Protein AF-A0A812UGQ2-F1 (afdb_monomer)

Radius of gyration: 29.91 Å; Cα contacts (8 Å, |Δi|>4): 337; chains: 1; bounding box: 79×55×70 Å

Foldseek 3Di:
DCVQPPPQVPFDQPDWDWACDPPPDIDIDTHTDPPDDPPDDALAQPADFALPQDFDLCVLPVVCVVVLVVCLVVLVLQVNCCVLVNSLSVRGHDPDDDDPPPPPPDLADPLLVLLVVLLVLLVVLLVCVVVVHPPSVVSVVVSLVSQVVSCVVPVVCVCLNVDDRVRNSVVSVVSSVVRSVVSVVVVVVVVVVVCVVDVVNVVVVVVVVVVDDDDDPVCPVPDPDPVVVVVVVCVVVVVVVCPDDDDPPPCLLVVLVVVPFDADAFDDQAFALVLQQVVLVVQQPPDDDVSNCGSSSSNSDDSVSSRSVSSSVVSLLVPRDDNSSCPNDDSRVVSCLVVQVVRDDPPDAPPHPPHDVVVVVVVVVVVVVVCVVPDDDDDDDDDDPPCVVPDDLVSVLVNCVSSNNDVSVSSVSVD

Structure (mmCIF, N/CA/C/O backbone):
data_AF-A0A812UGQ2-F1
#
_entry.id   AF-A0A812UGQ2-F1
#
loop_
_atom_site.group_PDB
_atom_site.id
_atom_site.type_symbol
_atom_site.label_atom_id
_atom_site.label_alt_id
_atom_site.label_comp_id
_atom_site.label_asym_id
_atom_site.label_entity_id
_atom_site.label_seq_id
_atom_site.pdbx_PDB_ins_code
_atom_site.Cartn_x
_atom_site.Cartn_y
_atom_site.Cartn_z
_atom_site.occupancy
_atom_site.B_iso_or_equiv
_atom_site.auth_seq_id
_atom_site.auth_comp_id
_atom_site.auth_asym_id
_atom_site.auth_atom_id
_atom_site.pdbx_PDB_model_num
ATOM 1 N N . THR A 1 1 ? 9.913 2.705 7.577 1.00 34.16 1 THR A N 1
ATOM 2 C CA . THR A 1 1 ? 9.342 2.368 6.240 1.00 34.16 1 THR A CA 1
ATOM 3 C C . THR A 1 1 ? 9.847 1.039 5.680 1.00 34.16 1 THR A C 1
ATOM 5 O O . THR A 1 1 ? 9.785 0.829 4.475 1.00 34.16 1 THR A O 1
ATOM 8 N N . ILE A 1 2 ? 10.296 0.119 6.541 1.00 28.11 2 ILE A N 1
ATOM 9 C CA . ILE A 1 2 ? 10.524 -1.303 6.209 1.00 28.11 2 ILE A CA 1
ATOM 10 C C . ILE A 1 2 ? 9.515 -2.186 6.977 1.00 28.11 2 ILE A C 1
ATOM 12 O O . ILE A 1 2 ? 9.365 -3.369 6.694 1.00 28.11 2 ILE A O 1
ATOM 16 N N . ASP A 1 3 ? 8.725 -1.582 7.870 1.00 30.70 3 ASP A N 1
ATOM 17 C CA . ASP A 1 3 ? 7.839 -2.252 8.831 1.00 30.70 3 ASP A CA 1
ATOM 18 C C . ASP A 1 3 ? 6.633 -2.966 8.197 1.00 30.70 3 ASP A C 1
ATOM 20 O O . ASP A 1 3 ? 5.914 -3.680 8.878 1.00 30.70 3 ASP A O 1
ATOM 24 N N . PHE A 1 4 ? 6.441 -2.838 6.881 1.00 37.22 4 PHE A N 1
ATOM 25 C CA . PHE A 1 4 ? 5.385 -3.527 6.131 1.00 37.22 4 PHE A CA 1
ATOM 26 C C . PHE A 1 4 ? 5.916 -4.590 5.149 1.00 37.22 4 PHE A C 1
ATOM 28 O O . PHE A 1 4 ? 5.132 -5.193 4.425 1.00 37.22 4 PHE A O 1
ATOM 35 N N . GLY A 1 5 ? 7.236 -4.811 5.077 1.00 37.91 5 GLY A N 1
ATOM 36 C CA . GLY A 1 5 ? 7.863 -5.520 3.951 1.00 37.91 5 GLY A CA 1
ATOM 37 C C . GLY A 1 5 ? 8.219 -6.998 4.145 1.00 37.91 5 GLY A C 1
ATOM 38 O O . GLY A 1 5 ? 8.590 -7.636 3.165 1.00 37.91 5 GLY A O 1
ATOM 39 N N . VAL A 1 6 ? 8.145 -7.563 5.356 1.00 38.84 6 VAL A N 1
ATOM 40 C CA . VAL A 1 6 ? 8.648 -8.933 5.627 1.00 38.84 6 VAL A CA 1
ATOM 41 C C . VAL A 1 6 ? 7.563 -9.838 6.213 1.00 38.84 6 VAL A C 1
ATOM 43 O O . VAL A 1 6 ? 7.765 -10.544 7.192 1.00 38.84 6 VAL A O 1
ATOM 46 N N . ALA A 1 7 ? 6.389 -9.818 5.590 1.00 38.59 7 ALA A N 1
ATOM 47 C CA . ALA A 1 7 ? 5.383 -10.866 5.737 1.00 38.59 7 ALA A CA 1
ATOM 48 C C . ALA A 1 7 ? 5.005 -11.386 4.343 1.00 38.59 7 ALA A C 1
ATOM 50 O O . ALA A 1 7 ? 3.855 -11.336 3.926 1.00 38.59 7 ALA A O 1
ATOM 51 N N . SER A 1 8 ? 6.000 -11.821 3.566 1.00 46.22 8 SER A N 1
ATOM 52 C CA . SER A 1 8 ? 5.730 -12.617 2.366 1.00 46.22 8 SER A CA 1
ATOM 53 C C . SER A 1 8 ? 5.612 -14.074 2.795 1.00 46.22 8 SER A C 1
ATOM 55 O O . SER A 1 8 ? 6.553 -14.617 3.377 1.00 46.22 8 SER A O 1
ATOM 57 N N . VAL A 1 9 ? 4.480 -14.717 2.506 1.00 41.59 9 VAL A N 1
ATOM 58 C CA . VAL A 1 9 ? 4.313 -16.161 2.715 1.00 41.59 9 VAL A CA 1
ATOM 59 C C . VAL A 1 9 ? 5.450 -16.896 1.992 1.00 41.59 9 VAL A C 1
ATOM 61 O O . VAL A 1 9 ? 5.614 -16.764 0.782 1.00 41.59 9 VAL A O 1
ATOM 64 N N . GLY A 1 10 ? 6.296 -17.596 2.755 1.00 45.25 10 GLY A N 1
ATOM 65 C CA . GLY A 1 10 ? 7.462 -18.334 2.249 1.00 45.25 10 GLY A CA 1
ATOM 66 C C . GLY A 1 10 ? 8.821 -17.623 2.339 1.00 45.25 10 GLY A C 1
ATOM 67 O O . GLY A 1 10 ? 9.838 -18.267 2.097 1.00 45.25 10 GLY A O 1
ATOM 68 N N . ILE A 1 11 ? 8.882 -16.343 2.727 1.00 52.34 11 ILE A N 1
ATOM 69 C CA . ILE A 1 11 ? 10.145 -15.647 3.030 1.00 52.34 11 ILE A CA 1
ATOM 70 C C . ILE A 1 11 ? 10.233 -15.453 4.544 1.00 52.34 11 ILE A C 1
ATOM 72 O O . ILE A 1 11 ? 9.845 -14.421 5.086 1.00 52.34 11 ILE A O 1
ATOM 76 N N . GLY A 1 12 ? 10.724 -16.481 5.235 1.00 54.09 12 GLY A N 1
ATOM 77 C CA . GLY A 1 12 ? 11.039 -16.386 6.655 1.00 54.09 12 GLY A CA 1
ATOM 78 C C . GLY A 1 12 ? 12.367 -15.663 6.853 1.00 54.09 12 GLY A C 1
ATOM 79 O O . GLY A 1 12 ? 13.373 -16.044 6.254 1.00 54.09 12 GLY A O 1
ATOM 80 N N . ALA A 1 13 ? 12.390 -14.642 7.710 1.00 59.25 13 ALA A N 1
ATOM 81 C CA . ALA A 1 13 ? 13.654 -14.163 8.249 1.00 59.25 13 ALA A CA 1
ATOM 82 C C . ALA A 1 13 ? 14.295 -15.308 9.047 1.00 59.25 13 ALA A C 1
ATOM 84 O O . ALA A 1 13 ? 13.715 -15.798 10.013 1.00 59.25 13 ALA A O 1
ATOM 85 N N . HIS A 1 14 ? 15.473 -15.754 8.622 1.00 70.81 14 HIS A N 1
ATOM 86 C CA . HIS A 1 14 ? 16.249 -16.769 9.325 1.00 70.81 14 HIS A CA 1
ATOM 87 C C . HIS A 1 14 ? 16.784 -16.234 10.646 1.00 70.81 14 HIS A C 1
ATOM 89 O O . HIS A 1 14 ? 16.828 -16.952 11.641 1.00 70.81 14 HIS A O 1
ATOM 95 N N . SER A 1 15 ? 17.143 -14.952 10.674 1.00 70.88 15 SER A N 1
ATOM 96 C CA . SER A 1 15 ? 17.458 -14.272 11.919 1.00 70.88 15 SER A CA 1
ATOM 97 C C . SER A 1 15 ? 16.973 -12.826 11.904 1.00 70.88 15 SER A C 1
ATOM 99 O O . SER A 1 15 ? 16.769 -12.213 10.855 1.00 70.88 15 SER A O 1
ATOM 101 N N . ARG A 1 16 ? 16.753 -12.282 13.100 1.00 82.38 16 ARG A N 1
ATOM 102 C CA . ARG A 1 16 ? 16.398 -10.884 13.336 1.00 82.38 16 ARG A CA 1
ATOM 103 C C . ARG A 1 16 ? 17.390 -10.329 14.341 1.00 82.38 16 ARG A C 1
ATOM 105 O O . ARG A 1 16 ? 17.487 -10.838 15.454 1.00 82.38 16 ARG A O 1
ATOM 112 N N . THR A 1 17 ? 18.090 -9.267 13.975 1.00 82.12 17 THR A N 1
ATOM 113 C CA . THR A 1 17 ? 18.915 -8.499 14.906 1.00 82.12 17 THR A CA 1
ATOM 114 C C . THR A 1 17 ? 18.257 -7.155 15.165 1.00 82.12 17 THR A C 1
ATOM 116 O O . THR A 1 17 ? 17.772 -6.493 14.252 1.00 82.12 17 THR A O 1
ATOM 119 N N . GLN A 1 18 ? 18.190 -6.768 16.434 1.00 79.81 18 GLN A N 1
ATOM 120 C CA . GLN A 1 18 ? 17.616 -5.501 16.863 1.00 79.81 18 GLN A CA 1
ATOM 121 C C . GLN A 1 18 ? 18.656 -4.765 17.705 1.00 79.81 18 GLN A C 1
ATOM 123 O O . GLN A 1 18 ? 19.238 -5.352 18.615 1.00 79.81 18 GLN A O 1
ATOM 128 N N . ARG A 1 19 ? 18.921 -3.502 17.381 1.00 79.75 19 ARG A N 1
ATOM 129 C CA . ARG A 1 19 ? 19.830 -2.618 18.120 1.00 79.75 19 ARG A CA 1
ATOM 130 C C . ARG A 1 19 ? 19.112 -1.311 18.424 1.00 79.75 19 ARG A C 1
ATOM 132 O O . ARG A 1 19 ? 18.219 -0.935 17.668 1.00 79.75 19 ARG A O 1
ATOM 139 N N . LEU A 1 20 ? 19.516 -0.613 19.485 1.00 77.25 20 LEU A N 1
ATOM 140 C CA . LEU A 1 20 ? 19.060 0.761 19.695 1.00 77.25 20 LEU A CA 1
ATOM 141 C C . LEU A 1 20 ? 19.441 1.592 18.465 1.00 77.25 20 LEU A C 1
ATOM 143 O O . LEU A 1 20 ? 20.606 1.614 18.059 1.00 77.25 20 LEU A O 1
ATOM 147 N N . GLY A 1 21 ? 18.443 2.207 17.838 1.00 77.19 21 GLY A N 1
ATOM 148 C CA . GLY A 1 21 ? 18.669 3.186 16.786 1.00 77.19 21 GLY A CA 1
ATOM 149 C C . GLY A 1 21 ? 18.818 4.592 17.371 1.00 77.19 21 GLY A C 1
ATOM 150 O O . GLY A 1 21 ? 18.747 4.776 18.584 1.00 77.19 21 GLY A O 1
ATOM 151 N N . PRO A 1 22 ? 19.046 5.603 16.521 1.00 45.62 22 PRO A N 1
ATOM 152 C CA . PRO A 1 22 ? 19.395 6.955 16.959 1.00 45.62 22 PRO A CA 1
ATOM 153 C C . PRO A 1 22 ? 18.252 7.758 17.626 1.00 45.62 22 PRO A C 1
ATOM 155 O O . PRO A 1 22 ? 18.409 8.962 17.799 1.00 45.62 22 PRO A O 1
ATOM 158 N N . ALA A 1 23 ? 17.114 7.141 17.977 1.00 63.25 23 ALA A N 1
ATOM 159 C CA . ALA A 1 23 ? 15.955 7.793 18.605 1.00 63.25 23 ALA A CA 1
ATOM 160 C C . ALA A 1 23 ? 14.957 6.742 19.162 1.00 63.25 23 ALA A C 1
ATOM 162 O O . ALA A 1 23 ? 15.357 5.675 19.617 1.00 63.25 23 ALA A O 1
ATOM 163 N N . ASP A 1 24 ? 13.648 7.001 19.064 1.00 55.91 24 ASP A N 1
ATOM 164 C CA . ASP A 1 24 ? 12.524 6.113 19.414 1.00 55.91 24 ASP A CA 1
ATOM 165 C C . ASP A 1 24 ? 12.317 4.937 18.436 1.00 55.91 24 ASP A C 1
ATOM 167 O O . ASP A 1 24 ? 11.305 4.228 18.476 1.00 55.91 24 ASP A O 1
ATOM 171 N N . HIS A 1 25 ? 13.266 4.717 17.529 1.00 48.09 25 HIS A N 1
ATOM 172 C CA . HIS A 1 25 ? 13.231 3.645 16.547 1.00 48.09 25 HIS A CA 1
ATOM 173 C C . HIS A 1 25 ? 14.416 2.715 16.766 1.00 48.09 25 HIS A C 1
ATOM 175 O O . HIS A 1 25 ? 15.569 3.117 16.632 1.00 48.09 25 HIS A O 1
ATOM 181 N N . ASP A 1 26 ? 14.131 1.449 17.059 1.00 66.69 26 ASP A N 1
ATOM 182 C CA . ASP A 1 26 ? 15.154 0.412 17.057 1.00 66.69 26 ASP A CA 1
ATOM 183 C C . ASP A 1 26 ? 15.615 0.143 15.616 1.00 66.69 26 ASP A C 1
ATOM 185 O O . ASP A 1 26 ? 14.799 0.006 14.701 1.00 66.69 26 ASP A O 1
ATOM 189 N N . LEU A 1 27 ? 16.922 -0.007 15.410 1.00 63.88 27 LEU A N 1
ATOM 190 C CA . LEU A 1 27 ? 17.457 -0.564 14.175 1.00 63.88 27 LEU A CA 1
ATOM 191 C C . LEU A 1 27 ? 17.129 -2.059 14.146 1.00 63.88 27 LEU A C 1
ATOM 193 O O . LEU A 1 27 ? 17.694 -2.834 14.917 1.00 63.88 27 LEU A O 1
ATOM 197 N N . VAL A 1 28 ? 16.231 -2.470 13.255 1.00 69.75 28 VAL A N 1
ATOM 198 C CA . VAL A 1 28 ? 15.885 -3.880 13.044 1.00 69.75 28 VAL A CA 1
ATOM 199 C C . VAL A 1 28 ? 16.458 -4.339 11.707 1.00 69.75 28 VAL A C 1
ATOM 201 O O . VAL A 1 28 ? 16.139 -3.769 10.666 1.00 69.75 28 VAL A O 1
ATOM 204 N N . ALA A 1 29 ? 17.292 -5.373 11.730 1.00 71.12 29 ALA A N 1
ATOM 205 C CA . ALA A 1 29 ? 17.812 -6.040 10.546 1.00 71.12 29 ALA A CA 1
ATOM 206 C C . ALA A 1 29 ? 17.308 -7.486 10.499 1.00 71.12 29 ALA A C 1
ATOM 208 O O . ALA A 1 29 ? 17.310 -8.192 11.508 1.00 71.12 29 ALA A O 1
ATOM 209 N N . TYR A 1 30 ? 16.877 -7.917 9.318 1.00 75.25 30 TYR A N 1
ATOM 210 C CA . TYR A 1 30 ? 16.429 -9.278 9.048 1.00 75.25 30 TYR A CA 1
ATOM 211 C C . TYR A 1 30 ? 17.438 -9.951 8.124 1.00 75.25 30 TYR A C 1
ATOM 213 O O . TYR A 1 30 ? 17.801 -9.383 7.094 1.00 75.25 30 TYR A O 1
ATOM 221 N N . ASP A 1 31 ? 17.875 -11.148 8.490 1.00 71.88 31 ASP A N 1
ATOM 222 C CA . ASP A 1 31 ? 18.629 -12.031 7.613 1.00 71.88 31 ASP A CA 1
ATOM 223 C C . ASP A 1 31 ? 17.650 -12.972 6.921 1.00 71.88 31 ASP A C 1
ATOM 225 O O . ASP A 1 31 ? 16.846 -13.636 7.577 1.00 71.88 31 ASP A O 1
ATOM 229 N N . ILE A 1 32 ? 17.679 -12.997 5.596 1.00 72.44 32 ILE A N 1
ATOM 230 C CA . ILE A 1 32 ? 16.732 -13.743 4.776 1.00 72.44 32 ILE A CA 1
ATOM 231 C C . ILE A 1 32 ? 17.548 -14.601 3.803 1.00 72.44 32 ILE A C 1
ATOM 233 O O . ILE A 1 32 ? 18.119 -14.059 2.851 1.00 72.44 32 ILE A O 1
ATOM 237 N N . PRO A 1 33 ? 17.604 -15.930 3.995 1.00 61.44 33 PRO A N 1
ATOM 238 C CA . PRO A 1 33 ? 18.354 -16.814 3.125 1.00 61.44 33 PRO A CA 1
ATOM 239 C C . PRO A 1 33 ? 17.631 -16.903 1.785 1.00 61.44 33 PRO A C 1
ATOM 241 O O . PRO A 1 33 ? 16.528 -17.435 1.669 1.00 61.44 33 PRO A O 1
ATOM 244 N N . LEU A 1 34 ? 18.261 -16.369 0.745 1.00 60.59 34 LEU A N 1
ATOM 245 C CA . LEU A 1 34 ? 17.773 -16.468 -0.626 1.00 60.59 34 LEU A CA 1
ATOM 246 C C . LEU A 1 34 ? 18.241 -17.791 -1.252 1.00 60.59 34 LEU A C 1
ATOM 248 O O . LEU A 1 34 ? 18.998 -17.789 -2.219 1.00 60.59 34 LEU A O 1
ATOM 252 N N . THR A 1 35 ? 17.836 -18.933 -0.695 1.00 48.75 35 THR A N 1
ATOM 253 C CA . THR A 1 35 ? 18.139 -20.250 -1.274 1.00 48.75 35 THR A CA 1
ATOM 254 C C . THR A 1 35 ? 16.932 -20.788 -2.042 1.00 48.75 35 THR A C 1
ATOM 256 O O . THR A 1 35 ? 15.886 -21.089 -1.478 1.00 48.75 35 THR A O 1
ATOM 259 N N . GLY A 1 36 ? 17.073 -20.897 -3.366 1.00 52.06 36 GLY A N 1
ATOM 260 C CA . GLY A 1 36 ? 16.065 -21.471 -4.263 1.00 52.06 36 GLY A CA 1
ATOM 261 C C . GLY A 1 36 ? 15.827 -20.628 -5.515 1.00 52.06 36 GLY A C 1
ATOM 262 O O . GLY A 1 36 ? 15.822 -19.397 -5.479 1.00 52.06 36 GLY A O 1
ATOM 263 N N . THR A 1 37 ? 15.617 -21.285 -6.658 1.00 42.84 37 THR A N 1
ATOM 264 C CA . THR A 1 37 ? 15.132 -20.597 -7.858 1.00 42.84 37 THR A CA 1
ATOM 265 C C . THR A 1 37 ? 13.712 -20.104 -7.582 1.00 42.84 37 THR A C 1
ATOM 267 O O . THR A 1 37 ? 12.801 -20.898 -7.369 1.00 42.84 37 THR A O 1
ATOM 270 N N . ARG A 1 38 ? 13.514 -18.778 -7.564 1.00 46.19 38 ARG A N 1
ATOM 271 C CA . ARG A 1 38 ? 12.194 -18.137 -7.448 1.00 46.19 38 ARG A CA 1
ATOM 272 C C . ARG A 1 38 ? 11.319 -18.526 -8.647 1.00 46.19 38 ARG A C 1
ATOM 274 O O . ARG A 1 38 ? 11.264 -17.806 -9.642 1.00 46.19 38 ARG A O 1
ATOM 281 N N . ARG A 1 39 ? 10.646 -19.674 -8.590 1.00 39.59 39 ARG A N 1
ATOM 282 C CA . ARG A 1 39 ? 9.609 -20.051 -9.556 1.00 39.59 39 ARG A CA 1
ATOM 283 C C . ARG A 1 39 ? 8.241 -19.776 -8.938 1.00 39.59 39 ARG A C 1
ATOM 285 O O . ARG A 1 39 ? 7.882 -20.365 -7.930 1.00 39.59 39 ARG A O 1
ATOM 292 N N . GLY A 1 40 ? 7.496 -18.860 -9.553 1.00 46.44 40 GLY A N 1
ATOM 293 C CA . GLY A 1 40 ? 6.046 -18.721 -9.364 1.00 46.44 40 GLY A CA 1
ATOM 294 C C . GLY A 1 40 ? 5.566 -17.473 -8.624 1.00 46.44 40 GLY A C 1
ATOM 295 O O . GLY A 1 40 ? 4.525 -16.945 -8.989 1.00 46.44 40 GLY A O 1
ATOM 296 N N . TRP A 1 41 ? 6.320 -16.945 -7.660 1.00 44.59 41 TRP A N 1
ATOM 297 C CA . TRP A 1 41 ? 5.860 -15.817 -6.840 1.00 44.59 41 TRP A CA 1
ATOM 298 C C . TRP A 1 41 ? 6.263 -14.486 -7.474 1.00 44.59 41 TRP A C 1
ATOM 300 O O . TRP A 1 41 ? 7.448 -14.145 -7.511 1.00 44.59 41 TRP A O 1
ATOM 310 N N . ARG A 1 42 ? 5.293 -13.742 -8.014 1.00 52.28 42 ARG A N 1
ATOM 311 C CA . ARG A 1 42 ? 5.524 -12.429 -8.632 1.00 52.28 42 ARG A CA 1
ATOM 312 C C . ARG A 1 42 ? 4.472 -11.444 -8.145 1.00 52.28 42 ARG A C 1
ATOM 314 O O . ARG A 1 42 ? 3.295 -11.619 -8.422 1.00 52.28 42 ARG A O 1
ATOM 321 N N . TRP A 1 43 ? 4.934 -10.438 -7.411 1.00 54.88 43 TRP A N 1
ATOM 322 C CA . TRP A 1 43 ? 4.097 -9.363 -6.880 1.00 54.88 43 TRP A CA 1
ATOM 323 C C . TRP A 1 43 ? 4.055 -8.156 -7.823 1.00 54.88 43 TRP A C 1
ATOM 325 O O . TRP A 1 43 ? 3.072 -7.438 -7.833 1.00 54.88 43 TRP A O 1
ATOM 335 N N . GLN A 1 44 ? 5.093 -7.955 -8.639 1.00 63.47 44 GLN A N 1
ATOM 336 C CA . GLN A 1 44 ? 5.227 -6.800 -9.530 1.00 63.47 44 GLN A CA 1
ATOM 337 C C . GLN A 1 44 ? 4.635 -7.077 -10.922 1.00 63.47 44 GLN A C 1
ATOM 339 O O . GLN A 1 44 ? 4.739 -8.220 -11.390 1.00 63.47 44 GLN A O 1
ATOM 344 N N . PRO A 1 45 ? 4.111 -6.051 -11.624 1.00 68.62 45 PRO A N 1
ATOM 345 C CA . PRO A 1 45 ? 3.704 -6.162 -13.013 1.00 68.62 45 PRO A CA 1
ATOM 346 C C . PRO A 1 45 ? 4.797 -6.774 -13.887 1.00 68.62 45 PRO A C 1
ATOM 348 O O . PRO A 1 45 ? 5.980 -6.452 -13.744 1.00 68.62 45 PRO A O 1
ATOM 351 N N . ARG A 1 46 ? 4.420 -7.616 -14.858 1.00 72.31 46 ARG A N 1
ATOM 352 C CA . ARG A 1 46 ? 5.389 -8.203 -15.806 1.00 72.31 46 ARG A CA 1
ATOM 353 C C . ARG A 1 46 ? 6.035 -7.171 -16.726 1.00 72.31 46 ARG A C 1
ATOM 355 O O . ARG A 1 46 ? 7.048 -7.467 -17.361 1.00 72.31 46 ARG A O 1
ATOM 362 N N . ARG A 1 47 ? 5.423 -5.995 -16.846 1.00 78.19 47 ARG A N 1
ATOM 363 C CA . ARG A 1 47 ? 5.781 -4.939 -17.791 1.00 78.19 47 ARG A CA 1
ATOM 364 C C . ARG A 1 47 ? 5.732 -3.589 -17.095 1.00 78.19 47 ARG A C 1
ATOM 366 O O . ARG A 1 47 ? 5.033 -3.420 -16.102 1.00 78.19 47 ARG A O 1
ATOM 373 N N . LEU A 1 48 ? 6.451 -2.615 -17.642 1.00 82.19 48 LEU A N 1
ATOM 374 C CA . LEU A 1 48 ? 6.250 -1.230 -17.236 1.00 82.19 48 LEU A CA 1
ATOM 375 C C . LEU A 1 48 ? 4.852 -0.800 -17.686 1.00 82.19 48 LEU A C 1
ATOM 377 O O . LEU A 1 48 ? 4.515 -0.930 -18.864 1.00 82.19 48 LEU A O 1
ATOM 381 N N . LEU A 1 49 ? 4.056 -0.322 -16.736 1.00 87.25 49 LEU A N 1
ATOM 382 C CA . LEU A 1 49 ? 2.666 0.049 -16.960 1.00 87.25 49 LEU A CA 1
ATOM 383 C C . LEU A 1 49 ? 2.510 1.573 -17.015 1.00 87.25 49 LEU A C 1
ATOM 385 O O . LEU A 1 49 ? 3.174 2.299 -16.271 1.00 87.25 49 LEU A O 1
ATOM 389 N N . ASP A 1 50 ? 1.591 2.044 -17.851 1.00 87.44 50 ASP A N 1
ATOM 390 C CA . ASP A 1 50 ? 1.170 3.437 -17.941 1.00 87.44 50 ASP A CA 1
ATOM 391 C C . ASP A 1 50 ? -0.293 3.582 -17.510 1.00 87.44 50 ASP A C 1
ATOM 393 O O . ASP A 1 50 ? -1.218 3.182 -18.211 1.00 87.44 50 ASP A O 1
ATOM 397 N N . GLY A 1 51 ? -0.504 4.197 -16.345 1.00 83.56 51 GLY A N 1
ATOM 398 C CA . GLY A 1 51 ? -1.841 4.437 -15.796 1.00 83.56 51 GLY A CA 1
ATOM 399 C C . GLY A 1 51 ? -2.647 5.515 -16.526 1.00 83.56 51 GLY A C 1
ATOM 400 O O . GLY A 1 51 ? -3.796 5.744 -16.158 1.00 83.56 51 GLY A O 1
ATOM 401 N N . GLU A 1 52 ? -2.060 6.207 -17.507 1.00 86.50 52 GLU A N 1
ATOM 402 C CA . GLU A 1 52 ? -2.757 7.173 -18.367 1.00 86.50 52 GLU A CA 1
ATOM 403 C C . GLU A 1 52 ? -3.046 6.632 -19.768 1.00 86.50 52 GLU A C 1
ATOM 405 O O . GLU A 1 52 ? -3.740 7.298 -20.546 1.00 86.50 52 GLU A O 1
ATOM 410 N N . LYS A 1 53 ? -2.575 5.418 -20.080 1.00 88.25 53 LYS A N 1
ATOM 411 C CA . LYS A 1 53 ? -2.851 4.766 -21.355 1.00 88.25 53 LYS A CA 1
ATOM 412 C C . LYS A 1 53 ? -4.355 4.567 -21.510 1.00 88.25 53 LYS A C 1
ATOM 414 O O . LYS A 1 53 ? -5.021 3.983 -20.659 1.00 88.25 53 LYS A O 1
ATOM 419 N N . LYS A 1 54 ? -4.890 5.052 -22.629 1.00 89.69 54 LYS A N 1
ATOM 420 C CA . LYS A 1 54 ? -6.247 4.720 -23.062 1.00 89.69 54 LYS A CA 1
ATOM 421 C C . LYS A 1 54 ? -6.200 3.395 -23.809 1.00 89.69 54 LYS A C 1
ATOM 423 O O . LYS A 1 54 ? -5.356 3.216 -24.682 1.00 89.69 54 LYS A O 1
ATOM 428 N N . PHE A 1 55 ? -7.115 2.497 -23.483 1.00 91.81 55 PHE A N 1
ATOM 429 C CA . PHE A 1 55 ? -7.242 1.192 -24.117 1.00 91.81 55 PHE A CA 1
ATOM 430 C C . PHE A 1 55 ? -8.716 0.789 -24.175 1.00 91.81 55 PHE A C 1
ATOM 432 O O . PHE A 1 55 ? -9.539 1.313 -23.421 1.00 91.81 55 PHE A O 1
ATOM 439 N N . ASP A 1 56 ? -9.037 -0.144 -25.067 1.00 93.12 56 ASP A N 1
ATOM 440 C CA . ASP A 1 56 ? -10.345 -0.792 -25.114 1.00 93.12 56 ASP A CA 1
ATOM 441 C C . ASP A 1 56 ? -10.285 -2.112 -24.335 1.00 93.12 56 ASP A C 1
ATOM 443 O O . ASP A 1 56 ? -9.686 -3.103 -24.767 1.00 93.12 56 ASP A O 1
ATOM 447 N N . TRP A 1 57 ? -10.888 -2.110 -23.146 1.00 94.25 57 TRP A N 1
ATOM 448 C CA . TRP A 1 57 ? -10.944 -3.297 -22.300 1.00 94.25 57 TRP A CA 1
ATOM 449 C C . TRP A 1 57 ? -11.784 -4.405 -22.910 1.00 94.25 57 TRP A C 1
ATOM 451 O O . TRP A 1 57 ? -11.396 -5.564 -22.810 1.00 94.25 57 TRP A O 1
ATOM 461 N N . ARG A 1 58 ? -12.901 -4.069 -23.568 1.00 93.69 58 ARG A N 1
ATOM 462 C CA . ARG A 1 58 ? -13.812 -5.064 -24.142 1.00 93.69 58 ARG A CA 1
ATOM 463 C C . ARG A 1 58 ? -13.074 -5.867 -25.207 1.00 93.69 58 ARG A C 1
ATOM 465 O O . ARG A 1 58 ? -13.047 -7.088 -25.126 1.00 93.69 58 ARG A O 1
ATOM 472 N N . ALA A 1 59 ? -12.371 -5.179 -26.107 1.00 91.94 59 ALA A N 1
ATOM 473 C CA . ALA A 1 59 ? -11.541 -5.816 -27.128 1.00 91.94 59 ALA A CA 1
ATOM 474 C C . ALA A 1 59 ? -10.456 -6.736 -26.533 1.00 91.94 59 ALA A C 1
ATOM 476 O O . ALA A 1 59 ? -10.173 -7.793 -27.082 1.00 91.94 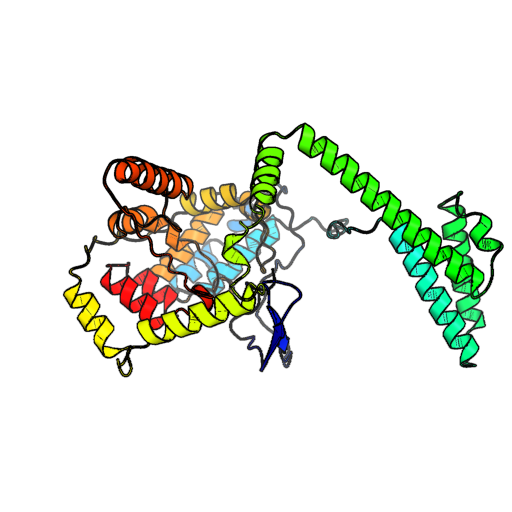59 ALA A O 1
ATOM 477 N N . THR A 1 60 ? -9.873 -6.360 -25.390 1.00 90.38 60 THR A N 1
ATOM 478 C CA . THR A 1 60 ? -8.817 -7.143 -24.720 1.00 90.38 60 THR A CA 1
ATOM 479 C C . THR A 1 60 ? -9.371 -8.344 -23.937 1.00 90.38 60 THR A C 1
ATOM 481 O O . THR A 1 60 ? -8.685 -9.360 -23.781 1.00 90.38 60 THR A O 1
ATOM 484 N N . TRP A 1 61 ? -10.592 -8.210 -23.410 1.00 95.44 61 TRP A N 1
ATOM 485 C CA . TRP A 1 61 ? -11.205 -9.141 -22.465 1.00 95.44 61 TRP A CA 1
ATOM 486 C C . TRP A 1 61 ? -12.055 -10.222 -23.132 1.00 95.44 61 TRP A C 1
ATOM 488 O O . TRP A 1 61 ? -12.019 -11.362 -22.684 1.00 95.44 61 TRP A O 1
ATOM 498 N N . THR A 1 62 ? -12.769 -9.897 -24.216 1.00 93.75 62 THR A N 1
ATOM 499 C CA . THR A 1 62 ? -13.732 -10.811 -24.860 1.00 93.75 62 THR A CA 1
ATOM 500 C C . THR A 1 62 ? -13.126 -12.159 -25.256 1.00 93.75 62 THR A C 1
ATOM 502 O O . THR A 1 62 ? -13.800 -13.174 -25.149 1.00 93.75 62 THR A O 1
ATOM 505 N N . GLU A 1 63 ? -11.850 -12.207 -25.643 1.00 92.50 63 GLU A N 1
ATOM 506 C CA . GLU A 1 63 ? -11.173 -13.459 -26.021 1.00 92.50 63 GLU A CA 1
ATOM 507 C C . GLU A 1 63 ? -10.999 -14.458 -24.869 1.00 92.50 63 GLU A C 1
ATOM 509 O O . GLU A 1 63 ? -10.777 -15.636 -25.120 1.00 92.50 63 GLU A O 1
ATOM 514 N N . VAL A 1 64 ? -11.030 -13.991 -23.619 1.00 95.06 64 VAL A N 1
ATOM 515 C CA . VAL A 1 64 ? -10.732 -14.815 -22.436 1.00 95.06 64 VAL A CA 1
ATOM 516 C C . VAL A 1 64 ? -11.861 -14.806 -21.405 1.00 95.06 64 VAL A C 1
ATOM 518 O O . VAL A 1 64 ? -11.696 -15.317 -20.298 1.00 95.06 64 VAL A O 1
ATOM 521 N N . GLU A 1 65 ? -13.001 -14.203 -21.746 1.00 95.88 65 GLU A N 1
ATOM 522 C CA . GLU A 1 65 ? -14.161 -14.073 -20.859 1.00 95.88 65 GLU A CA 1
ATOM 523 C C . GLU A 1 65 ? -14.741 -15.453 -20.499 1.00 95.88 65 GLU A C 1
ATOM 525 O O . GLU A 1 65 ? -15.046 -15.703 -19.331 1.00 95.88 65 GLU A O 1
ATOM 530 N N . ASP A 1 66 ? -14.785 -16.375 -21.466 1.00 96.81 66 ASP A N 1
ATOM 531 C CA . ASP A 1 66 ? -15.253 -17.751 -21.263 1.00 96.81 66 ASP A CA 1
ATOM 532 C C . ASP A 1 66 ? -14.302 -18.560 -20.364 1.00 96.81 66 ASP A C 1
ATOM 534 O O . ASP A 1 66 ? -14.750 -19.215 -19.420 1.00 96.81 66 ASP A O 1
ATOM 538 N N . ASP A 1 67 ? -12.986 -18.455 -20.587 1.00 97.25 67 ASP A N 1
ATOM 539 C CA . ASP A 1 67 ? -11.970 -19.096 -19.737 1.00 97.25 67 ASP A CA 1
ATOM 540 C C . ASP A 1 67 ? -12.054 -18.581 -18.295 1.00 97.25 67 ASP A C 1
ATOM 542 O O . ASP A 1 67 ? -11.970 -19.341 -17.327 1.00 97.25 67 ASP A O 1
ATOM 546 N N . PHE A 1 68 ? -12.256 -17.271 -18.132 1.00 97.88 68 PHE A N 1
ATOM 547 C CA . PHE A 1 68 ? -12.443 -16.662 -16.824 1.00 97.88 68 PHE A CA 1
ATOM 548 C C . PHE A 1 68 ? -13.697 -17.198 -16.125 1.00 97.88 68 PHE A C 1
ATOM 550 O O . PHE A 1 68 ? -13.628 -17.577 -14.953 1.00 97.88 68 PHE A O 1
ATOM 557 N N . ALA A 1 69 ? -14.826 -17.274 -16.834 1.00 97.50 69 ALA A N 1
ATOM 558 C CA . ALA A 1 69 ? -16.062 -17.836 -16.301 1.00 97.50 69 ALA A CA 1
ATOM 559 C C . ALA A 1 69 ? -15.893 -19.311 -15.897 1.00 97.50 69 ALA A C 1
ATOM 561 O O . ALA A 1 69 ? -16.372 -19.700 -14.829 1.00 97.50 69 ALA A O 1
ATOM 562 N N . ALA A 1 70 ? -15.163 -20.107 -16.685 1.00 97.06 70 ALA A N 1
ATOM 563 C CA . ALA A 1 70 ? -14.833 -21.490 -16.350 1.00 97.06 70 ALA A CA 1
ATOM 564 C C . ALA A 1 70 ? -14.012 -21.581 -15.050 1.00 97.06 70 ALA A C 1
ATOM 566 O O . ALA A 1 70 ? -14.391 -22.312 -14.134 1.00 97.06 70 ALA A O 1
ATOM 567 N N . PHE A 1 71 ? -12.963 -20.761 -14.890 1.00 97.62 71 PHE A N 1
ATOM 568 C CA . PHE A 1 71 ? -12.186 -20.728 -13.643 1.00 97.62 71 PHE A CA 1
ATOM 569 C C . PHE A 1 71 ? -13.023 -20.325 -12.425 1.00 97.62 71 PHE A C 1
ATOM 571 O O . PHE A 1 71 ? -12.809 -20.854 -11.332 1.00 97.62 71 PHE A O 1
ATOM 578 N N . LEU A 1 72 ? -13.988 -19.412 -12.589 1.00 97.00 72 LEU A N 1
ATOM 579 C CA . LEU A 1 72 ? -14.913 -19.057 -11.512 1.00 97.00 72 LEU A CA 1
ATOM 580 C C . LEU A 1 72 ? -15.835 -20.228 -11.138 1.00 97.00 72 LEU A C 1
ATOM 582 O O . LEU A 1 72 ? -16.056 -20.463 -9.950 1.00 97.00 72 LEU A O 1
ATOM 586 N N . GLN A 1 73 ? -16.351 -20.972 -12.120 1.00 96.69 73 GLN A N 1
ATOM 587 C CA . GLN A 1 73 ? -17.203 -22.145 -11.881 1.00 96.69 73 GLN A CA 1
ATOM 588 C C . GLN A 1 73 ? -16.449 -23.276 -11.170 1.00 96.69 73 GLN A C 1
ATOM 590 O O . GLN A 1 73 ? -16.999 -23.915 -10.277 1.00 96.69 73 GLN A O 1
ATOM 595 N N . GLU A 1 74 ? -15.177 -23.480 -11.512 1.00 95.88 74 GLU A N 1
ATOM 596 C CA . GLU A 1 74 ? -14.289 -24.450 -10.858 1.00 95.88 74 GLU A CA 1
ATOM 597 C C . GLU A 1 74 ? -13.826 -24.009 -9.457 1.00 95.88 74 GLU A C 1
ATOM 599 O O . GLU A 1 74 ? -13.196 -24.783 -8.735 1.00 95.88 74 GLU A O 1
ATOM 604 N N . GLY A 1 75 ? -14.090 -22.759 -9.059 1.00 94.12 75 GLY A N 1
ATOM 605 C CA . GLY A 1 75 ? -13.566 -22.180 -7.820 1.00 94.12 75 GLY A CA 1
ATOM 606 C C . GLY A 1 75 ? -12.054 -21.914 -7.853 1.00 94.12 75 GLY A C 1
ATOM 607 O O . GLY A 1 75 ? -11.443 -21.701 -6.804 1.00 94.12 75 GLY A O 1
ATOM 608 N N . ASN A 1 76 ? -11.436 -21.901 -9.040 1.00 94.69 76 ASN A N 1
ATOM 609 C CA . ASN A 1 76 ? -10.005 -21.686 -9.242 1.00 94.69 76 ASN A CA 1
ATOM 610 C C . ASN A 1 76 ? -9.658 -20.186 -9.258 1.00 94.69 76 ASN A C 1
ATOM 612 O O . ASN A 1 76 ? -9.359 -19.575 -10.288 1.00 94.69 76 ASN A O 1
ATOM 616 N N . THR A 1 77 ? -9.695 -19.581 -8.072 1.00 92.75 77 THR A N 1
ATOM 617 C CA . THR A 1 77 ? -9.463 -18.142 -7.864 1.00 92.75 77 THR A CA 1
ATOM 618 C C . THR A 1 77 ? -8.068 -17.677 -8.290 1.00 92.75 77 THR A C 1
ATOM 620 O O . THR A 1 77 ? -7.922 -16.556 -8.775 1.00 92.75 77 THR A O 1
ATOM 623 N N . GLU A 1 78 ? -7.043 -18.523 -8.152 1.00 90.94 78 GLU A N 1
ATOM 624 C CA . GLU A 1 78 ? -5.663 -18.216 -8.549 1.00 90.94 78 GLU A CA 1
ATOM 625 C C . GLU A 1 78 ? -5.533 -18.097 -10.076 1.00 90.94 78 GLU A C 1
ATOM 627 O O . GLU A 1 78 ? -4.928 -17.143 -10.573 1.00 90.94 78 GLU A O 1
ATOM 632 N N . ALA A 1 79 ? -6.128 -19.026 -10.835 1.00 91.12 79 ALA A N 1
ATOM 633 C CA . ALA A 1 79 ? -6.144 -18.955 -12.296 1.00 91.12 79 ALA A CA 1
ATOM 634 C C . ALA A 1 79 ? -6.986 -17.773 -12.795 1.00 91.12 79 ALA A C 1
ATOM 636 O O . ALA A 1 79 ? -6.515 -17.005 -13.639 1.00 91.12 79 ALA A O 1
ATOM 637 N N . ALA A 1 80 ? -8.170 -17.567 -12.206 1.00 95.25 80 ALA A N 1
ATOM 638 C CA . ALA A 1 80 ? -9.038 -16.432 -12.512 1.00 95.25 80 ALA A CA 1
ATOM 639 C C . ALA A 1 80 ? -8.310 -15.089 -12.300 1.00 95.25 80 ALA A C 1
ATOM 641 O O . ALA A 1 80 ? -8.303 -14.228 -13.183 1.00 95.25 80 ALA A O 1
ATOM 642 N N . TRP A 1 81 ? -7.620 -14.925 -11.164 1.00 93.81 81 TRP A N 1
ATOM 643 C CA . TRP A 1 81 ? -6.838 -13.723 -10.871 1.00 93.81 81 TRP A CA 1
ATOM 644 C C . TRP A 1 81 ? -5.661 -13.537 -11.826 1.00 93.81 81 TRP A C 1
ATOM 646 O O . TRP A 1 81 ? -5.439 -12.429 -12.316 1.00 93.81 81 TRP A O 1
ATOM 656 N N . ARG A 1 82 ? -4.898 -14.594 -12.118 1.00 91.12 82 ARG A N 1
ATOM 657 C CA . ARG A 1 82 ? -3.750 -14.523 -13.032 1.00 91.12 82 ARG A CA 1
ATOM 658 C C . ARG A 1 82 ? -4.161 -14.103 -14.444 1.00 91.12 82 ARG A C 1
ATOM 660 O O . ARG A 1 82 ? -3.433 -13.343 -15.083 1.00 91.12 82 ARG A O 1
ATOM 667 N N . LEU A 1 83 ? -5.309 -14.585 -14.917 1.00 94.12 83 LEU A N 1
ATOM 668 C CA . LEU A 1 83 ? -5.863 -14.207 -16.213 1.00 94.12 83 LEU A CA 1
ATOM 669 C C . LEU A 1 83 ? -6.304 -12.737 -16.217 1.00 94.12 83 LEU A C 1
ATOM 671 O O . LEU A 1 83 ? -5.849 -11.962 -17.060 1.00 94.12 83 LEU A O 1
ATOM 675 N N . LEU A 1 84 ? -7.111 -12.341 -15.227 1.00 95.38 84 LEU A N 1
ATOM 676 C CA . LEU A 1 84 ? -7.631 -10.979 -15.086 1.00 95.38 84 LEU A CA 1
ATOM 677 C C . LEU A 1 84 ? -6.511 -9.940 -14.939 1.00 95.38 84 LEU A C 1
ATOM 679 O O . LEU A 1 84 ? -6.445 -8.975 -15.701 1.00 95.38 84 LEU A O 1
ATOM 683 N N . SER A 1 85 ? -5.601 -10.154 -13.986 1.00 91.69 85 SER A N 1
ATOM 684 C CA . SER A 1 85 ? -4.443 -9.277 -13.774 1.00 91.69 85 SER A CA 1
ATOM 685 C C . SER A 1 85 ? -3.527 -9.243 -14.997 1.00 91.69 85 SER A C 1
ATOM 687 O O . SER A 1 85 ? -3.027 -8.181 -15.353 1.00 91.69 8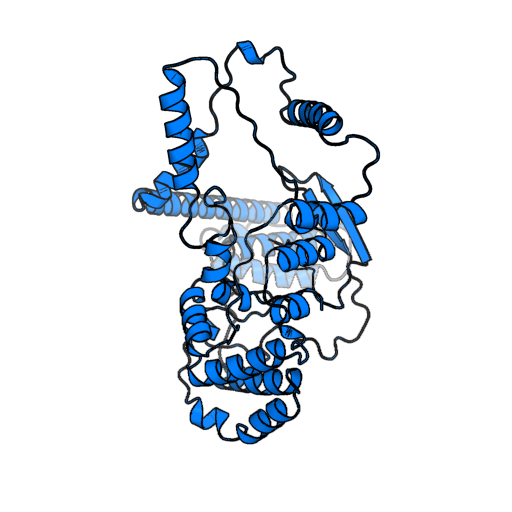5 SER A O 1
ATOM 689 N N . GLY A 1 86 ? -3.355 -10.368 -15.698 1.00 91.38 86 GLY A N 1
ATOM 690 C CA . GLY A 1 86 ? -2.556 -10.426 -16.916 1.00 91.38 86 GLY A CA 1
ATOM 691 C C . GLY A 1 86 ? -3.097 -9.573 -18.051 1.00 91.38 86 GLY A C 1
ATOM 692 O O . GLY A 1 86 ? -2.338 -8.804 -18.633 1.00 91.38 86 GLY A O 1
ATOM 693 N N . LYS A 1 87 ? -4.403 -9.639 -18.313 1.00 94.50 87 LYS A N 1
ATOM 694 C CA . LYS A 1 87 ? -5.037 -8.781 -19.319 1.00 94.50 87 LYS A CA 1
ATOM 695 C C . LYS A 1 87 ? -4.999 -7.306 -18.923 1.00 94.50 87 LYS A C 1
ATOM 697 O O . LYS A 1 87 ? -4.795 -6.457 -19.785 1.00 94.50 87 LYS A O 1
ATOM 702 N N . ALA A 1 88 ? -5.120 -6.992 -17.632 1.00 93.25 88 ALA A N 1
ATOM 703 C CA . ALA A 1 88 ? -4.939 -5.627 -17.138 1.00 93.25 88 ALA A CA 1
ATOM 704 C C . ALA A 1 88 ? -3.503 -5.114 -17.352 1.00 93.25 88 ALA A C 1
ATOM 706 O O . ALA A 1 88 ? -3.316 -3.977 -17.780 1.00 93.25 88 ALA A O 1
ATOM 707 N N . GLU A 1 89 ? -2.487 -5.951 -17.114 1.00 92.38 89 GLU A N 1
ATOM 708 C CA . GLU A 1 89 ? -1.091 -5.622 -17.430 1.00 92.38 89 GLU A CA 1
ATOM 709 C C . GLU A 1 89 ? -0.872 -5.432 -18.932 1.00 92.38 89 GLU A C 1
ATOM 711 O O . GLU A 1 89 ? -0.193 -4.487 -19.322 1.00 92.38 89 GLU A O 1
ATOM 716 N N . ASP A 1 90 ? -1.433 -6.302 -19.775 1.00 90.62 90 ASP A N 1
ATOM 717 C CA . ASP A 1 90 ? -1.324 -6.192 -21.233 1.00 90.62 90 ASP A CA 1
ATOM 718 C C . ASP A 1 90 ? -1.944 -4.883 -21.741 1.00 90.62 90 ASP A C 1
ATOM 720 O O . ASP A 1 90 ? -1.326 -4.173 -22.536 1.00 90.62 90 ASP A O 1
ATOM 724 N N . ALA A 1 91 ? -3.122 -4.531 -21.225 1.00 92.12 91 ALA A N 1
ATOM 725 C CA . ALA A 1 91 ? -3.834 -3.309 -21.570 1.00 92.12 91 ALA A CA 1
ATOM 726 C C . ALA A 1 91 ? -3.080 -2.035 -21.151 1.00 92.12 91 ALA A C 1
ATOM 728 O O . ALA A 1 91 ? -3.044 -1.059 -21.901 1.00 92.12 91 ALA A O 1
ATOM 729 N N . LEU A 1 92 ? -2.453 -2.055 -19.971 1.00 91.75 92 LEU A N 1
ATOM 730 C CA . LEU A 1 92 ? -1.704 -0.925 -19.413 1.00 91.75 92 LEU A CA 1
ATOM 731 C C . LEU A 1 92 ? -0.226 -0.901 -19.827 1.00 91.75 92 LEU A C 1
ATOM 733 O O . LEU A 1 92 ? 0.476 0.051 -19.491 1.00 91.75 92 LEU A O 1
ATOM 737 N N . ALA A 1 93 ? 0.281 -1.925 -20.515 1.00 90.38 93 ALA A N 1
ATOM 738 C CA . ALA A 1 93 ? 1.692 -2.011 -20.871 1.00 90.38 93 ALA A CA 1
ATOM 739 C C . ALA A 1 93 ? 2.119 -0.820 -21.739 1.00 90.38 93 ALA A C 1
ATOM 741 O O . ALA A 1 93 ? 1.435 -0.461 -22.700 1.00 90.38 93 ALA A O 1
ATOM 742 N N . LEU A 1 94 ? 3.274 -0.232 -21.431 1.00 84.38 94 LEU A N 1
ATOM 743 C CA . LEU A 1 94 ? 3.897 0.763 -22.299 1.00 84.38 94 LEU A CA 1
ATOM 744 C C . LEU A 1 94 ? 4.222 0.142 -23.660 1.00 84.38 94 LEU A C 1
ATOM 746 O O . LEU A 1 94 ? 4.848 -0.919 -23.726 1.00 84.38 94 LEU A O 1
ATOM 750 N N . ASP A 1 95 ? 3.848 0.838 -24.733 1.00 79.25 95 ASP A N 1
ATOM 751 C CA . ASP A 1 95 ? 4.256 0.474 -26.085 1.00 79.25 95 ASP A CA 1
ATOM 752 C C . ASP A 1 95 ? 5.782 0.620 -26.142 1.00 79.25 95 ASP A C 1
ATOM 754 O O . ASP A 1 95 ? 6.354 1.694 -25.941 1.00 79.25 95 ASP A O 1
ATOM 758 N N . SER A 1 96 ? 6.470 -0.508 -26.265 1.00 58.12 96 SER A N 1
ATOM 759 C CA . SER A 1 96 ? 7.904 -0.604 -26.033 1.00 58.12 96 SER A CA 1
ATOM 760 C C . SER A 1 96 ? 8.698 0.293 -26.986 1.00 58.12 96 SER A C 1
ATOM 762 O O . SER A 1 96 ? 8.876 -0.063 -28.147 1.00 58.12 96 SER A O 1
ATOM 764 N N . SER A 1 97 ? 9.234 1.417 -26.491 1.00 45.59 97 SER A N 1
ATOM 765 C CA . SER A 1 97 ? 10.523 1.955 -26.970 1.00 45.59 97 SER A CA 1
ATOM 766 C C . SER A 1 97 ? 11.212 3.009 -26.085 1.00 45.59 97 SER A C 1
ATOM 768 O O . SER A 1 97 ? 12.414 3.189 -26.252 1.00 45.59 97 SER A O 1
ATOM 770 N N . THR A 1 98 ? 10.564 3.691 -25.129 1.00 44.19 98 THR A N 1
ATOM 771 C CA . THR A 1 98 ? 11.220 4.868 -24.487 1.00 44.19 98 THR A CA 1
ATOM 772 C C . THR A 1 98 ? 10.950 5.086 -22.992 1.00 44.19 98 THR A C 1
ATOM 774 O O . THR A 1 98 ? 11.190 6.168 -22.457 1.00 44.19 98 THR A O 1
ATOM 777 N N . GLY A 1 99 ? 10.523 4.059 -22.257 1.00 40.81 99 GLY A N 1
ATOM 778 C CA . GLY A 1 99 ? 10.279 4.175 -20.817 1.00 40.81 99 GLY A CA 1
ATOM 779 C C . GLY A 1 99 ? 11.553 4.123 -19.969 1.00 40.81 99 GLY A C 1
ATOM 780 O O . GLY A 1 99 ? 11.826 3.108 -19.332 1.00 40.81 99 GLY A O 1
ATOM 781 N N . HIS A 1 100 ? 12.344 5.198 -19.909 1.00 41.69 100 HIS A N 1
ATOM 782 C CA . HIS A 1 100 ? 13.320 5.335 -18.825 1.00 41.69 100 HIS A CA 1
ATOM 783 C C . HIS A 1 100 ? 12.561 5.457 -17.501 1.00 41.69 100 HIS A C 1
ATOM 785 O O . HIS A 1 100 ? 11.918 6.474 -17.248 1.00 41.69 100 HIS A O 1
ATOM 791 N N . ALA A 1 101 ? 12.644 4.424 -16.657 1.00 43.06 101 ALA A N 1
ATOM 792 C CA . ALA A 1 101 ? 12.107 4.453 -15.302 1.00 43.06 101 ALA A CA 1
ATOM 793 C C . ALA A 1 101 ? 12.516 5.764 -14.615 1.00 43.06 101 ALA A C 1
ATOM 795 O O . ALA A 1 101 ? 13.712 6.066 -14.496 1.00 43.06 101 ALA A O 1
ATOM 796 N N . ALA A 1 102 ? 11.523 6.556 -14.201 1.00 41.09 102 ALA A N 1
ATOM 797 C CA . ALA A 1 102 ? 11.751 7.775 -13.445 1.00 41.09 102 ALA A CA 1
ATOM 798 C C . ALA A 1 102 ? 12.471 7.382 -12.155 1.00 41.09 102 ALA A C 1
ATOM 800 O O . ALA A 1 102 ? 11.886 6.805 -11.240 1.00 41.09 102 ALA A O 1
ATOM 801 N N . LYS A 1 103 ? 13.784 7.627 -12.117 1.00 42.16 103 LYS A N 1
ATOM 802 C CA . LYS A 1 103 ? 14.589 7.344 -10.932 1.00 42.16 103 LYS A CA 1
ATOM 803 C C . LYS A 1 103 ? 13.984 8.127 -9.768 1.00 42.16 103 LYS A C 1
ATOM 805 O O . LYS A 1 103 ? 13.622 9.290 -9.972 1.00 42.16 103 LYS A O 1
ATOM 810 N N . PRO A 1 104 ? 13.889 7.525 -8.571 1.00 35.81 104 PRO A N 1
ATOM 811 C CA . PRO A 1 104 ? 13.396 8.233 -7.401 1.00 35.81 104 PRO A CA 1
ATOM 812 C C . PRO A 1 104 ? 14.152 9.560 -7.260 1.00 35.81 104 PRO A C 1
ATOM 814 O O . PRO A 1 104 ? 15.358 9.597 -7.545 1.00 35.81 104 PRO A O 1
ATOM 817 N N . PRO A 1 105 ? 13.462 10.653 -6.884 1.00 48.91 105 PRO A N 1
ATOM 818 C CA . PRO A 1 105 ? 14.080 11.965 -6.785 1.00 48.91 105 PRO A CA 1
ATOM 819 C C . PRO A 1 105 ? 15.282 11.869 -5.850 1.00 48.91 105 PRO A C 1
ATOM 821 O O . PRO A 1 105 ? 15.154 11.591 -4.659 1.00 48.91 105 PRO A O 1
ATOM 824 N N . THR A 1 106 ? 16.476 12.036 -6.414 1.00 58.91 106 THR A N 1
ATOM 825 C CA . THR A 1 106 ? 17.705 11.950 -5.636 1.00 58.91 106 THR A CA 1
ATOM 826 C C . THR A 1 106 ? 17.898 13.269 -4.913 1.00 58.91 106 THR A C 1
ATOM 828 O O . THR A 1 106 ? 17.877 14.326 -5.540 1.00 58.91 106 THR A O 1
ATOM 831 N N . VAL A 1 107 ? 18.143 13.211 -3.605 1.00 72.94 107 VAL A N 1
ATOM 832 C CA . VAL A 1 107 ? 18.508 14.393 -2.806 1.00 72.94 107 VAL A CA 1
ATOM 833 C C . VAL A 1 107 ? 19.815 15.015 -3.324 1.00 72.94 107 VAL A C 1
ATOM 835 O O . VAL A 1 107 ? 20.049 16.204 -3.169 1.00 72.94 107 VAL A O 1
ATOM 838 N N . GLN A 1 108 ? 20.648 14.256 -4.027 1.00 78.81 108 GLN A N 1
ATOM 839 C CA . GLN A 1 108 ? 21.866 14.787 -4.633 1.00 78.81 108 GLN A CA 1
ATOM 840 C C . GLN A 1 108 ? 21.605 15.389 -6.012 1.00 78.81 108 GLN A C 1
ATOM 842 O O . GLN A 1 108 ? 20.915 14.783 -6.844 1.00 78.81 108 GLN A O 1
ATOM 847 N N . THR A 1 109 ? 22.210 16.544 -6.295 1.00 87.50 109 THR A N 1
ATOM 848 C CA . THR A 1 109 ? 22.155 17.124 -7.644 1.00 87.50 109 THR A CA 1
ATOM 849 C C . THR A 1 109 ? 22.926 16.242 -8.633 1.00 87.50 109 THR A C 1
ATOM 851 O O . THR A 1 109 ? 23.711 15.359 -8.269 1.00 87.50 109 THR A O 1
ATOM 854 N N . LEU A 1 110 ? 22.689 16.412 -9.938 1.00 87.06 110 LEU A N 1
ATOM 855 C CA . LEU A 1 110 ? 23.499 15.713 -10.944 1.00 87.06 110 LEU A CA 1
ATOM 856 C C . LEU A 1 110 ? 24.978 16.126 -10.853 1.00 87.06 110 LEU A C 1
ATOM 858 O O . LEU A 1 110 ? 25.857 15.278 -11.010 1.00 87.06 110 LEU A O 1
ATOM 862 N N . ARG A 1 111 ? 25.226 17.407 -10.558 1.00 90.69 111 ARG A N 1
ATOM 863 C CA . ARG A 1 111 ? 26.556 17.987 -10.377 1.00 90.69 111 ARG A CA 1
ATOM 864 C C . ARG A 1 111 ? 27.288 17.354 -9.197 1.00 90.69 111 ARG A C 1
ATOM 866 O O . ARG A 1 111 ? 28.357 16.784 -9.401 1.00 90.69 111 ARG A O 1
ATOM 873 N N . GLU A 1 112 ? 26.658 17.317 -8.024 1.00 87.12 112 GLU A N 1
ATOM 874 C CA . GLU A 1 112 ? 27.199 16.664 -6.825 1.00 87.12 112 GLU A CA 1
ATOM 875 C C . GLU A 1 112 ? 27.552 15.192 -7.096 1.00 87.12 112 GLU A C 1
ATOM 877 O O . GLU A 1 112 ? 28.650 14.725 -6.790 1.00 87.12 112 GLU A O 1
ATOM 882 N N . ARG A 1 113 ? 26.650 14.447 -7.752 1.00 82.88 113 ARG A N 1
ATOM 883 C CA . ARG A 1 113 ? 26.882 13.030 -8.078 1.00 82.88 113 ARG A CA 1
ATOM 884 C C . ARG A 1 113 ? 28.086 12.821 -8.992 1.00 82.88 113 ARG A C 1
ATOM 886 O O . ARG A 1 113 ? 28.820 11.849 -8.793 1.00 82.88 113 ARG A O 1
ATOM 893 N N . LYS A 1 114 ? 28.278 13.685 -9.996 1.00 88.50 114 LYS A N 1
ATOM 894 C CA . LYS A 1 114 ? 29.442 13.628 -10.895 1.00 88.50 114 LYS A CA 1
ATOM 895 C C . LYS A 1 114 ? 30.736 13.932 -10.129 1.00 88.50 114 LYS A C 1
ATOM 897 O O . LYS A 1 114 ? 31.680 13.155 -10.248 1.00 88.50 114 LYS A O 1
ATOM 902 N N . LEU A 1 115 ? 30.740 14.964 -9.281 1.00 87.44 115 LEU A N 1
ATOM 903 C CA . LEU A 1 115 ? 31.889 15.348 -8.450 1.00 87.44 115 LEU A CA 1
ATOM 904 C C . LEU A 1 115 ? 32.299 14.244 -7.470 1.00 87.44 115 LEU A C 1
ATOM 906 O O . LEU A 1 115 ? 33.437 13.782 -7.497 1.00 87.44 115 LEU A O 1
ATOM 910 N N . ARG A 1 116 ? 31.355 13.707 -6.686 1.00 86.38 116 ARG A N 1
ATOM 911 C CA . ARG A 1 116 ? 31.648 12.602 -5.754 1.00 86.38 116 ARG A CA 1
ATOM 912 C C . ARG A 1 116 ? 32.100 11.333 -6.474 1.00 86.38 116 ARG A C 1
ATOM 914 O O . ARG A 1 116 ? 32.896 10.564 -5.940 1.00 86.38 116 ARG A O 1
ATOM 921 N N . ARG A 1 117 ? 31.587 11.072 -7.683 1.00 85.88 117 ARG A N 1
ATOM 922 C CA . ARG A 1 117 ? 32.046 9.944 -8.508 1.00 85.88 117 ARG A CA 1
ATOM 923 C C . ARG A 1 117 ? 33.483 10.152 -8.983 1.00 85.88 117 ARG A C 1
ATOM 925 O O . ARG A 1 117 ? 34.243 9.190 -8.951 1.00 85.88 117 ARG A O 1
ATOM 932 N N . ALA A 1 118 ? 33.838 11.363 -9.408 1.00 86.31 118 ALA A N 1
ATOM 933 C CA . ALA A 1 118 ? 35.201 11.711 -9.789 1.00 86.31 118 ALA A CA 1
ATOM 934 C C . ALA A 1 118 ? 36.165 11.573 -8.603 1.00 86.31 118 ALA A C 1
ATOM 936 O O . ALA A 1 118 ? 37.154 10.857 -8.729 1.00 86.31 118 ALA A O 1
ATOM 937 N N . ALA A 1 119 ? 35.812 12.122 -7.434 1.00 85.38 119 ALA A N 1
ATOM 938 C CA . ALA A 1 119 ? 36.595 11.992 -6.204 1.00 85.38 119 ALA A CA 1
ATOM 939 C C . ALA A 1 119 ? 36.845 10.521 -5.827 1.00 85.38 119 ALA A C 1
ATOM 941 O O . ALA A 1 119 ? 37.982 10.122 -5.605 1.00 85.38 119 ALA A O 1
ATOM 942 N N . ARG A 1 120 ? 35.806 9.669 -5.838 1.00 87.19 120 ARG A N 1
ATOM 943 C CA . ARG A 1 120 ? 35.970 8.230 -5.548 1.00 87.19 120 ARG A CA 1
ATOM 944 C C . ARG A 1 120 ? 36.890 7.519 -6.540 1.00 87.19 120 ARG A C 1
ATOM 946 O O . ARG A 1 120 ? 37.664 6.660 -6.134 1.00 87.19 120 ARG A O 1
ATOM 953 N N . ARG A 1 121 ? 36.786 7.842 -7.833 1.00 87.12 121 ARG A N 1
ATOM 954 C CA . ARG A 1 121 ? 37.644 7.245 -8.869 1.00 87.12 121 ARG A CA 1
ATOM 955 C C . ARG A 1 121 ? 39.098 7.677 -8.704 1.00 87.12 121 ARG A C 1
ATOM 957 O O . ARG A 1 121 ? 39.973 6.826 -8.785 1.00 87.12 121 ARG A O 1
ATOM 964 N N . LEU A 1 122 ? 39.339 8.955 -8.418 1.00 88.44 122 LEU A N 1
ATOM 965 C CA . LEU A 1 122 ? 40.680 9.475 -8.159 1.00 88.44 122 LEU A CA 1
ATOM 966 C C . LEU A 1 122 ? 41.292 8.866 -6.892 1.00 88.44 122 LEU A C 1
ATOM 968 O O . LEU A 1 122 ? 42.407 8.363 -6.951 1.00 88.44 122 LEU A O 1
ATOM 972 N N . ALA A 1 123 ? 40.540 8.796 -5.791 1.00 86.81 123 ALA A N 1
ATOM 973 C CA . ALA A 1 123 ? 40.991 8.141 -4.563 1.00 86.81 123 ALA A CA 1
ATOM 974 C C . ALA A 1 123 ? 41.370 6.666 -4.793 1.00 86.81 123 ALA A C 1
ATOM 976 O O . ALA A 1 123 ? 42.391 6.203 -4.290 1.00 86.81 123 ALA A O 1
ATOM 977 N N . ALA A 1 124 ? 40.588 5.936 -5.598 1.00 85.06 124 ALA A N 1
ATOM 978 C CA . ALA A 1 124 ? 40.896 4.552 -5.950 1.00 85.06 124 ALA A CA 1
ATOM 979 C C . ALA A 1 124 ? 42.183 4.426 -6.788 1.00 85.06 124 ALA A C 1
ATOM 981 O O . ALA A 1 124 ? 42.961 3.500 -6.568 1.00 85.06 124 ALA A O 1
ATOM 982 N N . VAL A 1 125 ? 42.429 5.349 -7.725 1.00 89.06 125 VAL A N 1
ATOM 983 C CA . VAL A 1 125 ? 43.677 5.393 -8.511 1.00 89.06 125 VAL A CA 1
ATOM 984 C C . VAL A 1 125 ? 44.879 5.687 -7.609 1.00 89.06 125 VAL A C 1
ATOM 986 O O . VAL A 1 125 ? 45.861 4.952 -7.666 1.00 89.06 125 VAL A O 1
ATOM 989 N N . LEU A 1 126 ? 44.776 6.679 -6.720 1.00 88.88 126 LEU A N 1
ATOM 990 C CA . LEU A 1 126 ? 45.840 7.034 -5.772 1.00 88.88 126 LEU A CA 1
ATOM 991 C C . LEU A 1 126 ? 46.154 5.893 -4.801 1.00 88.88 126 LEU A C 1
ATOM 993 O O . LEU A 1 126 ? 47.315 5.622 -4.503 1.00 88.88 126 LEU A O 1
ATOM 997 N N . GLN A 1 127 ? 45.131 5.170 -4.343 1.00 87.44 127 GLN A N 1
ATOM 998 C CA . GLN A 1 127 ? 45.318 3.992 -3.500 1.00 87.44 127 GLN A CA 1
ATOM 999 C C . GLN A 1 127 ? 46.057 2.867 -4.239 1.00 87.44 127 GLN A C 1
ATOM 1001 O O . GLN A 1 127 ? 46.955 2.255 -3.663 1.00 87.44 127 GLN A O 1
ATOM 1006 N N . LYS A 1 128 ? 45.707 2.600 -5.505 1.00 86.88 128 LYS A N 1
ATOM 1007 C CA . LYS A 1 128 ? 46.395 1.595 -6.333 1.00 86.88 128 LYS A CA 1
ATOM 1008 C C . LYS A 1 128 ? 47.851 1.972 -6.610 1.00 86.88 128 LYS A C 1
ATOM 1010 O O . LYS A 1 128 ? 48.713 1.101 -6.563 1.00 86.88 128 LYS A O 1
ATOM 1015 N N . GLU A 1 129 ? 48.113 3.254 -6.852 1.00 89.75 129 GLU A N 1
ATOM 1016 C CA . GLU A 1 129 ? 49.457 3.798 -7.060 1.00 89.75 129 GLU A CA 1
ATOM 1017 C C . GLU A 1 129 ? 50.332 3.629 -5.813 1.00 89.75 129 GLU A C 1
ATOM 1019 O O . GLU A 1 129 ? 51.430 3.085 -5.904 1.00 89.75 129 GLU A O 1
ATOM 1024 N N . ARG A 1 130 ? 49.809 3.969 -4.626 1.00 91.56 130 ARG A N 1
ATOM 1025 C CA . ARG A 1 130 ? 50.491 3.715 -3.341 1.00 91.56 130 ARG A CA 1
ATOM 1026 C C . ARG A 1 130 ? 50.761 2.229 -3.094 1.00 91.56 130 ARG A C 1
ATOM 1028 O O . ARG A 1 130 ? 51.750 1.887 -2.458 1.00 91.56 130 ARG A O 1
ATOM 1035 N N . ALA A 1 131 ? 49.875 1.357 -3.571 1.00 89.94 131 ALA A N 1
ATOM 1036 C CA . ALA A 1 131 ? 50.000 -0.091 -3.440 1.00 89.94 131 ALA A CA 1
ATOM 1037 C C . ALA A 1 131 ? 50.905 -0.736 -4.510 1.00 89.94 131 ALA A C 1
ATOM 1039 O O . ALA A 1 131 ? 51.072 -1.954 -4.489 1.00 89.94 131 ALA A O 1
ATOM 1040 N N . GLY A 1 132 ? 51.465 0.040 -5.449 1.00 90.69 132 GLY A N 1
ATOM 1041 C CA . GLY A 1 132 ? 52.332 -0.475 -6.513 1.00 90.69 132 GLY A CA 1
ATOM 1042 C C . GLY A 1 132 ? 51.637 -1.462 -7.459 1.00 90.69 132 GLY A C 1
ATOM 1043 O O . GLY A 1 132 ? 52.284 -2.355 -8.003 1.00 90.69 132 GLY A O 1
ATOM 1044 N N . LEU A 1 133 ? 50.315 -1.355 -7.622 1.00 87.06 133 LEU A N 1
ATOM 1045 C CA . LEU A 1 133 ? 49.544 -2.274 -8.460 1.00 87.06 133 LEU A CA 1
ATOM 1046 C C . LEU A 1 133 ? 49.746 -1.971 -9.954 1.00 87.06 133 LEU A C 1
ATOM 1048 O O . LEU A 1 133 ? 49.844 -0.816 -10.362 1.00 87.06 133 LEU A O 1
ATOM 1052 N N . MET A 1 134 ? 49.761 -3.019 -10.782 1.00 66.00 134 MET A N 1
ATOM 1053 C CA . MET A 1 134 ? 49.779 -2.903 -12.247 1.00 66.00 134 MET A CA 1
ATOM 1054 C C . MET A 1 134 ? 48.475 -2.244 -12.761 1.00 66.00 134 MET A C 1
ATOM 1056 O O . MET A 1 134 ? 47.431 -2.361 -12.117 1.00 66.00 134 MET A O 1
ATOM 1060 N N . ASP A 1 135 ? 48.527 -1.598 -13.936 1.00 78.19 135 ASP A N 1
ATOM 1061 C CA . ASP A 1 135 ? 47.389 -0.975 -14.664 1.00 78.19 135 ASP A CA 1
ATOM 1062 C C . ASP A 1 135 ? 46.929 0.431 -14.191 1.00 78.19 135 ASP A C 1
ATOM 1064 O O . ASP A 1 135 ? 45.851 0.920 -14.542 1.00 78.19 135 ASP A O 1
ATOM 1068 N N . VAL A 1 136 ? 47.756 1.133 -13.407 1.00 83.62 136 VAL A N 1
ATOM 1069 C CA . VAL A 1 136 ? 47.461 2.501 -12.925 1.00 83.62 136 VAL A CA 1
ATOM 1070 C C . VAL A 1 136 ? 47.402 3.525 -14.068 1.00 83.62 136 VAL A C 1
ATOM 1072 O O . VAL A 1 136 ? 46.527 4.394 -14.062 1.00 83.62 136 VAL A O 1
ATOM 1075 N N . ASP A 1 137 ? 48.272 3.413 -15.073 1.00 85.19 137 ASP A N 1
ATOM 1076 C CA . ASP A 1 137 ? 48.370 4.395 -16.164 1.00 85.19 137 ASP A CA 1
ATOM 1077 C C . ASP A 1 137 ? 47.140 4.399 -17.082 1.00 85.19 137 ASP A C 1
ATOM 1079 O O . ASP A 1 137 ? 46.670 5.456 -17.515 1.00 85.19 137 ASP A O 1
ATOM 1083 N N . TYR A 1 138 ? 46.551 3.226 -17.323 1.00 83.38 138 TYR A N 1
ATOM 1084 C CA . TYR A 1 138 ? 45.324 3.096 -18.106 1.00 83.38 138 TYR A CA 1
ATOM 1085 C C . TYR A 1 138 ? 44.121 3.745 -17.401 1.00 83.38 138 TYR A C 1
ATOM 1087 O O . TYR A 1 138 ? 43.356 4.503 -18.011 1.00 83.38 138 TYR A O 1
ATOM 1095 N N . GLU A 1 139 ? 43.970 3.507 -16.094 1.00 78.38 139 GLU A N 1
ATOM 1096 C CA . GLU A 1 139 ? 42.919 4.127 -15.277 1.00 78.38 139 GLU A CA 1
ATOM 1097 C C . GLU A 1 139 ? 43.121 5.645 -15.137 1.00 78.38 139 GLU A C 1
ATOM 1099 O O . GLU A 1 139 ? 42.145 6.400 -15.207 1.00 78.38 139 GLU A O 1
ATOM 1104 N N . LYS A 1 140 ? 44.376 6.117 -15.036 1.00 87.50 140 LYS A N 1
ATOM 1105 C CA . LYS A 1 140 ? 44.718 7.551 -15.079 1.00 87.50 140 LYS A CA 1
ATOM 1106 C C . LYS A 1 140 ? 44.251 8.199 -16.385 1.00 87.50 140 LYS A C 1
ATOM 1108 O O . LYS A 1 140 ? 43.628 9.260 -16.341 1.00 87.50 140 LYS A O 1
ATOM 1113 N N . GLY A 1 141 ? 44.456 7.546 -17.531 1.00 85.69 141 GLY A N 1
ATOM 1114 C CA . GLY A 1 141 ? 43.986 8.036 -18.832 1.00 85.69 141 GLY A CA 1
ATOM 1115 C C . GLY A 1 141 ? 42.460 8.180 -18.914 1.00 85.69 141 GLY A C 1
ATOM 1116 O O . GLY A 1 141 ? 41.944 9.226 -19.320 1.00 85.69 141 GLY A O 1
ATOM 1117 N N . LYS A 1 142 ? 41.710 7.165 -18.459 1.00 83.44 142 LYS A N 1
ATOM 1118 C CA . LYS A 1 142 ? 40.235 7.227 -18.394 1.00 83.44 142 LYS A CA 1
ATOM 1119 C C . LYS A 1 142 ? 39.737 8.311 -17.444 1.00 83.44 142 LYS A C 1
ATOM 1121 O O . LYS A 1 142 ? 38.758 9.000 -17.744 1.00 83.44 142 LYS A O 1
ATOM 1126 N N . LEU A 1 143 ? 40.384 8.445 -16.289 1.00 88.50 143 LEU A N 1
ATOM 1127 C CA . LEU A 1 143 ? 40.040 9.453 -15.299 1.00 88.50 143 LEU A CA 1
ATOM 1128 C C . LEU A 1 143 ? 40.298 10.864 -15.833 1.00 88.50 143 LEU A C 1
ATOM 1130 O O . LEU A 1 143 ? 39.414 11.707 -15.708 1.00 88.50 143 LEU A O 1
ATOM 1134 N N . ALA A 1 144 ? 41.429 11.104 -16.498 1.00 90.19 144 ALA A N 1
ATOM 1135 C CA . ALA A 1 144 ? 41.757 12.398 -17.095 1.00 90.19 144 ALA A CA 1
ATOM 1136 C C . ALA A 1 144 ? 40.693 12.858 -18.108 1.00 90.19 144 ALA A C 1
ATOM 1138 O O . ALA A 1 144 ? 40.241 14.003 -18.055 1.00 90.19 144 ALA A O 1
ATOM 1139 N N . GLY A 1 145 ? 40.217 11.954 -18.975 1.00 87.56 145 GLY A N 1
ATOM 1140 C CA . GLY A 1 145 ? 39.110 12.249 -19.892 1.00 87.56 145 GLY A CA 1
ATOM 1141 C C . GLY A 1 145 ? 37.800 12.579 -19.164 1.00 87.56 145 GLY A C 1
ATOM 1142 O O . GLY A 1 145 ? 37.082 13.503 -19.547 1.00 87.56 145 GLY A O 1
ATOM 1143 N N . TYR A 1 146 ? 37.501 11.868 -18.072 1.00 89.00 146 TYR A N 1
ATOM 1144 C CA . TYR A 1 146 ? 36.311 12.127 -17.259 1.00 89.00 146 TYR A CA 1
ATOM 1145 C C . TYR A 1 146 ? 36.378 13.463 -16.502 1.00 89.00 146 TYR A C 1
ATOM 1147 O O . TYR A 1 146 ? 35.369 14.161 -16.417 1.00 89.00 146 TYR A O 1
ATOM 1155 N N . LEU A 1 147 ? 37.549 13.831 -15.975 1.00 90.31 147 LEU A N 1
ATOM 1156 C CA . LEU A 1 147 ? 37.773 15.104 -15.285 1.00 90.31 147 LEU A CA 1
ATOM 1157 C C . LEU A 1 147 ? 37.691 16.288 -16.249 1.00 90.31 147 LEU A C 1
ATOM 1159 O O . LEU A 1 147 ? 37.034 17.273 -15.926 1.00 90.31 147 LEU A O 1
ATOM 1163 N N . ARG A 1 148 ? 38.250 16.156 -17.459 1.00 91.50 148 ARG A N 1
ATOM 1164 C CA . ARG A 1 148 ? 38.102 17.163 -18.519 1.00 91.50 148 ARG A CA 1
ATOM 1165 C C . ARG A 1 148 ? 36.636 17.391 -18.873 1.00 91.50 148 ARG A C 1
ATOM 1167 O O . ARG A 1 148 ? 36.179 18.521 -18.849 1.00 91.50 148 ARG A O 1
ATOM 1174 N N . HIS A 1 149 ? 35.864 16.318 -19.045 1.00 90.50 149 HIS A N 1
ATOM 1175 C CA . HIS A 1 149 ? 34.422 16.439 -19.268 1.00 90.50 149 HIS A CA 1
ATOM 1176 C C . HIS A 1 149 ? 33.688 17.167 -18.125 1.00 90.50 149 HIS A C 1
ATOM 1178 O O . HIS A 1 149 ? 32.709 17.867 -18.373 1.00 90.50 149 HIS A O 1
ATOM 1184 N N . ILE A 1 150 ? 34.111 16.992 -16.868 1.00 89.69 150 ILE A N 1
ATOM 1185 C CA . ILE A 1 150 ? 33.530 17.724 -15.733 1.00 89.69 150 ILE A CA 1
ATOM 1186 C C . ILE A 1 150 ? 33.907 19.208 -15.792 1.00 89.69 150 ILE A C 1
ATOM 1188 O O . ILE A 1 150 ? 33.015 20.031 -15.607 1.00 89.69 150 ILE A O 1
ATOM 1192 N N . ALA A 1 151 ? 35.171 19.536 -16.068 1.00 92.00 151 ALA A N 1
ATOM 1193 C CA . ALA A 1 151 ? 35.635 20.918 -16.209 1.00 92.00 151 ALA A CA 1
ATOM 1194 C C . ALA A 1 151 ? 34.932 21.642 -17.374 1.00 92.00 151 ALA A C 1
ATOM 1196 O O . ALA A 1 151 ? 34.466 22.764 -17.210 1.00 92.00 151 ALA A O 1
ATOM 1197 N N . ASP A 1 152 ? 34.746 20.966 -18.512 1.00 89.31 152 ASP A N 1
ATOM 1198 C CA . ASP A 1 152 ? 34.039 21.521 -19.674 1.00 89.31 152 ASP A CA 1
ATOM 1199 C C . ASP A 1 152 ? 32.540 21.725 -19.393 1.00 89.31 152 ASP A C 1
ATOM 1201 O O . ASP A 1 152 ? 31.931 22.696 -19.841 1.00 89.31 152 ASP A O 1
ATOM 1205 N N . ALA A 1 153 ? 31.916 20.802 -18.650 1.00 88.94 153 ALA A N 1
ATOM 1206 C CA . ALA A 1 153 ? 30.490 20.866 -18.331 1.00 88.94 153 ALA A CA 1
ATOM 1207 C C . ALA A 1 153 ? 30.149 21.899 -17.241 1.00 88.94 153 ALA A C 1
ATOM 1209 O O . ALA A 1 153 ? 28.991 22.311 -17.141 1.00 88.94 153 ALA A O 1
ATOM 1210 N N . TYR A 1 154 ? 31.119 22.283 -16.409 1.00 92.75 154 TYR A N 1
ATOM 1211 C CA . TYR A 1 154 ? 30.947 23.220 -15.301 1.00 92.75 154 TYR A CA 1
ATOM 1212 C C . TYR A 1 154 ? 32.122 24.203 -15.288 1.00 92.75 154 TYR A C 1
ATOM 1214 O O . TYR A 1 154 ? 33.157 23.927 -14.689 1.00 92.75 154 TYR A O 1
ATOM 1222 N N . LEU A 1 155 ? 31.947 25.346 -15.959 1.00 89.12 155 LEU A N 1
ATOM 1223 C CA . LEU A 1 155 ? 33.003 26.339 -16.213 1.00 89.12 155 LEU A CA 1
ATOM 1224 C C . LEU A 1 155 ? 33.720 26.830 -14.945 1.00 89.12 155 LEU A C 1
ATOM 1226 O O . LEU A 1 155 ? 34.913 27.113 -14.978 1.00 89.12 155 LEU A O 1
ATOM 1230 N N . ASP A 1 156 ? 33.011 26.896 -13.819 1.00 90.06 156 ASP A N 1
ATOM 1231 C CA . ASP A 1 156 ? 33.550 27.273 -12.508 1.00 90.06 156 ASP A CA 1
ATOM 1232 C C . ASP A 1 156 ? 34.474 26.206 -11.889 1.00 90.06 156 ASP A C 1
ATOM 1234 O O . ASP A 1 156 ? 35.063 26.435 -10.839 1.00 90.06 156 ASP A O 1
ATOM 1238 N N . LEU A 1 157 ? 34.621 25.050 -12.541 1.00 91.75 15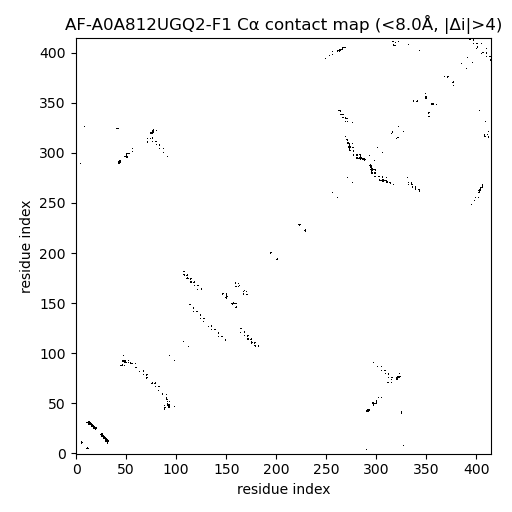7 LEU A N 1
ATOM 1239 C CA . LEU A 1 157 ? 35.582 24.000 -12.205 1.00 91.75 157 LEU A CA 1
ATOM 1240 C C . LEU A 1 157 ? 36.761 23.949 -13.186 1.00 91.75 157 LEU A C 1
ATOM 1242 O O . LEU A 1 157 ? 37.446 22.930 -13.247 1.00 91.75 157 LEU A O 1
ATOM 1246 N N . GLY A 1 158 ? 37.009 25.006 -13.967 1.00 86.81 158 GLY A N 1
ATOM 1247 C CA . GLY A 1 158 ? 38.132 25.059 -14.912 1.00 86.81 158 GLY A CA 1
ATOM 1248 C C . GLY A 1 158 ? 39.497 24.808 -14.256 1.00 86.81 158 GLY A C 1
ATOM 1249 O O . GLY A 1 158 ? 40.351 24.135 -14.836 1.00 86.81 158 GLY A O 1
ATOM 1250 N N . ASP A 1 159 ? 39.666 25.244 -13.004 1.00 91.38 159 ASP A N 1
ATOM 1251 C CA . ASP A 1 159 ? 40.897 25.048 -12.228 1.00 91.38 159 ASP A CA 1
ATOM 1252 C C . ASP A 1 159 ? 41.130 23.586 -11.816 1.00 91.38 159 ASP A C 1
ATOM 1254 O O . ASP A 1 159 ? 42.248 23.214 -11.471 1.00 91.38 159 ASP A O 1
ATOM 1258 N N . LEU A 1 160 ? 40.120 22.710 -11.923 1.00 92.44 160 LEU A N 1
ATOM 1259 C CA . LEU A 1 160 ? 40.231 21.279 -11.607 1.00 92.44 160 LEU A CA 1
ATOM 1260 C C . LEU A 1 160 ? 41.419 20.604 -12.310 1.00 92.44 160 LEU A C 1
ATOM 1262 O O . LEU A 1 160 ? 42.013 19.670 -11.767 1.00 92.44 160 LEU A O 1
ATOM 1266 N N . LEU A 1 161 ? 41.740 21.043 -13.531 1.00 93.00 161 LEU A N 1
ATOM 1267 C CA . LEU A 1 161 ? 42.812 20.469 -14.347 1.00 93.00 161 LEU A CA 1
ATOM 1268 C C . LEU A 1 161 ? 44.212 20.985 -13.975 1.00 93.00 161 LEU A C 1
ATOM 1270 O O . LEU A 1 161 ? 45.193 20.424 -14.456 1.00 93.00 161 LEU A O 1
ATOM 1274 N N . GLN A 1 162 ? 44.309 22.024 -13.139 1.00 93.81 162 GLN A N 1
ATOM 1275 C CA . GLN A 1 162 ? 45.582 22.572 -12.656 1.00 93.81 162 GLN A CA 1
ATOM 1276 C C . GLN A 1 162 ? 46.140 21.764 -11.476 1.00 93.81 162 GLN A C 1
ATOM 1278 O O . GLN A 1 162 ? 47.352 21.714 -11.284 1.00 93.81 162 GLN A O 1
ATOM 1283 N N . TYR A 1 163 ? 45.268 21.097 -10.718 1.00 93.62 163 TYR A N 1
ATOM 1284 C CA . TYR A 1 163 ? 45.650 20.248 -9.593 1.00 93.62 163 TYR A CA 1
ATOM 1285 C C . TYR A 1 163 ? 45.969 18.819 -10.041 1.00 93.62 163 TYR A C 1
ATOM 1287 O O . TYR A 1 163 ? 45.389 18.306 -11.002 1.00 93.62 163 TYR A O 1
ATOM 1295 N N . GLN A 1 164 ? 46.827 18.130 -9.286 1.00 93.19 164 GLN A N 1
ATOM 1296 C CA . GLN A 1 164 ? 47.103 16.704 -9.470 1.00 93.19 164 GLN A CA 1
ATOM 1297 C C . GLN A 1 164 ? 47.095 15.950 -8.139 1.00 93.19 164 GLN A C 1
ATOM 1299 O O . GLN A 1 164 ? 47.213 16.532 -7.063 1.00 93.19 164 GLN A O 1
ATOM 1304 N N . GLY A 1 165 ? 46.937 14.629 -8.219 1.00 92.44 165 GLY A N 1
ATOM 1305 C CA . GLY A 1 165 ? 47.056 13.747 -7.064 1.00 92.44 165 GLY A CA 1
ATOM 1306 C C . GLY A 1 165 ? 46.078 14.076 -5.932 1.00 92.44 165 GLY A C 1
ATOM 1307 O O . GLY A 1 165 ? 44.874 14.221 -6.154 1.00 92.44 165 GLY A O 1
ATOM 1308 N N . GLU A 1 166 ? 46.603 14.183 -4.712 1.00 93.38 166 GLU A N 1
ATOM 1309 C CA . GLU A 1 166 ? 45.824 14.482 -3.502 1.00 93.38 166 GLU A CA 1
ATOM 1310 C C . GLU A 1 166 ? 45.173 15.871 -3.535 1.00 93.38 166 GLU A C 1
ATOM 1312 O O . GLU A 1 166 ? 44.051 16.032 -3.060 1.00 93.38 166 GLU A O 1
ATOM 1317 N N . GLU A 1 167 ? 45.823 16.867 -4.141 1.00 94.88 167 GLU A N 1
ATOM 1318 C CA . GLU A 1 167 ? 45.268 18.223 -4.241 1.00 94.88 167 GLU A CA 1
ATOM 1319 C C . GLU A 1 167 ? 44.032 18.247 -5.144 1.00 94.88 167 GLU A C 1
ATOM 1321 O O . GLU A 1 167 ? 43.019 18.869 -4.825 1.00 94.88 167 GLU A O 1
ATOM 1326 N N . GLN A 1 168 ? 44.072 17.488 -6.242 1.00 95.06 168 GLN A N 1
ATOM 1327 C CA . GLN A 1 168 ? 42.928 17.338 -7.139 1.00 95.06 168 GLN A CA 1
ATOM 1328 C C . GLN A 1 168 ? 41.774 16.578 -6.469 1.00 95.06 168 GLN A C 1
ATOM 1330 O O . GLN A 1 168 ? 40.602 16.883 -6.707 1.00 95.06 168 GLN A O 1
ATOM 1335 N N . LEU A 1 169 ? 42.089 15.608 -5.603 1.00 93.25 169 LEU A N 1
ATOM 1336 C CA . LEU A 1 169 ? 41.095 14.901 -4.799 1.00 93.25 169 LEU A CA 1
ATOM 1337 C C . LEU A 1 169 ? 40.425 15.839 -3.788 1.00 93.25 169 LEU A C 1
ATOM 1339 O O . LEU A 1 169 ? 39.192 15.874 -3.733 1.00 93.25 169 LEU A O 1
ATOM 1343 N N . ALA A 1 170 ? 41.215 16.619 -3.049 1.00 92.50 170 ALA A N 1
ATOM 1344 C CA . ALA A 1 170 ? 40.720 17.598 -2.086 1.00 92.50 170 ALA A CA 1
ATOM 1345 C C . ALA A 1 170 ? 39.832 18.654 -2.764 1.00 92.50 170 ALA A C 1
ATOM 1347 O O . ALA A 1 170 ? 38.735 18.942 -2.284 1.00 92.50 170 ALA A O 1
ATOM 1348 N N . TYR A 1 171 ? 40.242 19.155 -3.934 1.00 95.69 171 TYR A N 1
ATOM 1349 C CA . TYR A 1 171 ? 39.444 20.092 -4.726 1.00 95.69 171 TYR A CA 1
ATOM 1350 C C . TYR A 1 171 ? 38.076 19.503 -5.114 1.00 95.69 171 TYR A C 1
ATOM 1352 O O . TYR A 1 171 ? 37.041 20.144 -4.930 1.00 95.69 171 TYR A O 1
ATOM 1360 N N . LEU A 1 172 ? 38.035 18.256 -5.607 1.00 91.69 172 LEU A N 1
ATOM 1361 C CA . LEU A 1 172 ? 36.781 17.582 -5.977 1.00 91.69 172 LEU A CA 1
ATOM 1362 C C . LEU A 1 172 ? 35.853 17.337 -4.780 1.00 91.69 172 LEU A C 1
ATOM 1364 O O . LEU A 1 172 ? 34.631 17.409 -4.936 1.00 91.69 172 LEU A O 1
ATOM 1368 N N . GLN A 1 173 ? 36.414 17.014 -3.612 1.00 90.38 173 GLN A N 1
ATOM 1369 C CA . GLN A 1 173 ? 35.655 16.828 -2.373 1.00 90.38 173 GLN A CA 1
ATOM 1370 C C . GLN A 1 173 ? 35.045 18.150 -1.907 1.00 90.38 173 GLN A C 1
ATOM 1372 O O . GLN A 1 173 ? 33.827 18.223 -1.743 1.00 90.38 173 GLN A O 1
ATOM 1377 N N . HIS A 1 174 ? 35.853 19.207 -1.830 1.00 93.69 174 HIS A N 1
ATOM 1378 C CA . HIS A 1 174 ? 35.394 20.544 -1.467 1.00 93.69 174 HIS A CA 1
ATOM 1379 C C . HIS A 1 174 ? 34.317 21.062 -2.435 1.00 93.69 174 HIS A C 1
ATOM 1381 O O . HIS A 1 174 ? 33.269 21.545 -2.012 1.00 93.69 174 HIS A O 1
ATOM 1387 N N . ALA A 1 175 ? 34.509 20.891 -3.748 1.00 92.62 175 ALA A N 1
ATOM 1388 C CA . ALA A 1 175 ? 33.507 21.266 -4.745 1.00 92.62 175 ALA A CA 1
ATOM 1389 C C . ALA A 1 175 ? 32.191 20.477 -4.588 1.00 92.62 175 ALA A C 1
ATOM 1391 O O . ALA A 1 175 ? 31.108 21.021 -4.813 1.00 92.62 175 ALA A O 1
ATOM 1392 N N . ALA A 1 176 ? 32.256 19.195 -4.206 1.00 90.62 176 ALA A N 1
ATOM 1393 C CA . ALA A 1 176 ? 31.065 18.385 -3.950 1.00 90.62 176 ALA A CA 1
ATOM 1394 C C . ALA A 1 176 ? 30.307 18.845 -2.694 1.00 90.62 176 ALA A C 1
ATOM 1396 O O . ALA A 1 176 ? 29.078 18.890 -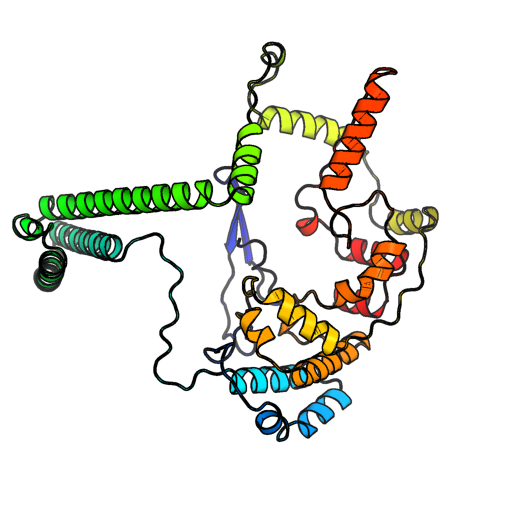2.716 1.00 90.62 176 ALA A O 1
ATOM 1397 N N . GLU A 1 177 ? 31.025 19.194 -1.627 1.00 89.06 177 GLU A N 1
ATOM 1398 C CA . GLU A 1 177 ? 30.464 19.706 -0.369 1.00 89.06 177 GLU A CA 1
ATOM 1399 C C . GLU A 1 177 ? 29.853 21.102 -0.540 1.00 89.06 177 GLU A C 1
ATOM 1401 O O . GLU A 1 177 ? 28.752 21.372 -0.053 1.00 89.06 177 GLU A O 1
ATOM 1406 N N . ALA A 1 178 ? 30.515 21.973 -1.304 1.00 91.12 178 ALA A N 1
ATOM 1407 C CA . ALA A 1 178 ? 29.980 23.280 -1.667 1.00 91.12 178 ALA A CA 1
ATOM 1408 C C . ALA A 1 178 ? 28.672 23.146 -2.467 1.00 91.12 178 ALA A C 1
ATOM 1410 O O . ALA A 1 178 ? 27.692 23.839 -2.188 1.00 91.12 178 ALA A O 1
ATOM 1411 N N . GLU A 1 179 ? 28.614 22.211 -3.423 1.00 91.69 179 GLU A N 1
ATOM 1412 C CA . GLU A 1 179 ? 27.401 21.936 -4.198 1.00 91.69 179 GLU A CA 1
ATOM 1413 C C . GLU A 1 179 ? 26.273 21.343 -3.341 1.00 91.69 179 GLU A C 1
ATOM 1415 O O . GLU A 1 179 ? 25.115 21.730 -3.506 1.00 91.69 179 GLU A O 1
ATOM 1420 N N . GLU A 1 180 ? 26.593 20.438 -2.413 1.00 89.38 180 GLU A N 1
ATOM 1421 C CA . GLU A 1 180 ? 25.633 19.909 -1.440 1.00 89.38 180 GLU A CA 1
ATOM 1422 C C . GLU A 1 180 ? 25.050 21.033 -0.578 1.00 89.38 180 GLU A C 1
ATOM 1424 O O . GLU A 1 180 ? 23.829 21.140 -0.441 1.00 89.38 180 GLU A O 1
ATOM 1429 N N . THR A 1 181 ? 25.911 21.899 -0.042 1.00 88.81 181 THR A N 1
ATOM 1430 C CA . THR A 1 181 ? 25.518 23.038 0.797 1.00 88.81 181 THR A CA 1
ATOM 1431 C C . THR A 1 181 ? 24.603 23.981 0.025 1.00 88.81 181 THR A C 1
ATOM 1433 O O . THR A 1 181 ? 23.502 24.295 0.481 1.00 88.81 181 THR A O 1
ATOM 1436 N N . ARG A 1 182 ? 24.999 24.350 -1.199 1.00 90.94 182 ARG A N 1
ATOM 1437 C CA . ARG A 1 182 ? 24.212 25.197 -2.102 1.00 90.94 182 ARG A CA 1
ATOM 1438 C C . ARG A 1 182 ? 22.846 24.585 -2.418 1.00 90.94 182 ARG A C 1
ATOM 1440 O O . ARG A 1 182 ? 21.825 25.265 -2.333 1.00 90.94 182 ARG A O 1
ATOM 1447 N N . ALA A 1 183 ? 22.803 23.295 -2.755 1.00 86.56 183 ALA A N 1
ATOM 1448 C CA . ALA A 1 183 ? 21.561 22.594 -3.072 1.00 86.56 183 ALA A CA 1
ATOM 1449 C C . ALA A 1 183 ? 20.643 22.443 -1.848 1.00 86.56 183 ALA A C 1
ATOM 1451 O O . ALA A 1 183 ? 19.423 22.572 -1.971 1.00 86.56 183 ALA A O 1
ATOM 1452 N N . ASN A 1 184 ? 21.214 22.192 -0.668 1.00 80.62 184 ASN A N 1
ATOM 1453 C CA . ASN A 1 184 ? 20.487 22.151 0.598 1.00 80.62 184 ASN A CA 1
ATOM 1454 C C . ASN A 1 184 ? 19.884 23.512 0.944 1.00 80.62 184 ASN A C 1
ATOM 1456 O O . ASN A 1 184 ? 18.704 23.579 1.286 1.00 80.62 184 ASN A O 1
ATOM 1460 N N . GLN A 1 185 ? 20.652 24.590 0.799 1.00 88.62 185 GLN A N 1
ATOM 1461 C CA . GLN A 1 185 ? 20.169 25.940 1.053 1.00 88.62 185 GLN A CA 1
ATOM 1462 C C . GLN A 1 185 ? 19.047 26.328 0.084 1.00 88.62 185 GLN A C 1
ATOM 1464 O O . GLN A 1 185 ? 17.980 26.740 0.533 1.00 88.62 185 GLN A O 1
ATOM 1469 N N . ALA A 1 186 ? 19.214 26.076 -1.217 1.00 86.94 186 ALA A N 1
ATOM 1470 C CA . ALA A 1 186 ? 18.169 26.323 -2.212 1.00 86.94 186 ALA A CA 1
ATOM 1471 C C . ALA A 1 186 ? 16.892 25.506 -1.933 1.00 86.94 186 ALA A C 1
ATOM 1473 O O . ALA A 1 186 ? 15.774 26.003 -2.083 1.00 86.94 186 ALA A O 1
ATOM 1474 N N . ARG A 1 187 ? 17.030 24.251 -1.477 1.00 85.12 187 ARG A N 1
ATOM 1475 C CA . ARG A 1 187 ? 15.889 23.444 -1.017 1.00 85.12 187 ARG A CA 1
ATOM 1476 C C . ARG A 1 187 ? 15.208 24.054 0.198 1.00 85.12 187 ARG A C 1
ATOM 1478 O O . ARG A 1 187 ? 13.981 24.077 0.235 1.00 85.12 187 ARG A O 1
ATOM 1485 N N . LEU A 1 188 ? 15.981 24.503 1.184 1.00 80.81 188 LEU A N 1
ATOM 1486 C CA . LEU A 1 188 ? 15.466 25.104 2.409 1.00 80.81 188 LEU A CA 1
ATOM 1487 C C . LEU A 1 188 ? 14.737 26.416 2.112 1.00 80.81 188 LEU A C 1
ATOM 1489 O O . LEU A 1 188 ? 13.653 26.635 2.638 1.00 80.81 188 LEU A O 1
ATOM 1493 N N . GLU A 1 189 ? 15.291 27.264 1.253 1.00 86.69 189 GLU A N 1
ATOM 1494 C CA . GLU A 1 189 ? 14.670 28.511 0.800 1.00 86.69 189 GLU A CA 1
ATOM 1495 C C . GLU A 1 189 ? 13.396 28.235 -0.000 1.00 86.69 189 GLU A C 1
ATOM 1497 O O . GLU A 1 189 ? 12.333 28.755 0.332 1.00 86.69 189 GLU A O 1
ATOM 1502 N N . GLY A 1 190 ? 13.449 27.321 -0.973 1.00 84.69 190 GLY A N 1
ATOM 1503 C CA . GLY A 1 190 ? 12.265 26.898 -1.719 1.00 84.69 190 GLY A CA 1
ATOM 1504 C C . GLY A 1 190 ? 11.199 26.255 -0.826 1.00 84.69 190 GLY A C 1
ATOM 1505 O O . GLY A 1 190 ? 10.003 26.402 -1.074 1.00 84.69 190 GLY A O 1
ATOM 1506 N N . TRP A 1 191 ? 11.605 25.556 0.234 1.00 82.00 191 TRP A N 1
ATOM 1507 C CA . TRP A 1 191 ? 10.693 25.054 1.256 1.00 82.00 191 TRP A CA 1
ATOM 1508 C C . TRP A 1 191 ? 10.101 26.193 2.093 1.00 82.00 191 TRP A C 1
ATOM 1510 O O . TRP A 1 191 ? 8.885 26.218 2.262 1.00 82.00 191 TRP A O 1
ATOM 1520 N N . LYS A 1 192 ? 10.911 27.158 2.552 1.00 81.75 192 LYS A N 1
ATOM 1521 C CA . LYS A 1 192 ? 10.458 28.344 3.302 1.00 81.75 192 LYS A CA 1
ATOM 1522 C C . LYS A 1 192 ? 9.413 29.130 2.510 1.00 81.75 192 LYS A C 1
ATOM 1524 O O . LYS A 1 192 ? 8.364 29.446 3.060 1.00 81.75 192 LYS A O 1
ATOM 1529 N N . GLU A 1 193 ? 9.641 29.371 1.221 1.00 84.56 193 GLU A N 1
ATOM 1530 C CA . GLU A 1 193 ? 8.680 30.065 0.349 1.00 84.56 193 GLU A CA 1
ATOM 1531 C C . GLU A 1 193 ? 7.376 29.273 0.154 1.00 84.56 193 GLU A C 1
ATOM 1533 O O . GLU A 1 193 ? 6.276 29.826 0.239 1.00 84.56 193 GLU A O 1
ATOM 1538 N N . LYS A 1 194 ? 7.468 27.947 -0.007 1.00 77.56 194 LYS A N 1
ATOM 1539 C CA . LYS A 1 194 ? 6.282 27.073 -0.073 1.00 77.56 194 LYS A CA 1
ATOM 1540 C C . LYS A 1 194 ? 5.504 27.024 1.240 1.00 77.56 194 LYS A C 1
ATOM 1542 O O . LYS A 1 194 ? 4.295 26.850 1.221 1.00 77.56 194 LYS A O 1
ATOM 1547 N N . VAL A 1 195 ? 6.183 27.133 2.378 1.00 76.06 195 VAL A N 1
ATOM 1548 C CA . VAL A 1 195 ? 5.550 27.113 3.703 1.00 76.06 195 VAL A CA 1
ATOM 1549 C C . VAL A 1 195 ? 4.915 28.462 4.043 1.00 76.06 195 VAL A C 1
ATOM 1551 O O . VAL A 1 195 ? 3.838 28.476 4.630 1.00 76.06 195 VAL A O 1
ATOM 1554 N N . LYS A 1 196 ? 5.511 29.588 3.623 1.00 76.38 196 LYS A N 1
ATOM 1555 C CA . LYS A 1 196 ? 4.908 30.928 3.764 1.00 76.38 196 LYS A CA 1
ATOM 1556 C C . LYS A 1 196 ? 3.562 31.050 3.046 1.00 76.38 196 LYS A C 1
ATOM 1558 O O . LYS A 1 196 ? 2.680 31.757 3.518 1.00 76.38 196 LYS A O 1
ATOM 1563 N N . THR A 1 197 ? 3.414 30.371 1.912 1.00 78.88 197 THR A N 1
ATOM 1564 C CA . THR A 1 197 ? 2.218 30.435 1.058 1.00 78.88 197 THR A CA 1
ATOM 1565 C C . THR A 1 197 ? 1.158 29.377 1.398 1.00 78.88 197 THR A C 1
ATOM 1567 O O . THR A 1 197 ? 0.039 29.456 0.900 1.00 78.88 197 THR A O 1
ATOM 1570 N N . ASP A 1 198 ? 1.467 28.416 2.278 1.00 77.62 198 ASP A N 1
ATOM 1571 C CA . ASP A 1 198 ? 0.611 27.274 2.636 1.00 77.62 198 ASP A CA 1
ATOM 1572 C C . ASP A 1 198 ? 0.324 27.265 4.153 1.00 77.62 198 ASP A C 1
ATOM 1574 O O . ASP A 1 198 ? 0.991 26.589 4.944 1.00 77.62 198 ASP A O 1
ATOM 1578 N N . LEU A 1 199 ? -0.690 28.042 4.564 1.00 69.62 199 LEU A N 1
ATOM 1579 C CA . LEU A 1 199 ? -1.124 28.201 5.963 1.00 69.62 199 LEU A CA 1
ATOM 1580 C C . LEU A 1 199 ? -1.357 26.850 6.687 1.00 69.62 199 LEU A C 1
ATOM 1582 O O . LEU A 1 199 ? -0.850 26.674 7.798 1.00 69.62 199 LEU A O 1
ATOM 1586 N N . PRO A 1 200 ? -2.046 25.853 6.085 1.00 74.62 200 PRO A N 1
ATOM 1587 C CA . PRO A 1 200 ? -2.210 24.524 6.687 1.00 74.62 200 PRO A CA 1
ATOM 1588 C C . PRO A 1 200 ? -0.897 23.769 6.943 1.00 74.62 200 PRO A C 1
ATOM 1590 O O . PRO A 1 200 ? -0.803 22.943 7.860 1.00 74.62 200 PRO A O 1
ATOM 1593 N N . ARG A 1 201 ? 0.129 23.995 6.121 1.00 65.75 201 ARG A N 1
ATOM 1594 C CA . ARG A 1 201 ? 1.457 23.393 6.292 1.00 65.75 201 ARG A CA 1
ATOM 1595 C C . ARG A 1 201 ? 2.263 24.101 7.380 1.00 65.75 201 ARG A C 1
ATOM 1597 O O . ARG A 1 201 ? 2.907 23.417 8.174 1.00 65.75 201 ARG A O 1
ATOM 1604 N N . LEU A 1 202 ? 2.145 25.426 7.477 1.00 66.06 202 LEU A N 1
ATOM 1605 C CA . LEU A 1 202 ? 2.711 26.229 8.565 1.00 66.06 202 LEU A CA 1
ATOM 1606 C C . LEU A 1 202 ? 2.117 25.828 9.927 1.00 66.06 202 LEU A C 1
ATOM 1608 O O . LEU A 1 202 ? 2.861 25.557 10.867 1.00 66.06 202 LEU A O 1
ATOM 1612 N N . SER A 1 203 ? 0.788 25.697 10.028 1.00 62.56 203 SER A N 1
ATOM 1613 C CA . SER A 1 203 ? 0.121 25.300 11.277 1.00 62.56 203 SER A CA 1
ATOM 1614 C C . SER A 1 203 ? 0.546 23.916 11.773 1.00 62.56 203 SER A C 1
ATOM 1616 O O . SER A 1 203 ? 0.648 23.712 12.980 1.00 62.56 203 SER A O 1
ATOM 1618 N N . ARG A 1 204 ? 0.819 22.960 10.874 1.00 68.56 204 ARG A N 1
ATOM 1619 C CA . ARG A 1 204 ? 1.342 21.635 11.257 1.00 68.56 204 ARG A CA 1
ATOM 1620 C C . ARG A 1 204 ? 2.769 21.702 11.794 1.00 68.56 204 ARG A C 1
ATOM 1622 O O . ARG A 1 204 ? 3.080 20.996 12.745 1.00 68.56 204 ARG A O 1
ATOM 1629 N N . TRP A 1 205 ? 3.609 22.555 11.213 1.00 65.19 205 TRP A N 1
ATOM 1630 C CA . TRP A 1 205 ? 4.986 22.744 11.666 1.00 65.19 205 TRP A CA 1
ATOM 1631 C C . TRP A 1 205 ? 5.049 23.437 13.036 1.00 65.19 205 TRP A C 1
ATOM 1633 O O . TRP A 1 205 ? 5.685 22.921 13.948 1.00 65.19 205 TRP A O 1
ATOM 1643 N N . VAL A 1 206 ? 4.295 24.525 13.237 1.00 60.59 206 VAL A N 1
ATOM 1644 C CA . VAL A 1 206 ? 4.231 25.239 14.530 1.00 60.59 206 VAL A CA 1
ATOM 1645 C C . VAL A 1 206 ? 3.707 24.338 15.656 1.00 60.59 206 VAL A C 1
ATOM 1647 O O . VAL A 1 206 ? 4.228 24.368 16.770 1.00 60.59 206 VAL A O 1
ATOM 1650 N N . LYS A 1 207 ? 2.706 23.492 15.371 1.00 53.38 207 LYS A N 1
ATOM 1651 C CA . LYS A 1 207 ? 2.183 22.515 16.341 1.00 53.38 207 LYS A CA 1
ATOM 1652 C C . LYS A 1 207 ? 3.225 21.468 16.759 1.00 53.38 207 LYS A C 1
ATOM 1654 O O . LYS A 1 207 ? 3.141 20.985 17.881 1.00 53.38 207 LYS A O 1
ATOM 1659 N N . ALA A 1 208 ? 4.191 21.141 15.898 1.00 50.78 208 ALA A N 1
ATOM 1660 C CA . ALA A 1 208 ? 5.279 20.224 16.236 1.00 50.78 208 ALA A CA 1
ATOM 1661 C C . ALA A 1 208 ? 6.330 20.881 17.152 1.00 50.78 208 ALA A C 1
ATOM 1663 O O . ALA A 1 208 ? 6.833 20.228 18.058 1.00 50.78 208 ALA A O 1
ATOM 1664 N N . SER A 1 209 ? 6.617 22.174 16.972 1.00 49.38 209 SER A N 1
ATOM 1665 C CA . SER A 1 209 ? 7.629 22.898 17.760 1.00 49.38 209 SER A CA 1
ATOM 1666 C C . SER A 1 209 ? 7.155 23.334 19.154 1.00 49.38 209 SER A C 1
ATOM 1668 O O . SER A 1 209 ? 7.965 23.488 20.058 1.00 49.38 209 SER A O 1
ATOM 1670 N N . LEU A 1 210 ? 5.846 23.511 19.369 1.00 45.59 210 LEU A N 1
ATOM 1671 C CA . LEU A 1 210 ? 5.283 23.900 20.676 1.00 45.59 210 LEU A CA 1
ATOM 1672 C C . LEU A 1 210 ? 5.243 22.763 21.718 1.00 45.59 210 LEU A C 1
ATOM 1674 O O . LEU A 1 210 ? 4.856 23.007 22.863 1.00 45.59 210 LEU A O 1
ATOM 1678 N N . ALA A 1 211 ? 5.620 21.538 21.340 1.00 49.88 211 ALA A N 1
ATOM 1679 C CA . ALA A 1 211 ? 5.725 20.399 22.253 1.00 49.88 211 ALA A CA 1
ATOM 1680 C C . ALA A 1 211 ? 6.934 20.497 23.209 1.00 49.88 211 ALA A C 1
ATOM 1682 O O . ALA A 1 211 ? 6.975 19.790 24.212 1.00 49.88 211 ALA A O 1
ATOM 1683 N N . GLU A 1 212 ? 7.876 21.407 22.952 1.00 48.00 212 GLU A N 1
ATOM 1684 C CA . GLU A 1 212 ? 9.027 21.681 23.814 1.00 48.00 212 GLU A CA 1
ATOM 1685 C C . GLU A 1 212 ? 8.734 22.897 24.706 1.00 48.00 212 GLU A C 1
ATOM 1687 O O . GLU A 1 212 ? 9.045 24.040 24.372 1.00 48.00 212 GLU A O 1
ATOM 1692 N N . ARG A 1 213 ? 8.087 22.675 25.855 1.00 44.72 213 ARG A N 1
ATOM 1693 C CA . ARG A 1 213 ? 8.041 23.686 26.924 1.00 44.72 213 ARG A CA 1
ATOM 1694 C C . ARG A 1 213 ? 9.198 23.461 27.905 1.00 44.72 213 ARG A C 1
ATOM 1696 O O . ARG A 1 213 ? 9.455 22.307 28.241 1.00 44.72 213 ARG A O 1
ATOM 1703 N N . PRO A 1 214 ? 9.845 24.523 28.421 1.00 46.66 214 PRO A N 1
ATOM 1704 C CA . PRO A 1 214 ? 10.831 24.389 29.485 1.00 46.66 214 PRO A CA 1
ATOM 1705 C C . PRO A 1 214 ? 10.177 23.865 30.768 1.00 46.66 214 PRO A C 1
ATOM 1707 O O . PRO A 1 214 ? 9.132 24.361 31.199 1.00 46.66 214 PRO A O 1
ATOM 1710 N N . THR A 1 215 ? 10.813 22.864 31.365 1.00 44.06 215 THR A N 1
ATOM 1711 C CA . THR A 1 215 ? 10.382 22.186 32.587 1.00 44.06 215 THR A CA 1
ATOM 1712 C C . THR A 1 215 ? 10.480 23.119 33.810 1.00 44.06 215 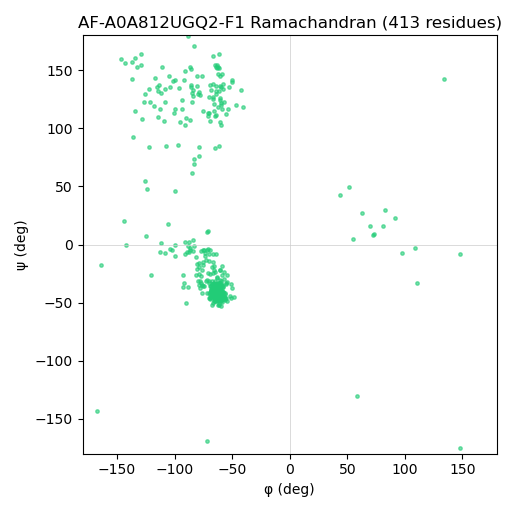THR A C 1
ATOM 1714 O O . THR A 1 215 ? 11.506 23.785 33.976 1.00 44.06 215 THR A O 1
ATOM 1717 N N . PRO A 1 216 ? 9.455 23.204 34.682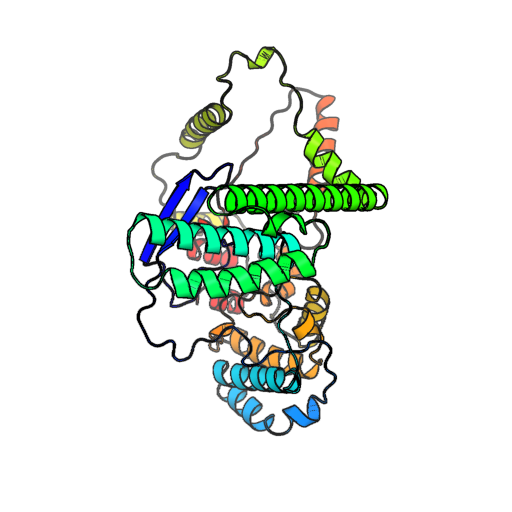 1.00 48.31 216 PRO A N 1
ATOM 1718 C CA . PRO A 1 216 ? 9.508 24.002 35.907 1.00 48.31 216 PRO A CA 1
ATOM 1719 C C . PRO A 1 216 ? 10.580 23.515 36.888 1.00 48.31 216 PRO A C 1
ATOM 1721 O O . PRO A 1 216 ? 10.903 22.332 36.960 1.00 48.31 216 PRO A O 1
ATOM 1724 N N . MET A 1 217 ? 11.058 24.425 37.737 1.00 44.34 217 MET A N 1
ATOM 1725 C CA . MET A 1 217 ? 12.168 24.190 38.671 1.00 44.34 217 MET A CA 1
ATOM 1726 C C . MET A 1 217 ? 11.903 23.124 39.759 1.00 44.34 217 MET A C 1
ATOM 1728 O O . MET A 1 217 ? 12.817 22.725 40.473 1.00 44.34 217 MET A O 1
ATOM 1732 N N . ALA A 1 218 ? 10.667 22.637 39.881 1.00 49.44 218 ALA A N 1
ATOM 1733 C CA . ALA A 1 218 ? 10.302 21.558 40.797 1.00 49.44 218 ALA A CA 1
ATOM 1734 C C . ALA A 1 218 ? 10.684 20.153 40.279 1.00 49.44 218 ALA A C 1
ATOM 1736 O O . ALA A 1 218 ? 10.749 19.217 41.071 1.00 49.44 218 ALA A O 1
ATOM 1737 N N . ASP A 1 219 ? 10.982 20.001 38.982 1.00 45.41 219 ASP A N 1
ATOM 1738 C CA . ASP A 1 219 ? 11.293 18.705 38.354 1.00 45.41 219 ASP A CA 1
ATOM 1739 C C . ASP A 1 219 ? 12.785 18.318 38.403 1.00 45.41 219 ASP A C 1
ATOM 1741 O O . ASP A 1 219 ? 13.151 17.230 37.957 1.00 45.41 219 ASP A O 1
ATOM 1745 N N . PHE A 1 220 ? 13.653 19.166 38.973 1.00 45.56 220 PHE A N 1
ATOM 1746 C CA . PHE A 1 220 ? 15.099 18.905 39.099 1.00 45.56 220 PHE A CA 1
ATOM 1747 C C . PHE A 1 220 ? 15.463 17.855 40.167 1.00 45.56 220 PHE A C 1
ATOM 1749 O O . PHE A 1 220 ? 16.621 17.458 40.254 1.00 45.56 220 PHE A O 1
ATOM 1756 N N . ALA A 1 221 ? 14.501 17.395 40.974 1.00 47.53 221 ALA A N 1
ATOM 1757 C CA . ALA A 1 221 ? 14.704 16.311 41.944 1.00 47.53 221 ALA A CA 1
ATOM 1758 C C . ALA A 1 221 ? 14.473 14.905 41.352 1.00 47.53 221 ALA A C 1
ATOM 1760 O O . ALA A 1 221 ? 14.704 13.904 42.029 1.00 47.53 221 ALA A O 1
ATOM 1761 N N . VAL A 1 222 ? 14.005 14.817 40.105 1.00 50.81 222 VAL A N 1
ATOM 1762 C CA . VAL A 1 222 ? 13.792 13.556 39.386 1.00 50.81 222 VAL A CA 1
ATOM 1763 C C . VAL A 1 222 ? 14.923 13.400 38.378 1.00 50.81 222 VAL A C 1
ATOM 1765 O O . VAL A 1 222 ? 15.229 14.370 37.686 1.00 50.81 222 VAL A O 1
ATOM 1768 N N . ASP A 1 223 ? 15.510 12.199 38.289 1.00 51.38 223 ASP A N 1
ATOM 1769 C CA . ASP A 1 223 ? 16.559 11.858 37.316 1.00 51.38 223 ASP A CA 1
ATOM 1770 C C . ASP A 1 223 ? 16.229 12.489 35.948 1.00 51.38 223 ASP A C 1
ATOM 1772 O O . ASP A 1 223 ? 15.135 12.242 35.422 1.00 51.38 223 ASP A O 1
ATOM 1776 N N . PRO A 1 224 ? 17.078 13.394 35.425 1.00 46.94 224 PRO A N 1
ATOM 1777 C CA . PRO A 1 224 ? 16.754 14.183 34.245 1.00 46.94 224 PRO A CA 1
ATOM 1778 C C . PRO A 1 224 ? 16.630 13.330 32.984 1.00 46.94 224 PRO A C 1
ATOM 1780 O O . PRO A 1 224 ? 16.072 13.825 32.006 1.00 46.94 224 PRO A O 1
ATOM 1783 N N . ASP A 1 225 ? 17.105 12.080 33.001 1.00 61.88 225 ASP A N 1
ATOM 1784 C CA . ASP A 1 225 ? 16.998 11.174 31.868 1.00 61.88 225 ASP A CA 1
ATOM 1785 C C . ASP A 1 225 ? 15.533 10.732 31.637 1.00 61.88 225 ASP A C 1
ATOM 1787 O O . ASP A 1 225 ? 14.945 10.010 32.455 1.00 61.88 225 ASP A O 1
ATOM 1791 N N . PRO A 1 226 ? 14.902 11.131 30.511 1.00 51.75 226 PRO A N 1
ATOM 1792 C CA . PRO A 1 226 ? 13.548 10.705 30.166 1.00 51.75 226 PRO A CA 1
ATOM 1793 C C . PRO A 1 226 ? 13.401 9.181 30.100 1.00 51.75 226 PRO A C 1
ATOM 1795 O O . PRO A 1 226 ? 12.321 8.657 30.390 1.00 51.75 226 PRO A O 1
ATOM 1798 N N . GLN A 1 227 ? 14.478 8.472 29.751 1.00 56.47 227 GLN A N 1
ATOM 1799 C CA . GLN A 1 227 ? 14.500 7.017 29.679 1.00 56.47 227 GLN A CA 1
ATOM 1800 C C . GLN A 1 227 ? 14.432 6.395 31.083 1.00 56.47 227 GLN A C 1
ATOM 1802 O O . GLN A 1 227 ? 13.576 5.541 31.320 1.00 56.47 227 GLN A O 1
ATOM 1807 N N . ALA A 1 228 ? 15.213 6.891 32.047 1.00 62.81 228 ALA A N 1
ATOM 1808 C CA . ALA A 1 228 ? 15.137 6.466 33.448 1.00 62.81 228 ALA A CA 1
ATOM 1809 C C . ALA A 1 228 ? 13.736 6.684 34.059 1.00 62.81 228 ALA A C 1
ATOM 1811 O O . ALA A 1 228 ? 13.197 5.802 34.737 1.00 62.81 228 ALA A O 1
ATOM 1812 N N . LYS A 1 229 ? 13.080 7.818 33.754 1.00 53.44 229 LYS A N 1
ATOM 1813 C CA . LYS A 1 229 ? 11.685 8.076 34.175 1.00 53.44 229 LYS A CA 1
ATOM 1814 C C . LYS A 1 229 ? 10.707 7.064 33.573 1.00 53.44 229 LYS A C 1
ATOM 1816 O O . LYS A 1 229 ? 9.819 6.568 34.273 1.00 53.44 229 LYS A O 1
ATOM 1821 N N . ALA A 1 230 ? 10.862 6.751 32.287 1.00 56.84 230 ALA A N 1
ATOM 1822 C CA . ALA A 1 230 ? 10.028 5.772 31.599 1.00 56.84 230 ALA A CA 1
ATOM 1823 C C . ALA A 1 230 ? 10.225 4.356 32.162 1.00 56.84 230 ALA A C 1
ATOM 1825 O O . ALA A 1 230 ? 9.249 3.637 32.368 1.00 56.84 230 ALA A O 1
ATOM 1826 N N . GLU A 1 231 ? 11.461 3.969 32.476 1.00 68.75 231 GLU A N 1
ATOM 1827 C CA . GLU A 1 231 ? 11.799 2.670 33.066 1.00 68.75 231 GLU A CA 1
ATOM 1828 C C . GLU A 1 231 ? 11.254 2.513 34.488 1.00 68.75 231 GLU A C 1
ATOM 1830 O O . GLU A 1 231 ? 10.708 1.462 34.841 1.00 68.75 231 GLU A O 1
ATOM 1835 N N . GLN A 1 232 ? 11.330 3.570 35.299 1.00 65.88 232 GLN A N 1
ATOM 1836 C CA . GLN A 1 232 ? 10.759 3.577 36.642 1.00 65.88 232 GLN A CA 1
ATOM 1837 C C . GLN A 1 232 ? 9.233 3.461 36.603 1.00 65.88 232 GLN A C 1
ATOM 1839 O O . GLN A 1 232 ? 8.655 2.640 37.321 1.00 65.88 232 GLN A O 1
ATOM 1844 N N . ALA A 1 233 ? 8.576 4.221 35.722 1.00 61.69 233 ALA A N 1
ATOM 1845 C CA . ALA A 1 233 ? 7.143 4.088 35.499 1.00 61.69 233 ALA A CA 1
ATOM 1846 C C . ALA A 1 233 ? 6.796 2.670 35.014 1.00 61.69 233 ALA A C 1
ATOM 1848 O O . ALA A 1 233 ? 5.891 2.044 35.562 1.00 61.69 233 ALA A O 1
ATOM 1849 N N . ALA A 1 234 ? 7.543 2.120 34.052 1.00 61.56 234 ALA A N 1
ATOM 1850 C CA . ALA A 1 234 ? 7.328 0.771 33.536 1.00 61.56 234 ALA A CA 1
ATOM 1851 C C . ALA A 1 234 ? 7.444 -0.307 34.626 1.00 61.56 234 ALA A C 1
ATOM 1853 O O . ALA A 1 234 ? 6.648 -1.243 34.624 1.00 61.56 234 ALA A O 1
ATOM 1854 N N . LYS A 1 235 ? 8.363 -0.169 35.595 1.00 69.12 235 LYS A N 1
ATOM 1855 C CA . LYS A 1 235 ? 8.444 -1.069 36.762 1.00 69.12 235 LYS A CA 1
ATOM 1856 C C . LYS A 1 235 ? 7.193 -1.004 37.636 1.00 69.12 235 LYS A C 1
ATOM 1858 O O . LYS A 1 235 ? 6.636 -2.046 37.974 1.00 69.12 235 LYS A O 1
ATOM 1863 N N . VAL A 1 236 ? 6.746 0.203 37.985 1.00 67.62 236 VAL A N 1
ATOM 1864 C CA . VAL A 1 236 ? 5.557 0.409 38.831 1.00 67.62 236 VAL A CA 1
ATOM 1865 C C . VAL A 1 236 ? 4.301 -0.130 38.141 1.00 67.62 236 VAL A C 1
ATOM 1867 O O . VAL A 1 236 ? 3.534 -0.888 38.735 1.00 67.62 236 VAL A O 1
ATOM 1870 N N . TRP A 1 237 ? 4.113 0.197 36.862 1.00 54.50 237 TRP A N 1
ATOM 1871 C CA . TRP A 1 237 ? 2.977 -0.284 36.074 1.00 54.50 237 TRP A CA 1
ATOM 1872 C C . TRP A 1 237 ? 3.058 -1.782 35.789 1.00 54.50 237 TRP A C 1
ATOM 1874 O O . TRP A 1 237 ? 2.038 -2.465 35.835 1.00 54.50 237 TRP A O 1
ATOM 1884 N N . GLY A 1 238 ? 4.263 -2.312 35.575 1.00 57.47 238 GLY A N 1
ATOM 1885 C CA . GLY A 1 238 ? 4.512 -3.740 35.426 1.00 57.47 238 GLY A CA 1
ATOM 1886 C C . GLY A 1 238 ? 4.029 -4.527 36.641 1.00 57.47 238 GLY A C 1
ATOM 1887 O O . GLY A 1 238 ? 3.320 -5.508 36.474 1.00 57.47 238 GLY A O 1
ATOM 1888 N N . GLN A 1 239 ? 4.307 -4.064 37.860 1.00 63.41 239 GLN A N 1
ATOM 1889 C CA . GLN A 1 239 ? 3.823 -4.715 39.086 1.00 63.41 239 GLN A CA 1
ATOM 1890 C C . GLN A 1 239 ? 2.295 -4.632 39.252 1.00 63.41 239 GLN A C 1
ATOM 1892 O O . GLN A 1 239 ? 1.670 -5.559 39.765 1.00 63.41 239 GLN A O 1
ATOM 1897 N N . LEU A 1 240 ? 1.673 -3.539 38.803 1.00 54.38 240 LEU A N 1
ATOM 1898 C CA . LEU A 1 240 ? 0.218 -3.361 38.858 1.00 54.38 240 LEU A CA 1
ATOM 1899 C C . LEU A 1 240 ? -0.527 -4.199 37.806 1.00 54.38 240 LEU A C 1
ATOM 1901 O O . LEU A 1 240 ? -1.631 -4.683 38.073 1.00 54.38 240 LEU A O 1
ATOM 1905 N N . TRP A 1 241 ? 0.056 -4.370 36.616 1.00 52.19 241 TRP A N 1
ATOM 1906 C CA . TRP A 1 241 ? -0.560 -5.089 35.497 1.00 52.19 241 TRP A CA 1
ATOM 1907 C C . TRP A 1 241 ? -0.203 -6.576 35.447 1.00 52.19 241 TRP A C 1
ATOM 1909 O O . TRP A 1 241 ? -1.065 -7.390 35.109 1.00 52.19 241 TRP A O 1
ATOM 1919 N N . HIS A 1 242 ? 1.002 -6.963 35.864 1.00 47.88 242 HIS A N 1
ATOM 1920 C CA . HIS A 1 242 ? 1.375 -8.357 36.090 1.00 47.88 242 HIS A CA 1
ATOM 1921 C C . HIS A 1 242 ? 0.912 -8.803 37.480 1.00 47.88 242 HIS A C 1
ATOM 1923 O O . HIS A 1 242 ? 1.704 -9.057 38.379 1.00 47.88 242 HIS A O 1
ATOM 1929 N N . ARG A 1 243 ? -0.407 -8.930 37.669 1.00 49.28 243 ARG A N 1
ATOM 1930 C CA . ARG A 1 243 ? -0.917 -9.790 38.744 1.00 49.28 243 ARG A CA 1
ATOM 1931 C C . ARG A 1 243 ? -0.618 -11.237 38.359 1.00 49.28 243 ARG A C 1
ATOM 1933 O O . ARG A 1 243 ? -1.263 -11.769 37.453 1.00 49.28 243 ARG A O 1
ATOM 1940 N N . ASP A 1 244 ? 0.360 -11.828 39.037 1.00 49.34 244 ASP A N 1
ATOM 1941 C CA . ASP A 1 244 ? 0.854 -13.188 38.824 1.00 49.34 244 ASP A CA 1
ATOM 1942 C C . ASP A 1 244 ? -0.270 -14.219 38.599 1.00 49.34 244 ASP A C 1
ATOM 1944 O O . ASP A 1 244 ? -1.260 -14.285 39.334 1.00 49.34 244 ASP A O 1
ATOM 1948 N N . GLY A 1 245 ? -0.097 -15.057 37.570 1.00 51.28 245 GLY A N 1
ATOM 1949 C CA . GLY A 1 245 ? -0.750 -16.368 37.494 1.00 51.28 245 GLY A CA 1
ATOM 1950 C C . GLY A 1 245 ? -2.113 -16.474 36.801 1.00 51.28 245 GLY A C 1
ATOM 1951 O O . GLY A 1 245 ? -2.841 -17.428 37.076 1.00 51.28 245 GLY A O 1
ATOM 1952 N N . ARG A 1 246 ? -2.514 -15.571 35.893 1.00 49.72 246 ARG A N 1
ATOM 1953 C CA . ARG A 1 246 ? -3.749 -15.789 35.102 1.00 49.72 246 ARG A CA 1
ATOM 1954 C C . ARG A 1 246 ? -3.457 -16.467 33.752 1.00 49.72 246 ARG A C 1
ATOM 1956 O O . ARG A 1 246 ? -2.833 -15.840 32.905 1.00 49.72 246 ARG A O 1
ATOM 1963 N N . PRO A 1 247 ? -3.962 -17.691 33.493 1.00 50.25 247 PRO A N 1
ATOM 1964 C CA . PRO A 1 247 ? -3.860 -18.318 32.177 1.00 50.25 247 PRO A CA 1
ATOM 1965 C C . PRO A 1 247 ? -4.687 -17.521 31.156 1.00 50.25 247 PRO A C 1
ATOM 1967 O O . PRO A 1 247 ? -5.897 -17.352 31.333 1.00 50.25 247 PRO A O 1
ATOM 1970 N N . HIS A 1 248 ? -4.039 -17.024 30.100 1.00 55.06 248 HIS A N 1
ATOM 1971 C CA . HIS A 1 248 ? -4.620 -16.065 29.150 1.00 55.06 248 HIS A CA 1
ATOM 1972 C C . HIS A 1 248 ? -5.640 -16.656 28.153 1.00 55.06 248 HIS A C 1
ATOM 1974 O O . HIS A 1 248 ? -6.443 -15.906 27.608 1.00 55.06 248 HIS A O 1
ATOM 1980 N N . GLY A 1 249 ? -5.682 -17.979 27.945 1.00 52.00 249 GLY A N 1
ATOM 1981 C CA . GLY A 1 249 ? -6.522 -18.594 26.899 1.00 52.00 249 GLY A CA 1
ATOM 1982 C C . GLY A 1 249 ? -7.942 -18.994 27.326 1.00 52.00 249 GLY A C 1
ATOM 1983 O O . GLY A 1 249 ? -8.916 -18.631 26.672 1.00 52.00 249 GLY A O 1
ATOM 1984 N N . LEU A 1 250 ? -8.086 -19.730 28.436 1.00 51.38 250 LEU A N 1
ATOM 1985 C CA . LEU A 1 250 ? -9.381 -20.299 28.856 1.00 51.38 250 LEU A CA 1
ATOM 1986 C C . LEU A 1 250 ? -10.353 -19.237 29.399 1.00 51.38 250 LEU A C 1
ATOM 1988 O O . LEU A 1 250 ? -11.554 -19.329 29.176 1.00 51.38 250 LEU A O 1
ATOM 1992 N N . ARG A 1 251 ? -9.838 -18.169 30.025 1.00 66.94 251 ARG A N 1
ATOM 1993 C CA . ARG A 1 251 ? -10.672 -17.113 30.622 1.00 66.94 251 ARG A CA 1
ATOM 1994 C C . ARG A 1 251 ? -11.198 -16.088 29.627 1.00 66.94 251 ARG A C 1
ATOM 1996 O O . ARG A 1 251 ? -12.110 -15.354 29.987 1.00 66.94 251 ARG A O 1
ATOM 2003 N N . LEU A 1 252 ? -10.641 -15.989 28.416 1.00 70.00 252 LEU A N 1
ATOM 2004 C CA . LEU A 1 252 ? -11.131 -15.009 27.445 1.00 70.00 252 LEU A CA 1
ATOM 2005 C C . LEU A 1 252 ? -12.513 -15.408 26.928 1.00 70.00 252 LEU A C 1
ATOM 2007 O O . LEU A 1 252 ? -13.387 -14.557 26.864 1.00 70.00 252 LEU A O 1
ATOM 2011 N N . ARG A 1 253 ? -12.751 -16.694 26.633 1.00 67.62 253 ARG A N 1
ATOM 2012 C CA . ARG A 1 253 ? -14.093 -17.170 26.256 1.00 67.62 253 ARG A CA 1
ATOM 2013 C C . ARG A 1 253 ? -15.107 -16.922 27.373 1.00 67.62 253 ARG A C 1
ATOM 2015 O O . ARG A 1 253 ? -16.176 -16.387 27.099 1.00 67.62 253 ARG A O 1
ATOM 2022 N N . ASP A 1 254 ? -14.735 -17.211 28.619 1.00 72.12 254 ASP A N 1
ATOM 2023 C CA . ASP A 1 254 ? -15.582 -16.940 29.788 1.00 72.12 254 ASP A CA 1
ATOM 2024 C C . ASP A 1 254 ? -15.829 -15.440 29.990 1.00 72.12 254 ASP A C 1
ATOM 2026 O O . ASP A 1 254 ? -16.935 -15.022 30.327 1.00 72.12 254 ASP A O 1
ATOM 2030 N N . LEU A 1 255 ? -14.806 -14.608 29.782 1.00 73.81 255 LEU A N 1
ATOM 2031 C CA . LEU A 1 255 ? -14.909 -13.156 29.867 1.00 73.81 255 LEU A CA 1
ATOM 2032 C C . LEU A 1 255 ? -15.821 -12.610 28.766 1.00 73.81 255 LEU A C 1
ATOM 2034 O O . LEU A 1 255 ? -16.729 -11.846 29.063 1.00 73.81 255 LEU A O 1
ATOM 2038 N N . LEU A 1 256 ? -15.624 -13.035 27.517 1.00 75.19 256 LEU A N 1
ATOM 2039 C CA . LEU A 1 256 ? -16.456 -12.647 26.379 1.00 75.19 256 LEU A CA 1
ATOM 2040 C C . LEU A 1 256 ? -17.914 -13.077 26.590 1.00 75.19 256 LEU A C 1
ATOM 2042 O O . LEU A 1 256 ? -18.818 -12.297 26.303 1.00 75.19 256 LEU A O 1
ATOM 2046 N N . ALA A 1 257 ? -18.150 -14.262 27.164 1.00 73.31 257 ALA A N 1
ATOM 2047 C CA . ALA A 1 257 ? -19.487 -14.712 27.548 1.00 73.31 257 ALA A CA 1
ATOM 2048 C C . ALA A 1 257 ? -20.114 -13.829 28.644 1.00 73.31 257 ALA A C 1
ATOM 2050 O O . ALA A 1 257 ? -21.310 -13.555 28.605 1.00 73.31 257 ALA A O 1
ATOM 2051 N N . ARG A 1 258 ? -19.317 -13.338 29.603 1.00 73.69 258 ARG A N 1
ATOM 2052 C CA . ARG A 1 258 ? -19.781 -12.446 30.684 1.00 73.69 258 ARG A CA 1
ATOM 2053 C C . ARG A 1 258 ? -19.999 -11.003 30.247 1.00 73.69 258 ARG A C 1
ATOM 2055 O O . ARG A 1 258 ? -20.796 -10.312 30.872 1.00 73.69 258 ARG A O 1
ATOM 2062 N N . LEU A 1 259 ? -19.300 -10.527 29.219 1.00 71.19 259 LEU A N 1
ATOM 2063 C CA . LEU A 1 259 ? -19.343 -9.122 28.803 1.00 71.19 259 LEU A CA 1
ATOM 2064 C C . LEU A 1 259 ? -20.637 -8.725 28.072 1.00 71.19 259 LEU A C 1
ATOM 2066 O O . LEU A 1 259 ? -20.794 -7.544 27.788 1.00 71.19 259 LEU A O 1
ATOM 2070 N N . HIS A 1 260 ? -21.555 -9.669 27.796 1.00 69.06 260 HIS A N 1
ATOM 2071 C CA . HIS A 1 260 ? -22.850 -9.419 27.131 1.00 69.06 260 HIS A CA 1
ATOM 2072 C C . HIS A 1 260 ? -22.713 -8.463 25.936 1.00 69.06 260 HIS A C 1
ATOM 2074 O O . HIS A 1 260 ? -23.490 -7.521 25.778 1.00 69.06 260 HIS A O 1
ATOM 2080 N N . LEU A 1 261 ? -21.667 -8.669 25.128 1.00 72.00 261 LEU A N 1
ATOM 2081 C CA . LEU A 1 261 ? -21.324 -7.744 24.057 1.00 72.00 261 LEU A CA 1
ATOM 2082 C C . LEU A 1 261 ? -22.496 -7.648 23.070 1.00 72.00 261 LEU A C 1
ATOM 2084 O O . LEU A 1 261 ? -23.073 -8.687 22.726 1.00 72.00 261 LEU A O 1
ATOM 2088 N N . PRO A 1 262 ? -22.852 -6.434 22.608 1.00 68.00 262 PRO A N 1
ATOM 2089 C CA . PRO A 1 262 ? -23.907 -6.277 21.627 1.00 68.00 262 PRO A CA 1
ATOM 2090 C C . PRO A 1 262 ? -23.542 -7.074 20.377 1.00 68.00 262 PRO A C 1
ATOM 2092 O O . PRO A 1 262 ? -22.540 -6.800 19.717 1.00 68.00 262 PRO A O 1
ATOM 2095 N N . ARG A 1 263 ? -24.358 -8.079 20.059 1.00 69.94 263 ARG A N 1
ATOM 2096 C CA . ARG A 1 263 ? -24.261 -8.813 18.800 1.00 69.94 263 ARG A CA 1
ATOM 2097 C C . ARG A 1 263 ? -25.165 -8.126 17.795 1.00 69.94 263 ARG A C 1
ATOM 2099 O O . ARG A 1 263 ? -26.381 -8.283 17.845 1.00 69.94 263 ARG A O 1
ATOM 2106 N N . ALA A 1 264 ? -24.572 -7.354 16.896 1.00 69.75 264 ALA A N 1
ATOM 2107 C CA . ALA A 1 264 ? -25.263 -6.961 15.679 1.00 69.75 264 ALA A CA 1
ATOM 2108 C C . ALA A 1 264 ? -25.181 -8.123 14.684 1.00 69.75 264 ALA A C 1
ATOM 2110 O O . ALA A 1 264 ? -24.117 -8.726 14.529 1.00 69.75 264 ALA A O 1
ATOM 2111 N N . ALA A 1 265 ? -26.288 -8.434 14.008 1.00 71.88 265 ALA A N 1
ATOM 2112 C CA . ALA A 1 265 ? -26.242 -9.337 12.867 1.00 71.88 265 ALA A CA 1
ATOM 2113 C C . ALA A 1 265 ? -25.304 -8.728 11.817 1.00 71.88 265 ALA A C 1
ATOM 2115 O O . ALA A 1 265 ? -25.517 -7.598 11.370 1.00 71.88 265 ALA A O 1
ATOM 2116 N N . ALA A 1 266 ? -24.237 -9.447 11.469 1.00 70.06 266 ALA A N 1
ATOM 2117 C CA . ALA A 1 266 ? -23.366 -9.018 10.391 1.00 70.06 266 ALA A CA 1
ATOM 2118 C C . ALA A 1 266 ? -24.156 -9.018 9.075 1.00 70.06 266 ALA A C 1
ATOM 2120 O O . ALA A 1 266 ? -24.901 -9.969 8.818 1.00 70.06 266 ALA A O 1
ATOM 2121 N N . PRO A 1 267 ? -24.012 -7.977 8.239 1.00 74.94 267 PRO A N 1
ATOM 2122 C CA . PRO A 1 267 ? -24.584 -8.009 6.905 1.00 74.94 267 PRO A CA 1
ATOM 2123 C C . PRO A 1 267 ? -23.927 -9.129 6.094 1.00 74.94 267 PRO A C 1
ATOM 2125 O O . PRO A 1 267 ? -22.755 -9.459 6.304 1.00 74.94 267 PRO A O 1
ATOM 2128 N N . GLU A 1 268 ? -24.667 -9.680 5.134 1.00 79.50 268 GLU A N 1
ATOM 2129 C CA . GLU A 1 268 ? -24.053 -10.504 4.100 1.00 79.50 268 GLU A CA 1
ATOM 2130 C C . GLU A 1 268 ? -23.030 -9.645 3.346 1.00 79.50 268 GLU A C 1
ATOM 2132 O O . GLU A 1 268 ? -23.346 -8.569 2.833 1.00 79.50 268 GLU A O 1
ATOM 2137 N N . VAL A 1 269 ? -21.774 -10.088 3.343 1.00 80.62 269 VAL A N 1
ATOM 2138 C CA . VAL A 1 269 ? -20.675 -9.353 2.717 1.00 80.62 269 VAL A CA 1
ATOM 2139 C C . VAL A 1 269 ? -20.634 -9.745 1.246 1.00 80.62 269 VAL A C 1
ATOM 2141 O O . VAL A 1 269 ? -20.223 -10.854 0.912 1.00 80.62 269 VAL A O 1
ATOM 2144 N N . GLN A 1 270 ? -21.055 -8.833 0.372 1.00 86.25 270 GLN A N 1
ATOM 2145 C CA . GLN A 1 270 ? -20.925 -8.979 -1.075 1.00 86.25 270 GLN A CA 1
ATOM 2146 C C . GLN A 1 270 ? -20.116 -7.822 -1.650 1.00 86.25 270 GLN A C 1
ATOM 2148 O O . GLN A 1 270 ? -20.448 -6.642 -1.513 1.00 86.25 270 GLN A O 1
ATOM 2153 N N . VAL A 1 271 ? -19.032 -8.174 -2.329 1.00 88.06 271 VAL A N 1
ATOM 2154 C CA . VAL A 1 271 ? -18.143 -7.230 -2.991 1.00 88.06 271 VAL A CA 1
ATOM 2155 C C . VAL A 1 271 ? -18.721 -6.914 -4.363 1.00 88.06 271 VAL A C 1
ATOM 2157 O O . VAL A 1 271 ? -19.013 -7.825 -5.131 1.00 88.06 271 VAL A O 1
ATOM 2160 N N . SER A 1 272 ? -18.879 -5.629 -4.680 1.00 93.06 272 SER A N 1
ATOM 2161 C CA . SER A 1 272 ? -19.274 -5.164 -6.013 1.00 93.06 272 SER A CA 1
ATOM 2162 C C . SER A 1 272 ? -18.127 -4.434 -6.708 1.00 93.06 272 SER A C 1
ATOM 2164 O O . SER A 1 272 ? -17.269 -3.827 -6.049 1.00 93.06 272 SER A O 1
ATOM 2166 N N . GLY A 1 273 ? -18.125 -4.451 -8.045 1.00 92.06 273 GLY A N 1
ATOM 2167 C CA . GLY A 1 273 ? -17.123 -3.735 -8.828 1.00 92.06 273 GLY A CA 1
ATOM 2168 C C . GLY A 1 273 ? -17.165 -2.231 -8.582 1.00 92.06 273 GLY A C 1
ATOM 2169 O O . GLY A 1 273 ? -16.119 -1.600 -8.458 1.00 92.06 273 GLY A O 1
ATOM 2170 N N . GLU A 1 274 ? -18.346 -1.647 -8.363 1.00 93.38 274 GLU A N 1
ATOM 2171 C CA . GLU A 1 274 ? -18.489 -0.224 -8.034 1.00 93.38 274 GLU A CA 1
ATOM 2172 C C . GLU A 1 274 ? -17.745 0.182 -6.756 1.00 93.38 274 GLU A C 1
ATOM 2174 O O . GLU A 1 274 ? -17.095 1.234 -6.714 1.00 93.38 274 GLU A O 1
ATOM 2179 N N . VAL A 1 275 ? -17.831 -0.641 -5.704 1.00 88.94 275 VAL A N 1
ATOM 2180 C CA . VAL A 1 275 ? -17.146 -0.387 -4.429 1.00 88.94 275 VAL A CA 1
ATOM 2181 C C . VAL A 1 275 ? -15.632 -0.436 -4.634 1.00 88.94 275 VAL A C 1
ATOM 2183 O O . VAL A 1 275 ? -14.918 0.467 -4.183 1.00 88.94 275 VAL A O 1
ATOM 2186 N N . LEU A 1 276 ? -15.141 -1.444 -5.362 1.00 90.44 276 LEU A N 1
ATOM 2187 C CA . LEU A 1 276 ? -13.716 -1.590 -5.670 1.00 90.44 276 LEU A CA 1
ATOM 2188 C C . LEU A 1 276 ? -13.203 -0.447 -6.559 1.00 90.44 276 LEU A C 1
ATOM 2190 O O . LEU A 1 276 ? -12.178 0.165 -6.252 1.00 90.44 276 LEU A O 1
ATOM 2194 N N . HIS A 1 277 ? -13.954 -0.082 -7.596 1.00 92.00 277 HIS A N 1
ATOM 2195 C CA . HIS A 1 277 ? -13.621 0.995 -8.524 1.00 92.00 277 HIS A CA 1
ATOM 2196 C C . HIS A 1 277 ? -13.581 2.362 -7.825 1.00 92.00 277 HIS A C 1
ATOM 2198 O O . HIS A 1 277 ? -12.646 3.150 -8.005 1.00 92.00 277 HIS A O 1
ATOM 2204 N N . ARG A 1 278 ? -14.559 2.653 -6.957 1.00 90.19 278 ARG A N 1
ATOM 2205 C CA . ARG A 1 278 ? -14.562 3.875 -6.137 1.00 90.19 278 ARG A CA 1
ATOM 2206 C C . ARG A 1 278 ? -13.325 3.940 -5.242 1.00 90.19 278 ARG A C 1
ATOM 2208 O O . ARG A 1 278 ? -12.730 5.010 -5.090 1.00 90.19 278 ARG A O 1
ATOM 2215 N N . ARG A 1 279 ? -12.898 2.802 -4.687 1.00 85.56 279 ARG A N 1
ATOM 2216 C CA . ARG A 1 279 ? -11.694 2.719 -3.855 1.00 85.56 279 ARG A CA 1
ATOM 2217 C C . ARG A 1 279 ? -10.414 2.926 -4.657 1.00 85.56 279 ARG A C 1
ATOM 2219 O O . ARG A 1 279 ? -9.555 3.674 -4.196 1.00 85.56 279 ARG A O 1
ATOM 2226 N N . ALA A 1 280 ? -10.314 2.341 -5.847 1.00 88.62 280 ALA A N 1
ATOM 2227 C CA . ALA A 1 280 ? -9.212 2.580 -6.777 1.00 88.62 280 ALA A CA 1
ATOM 2228 C C . ALA A 1 280 ? -9.071 4.074 -7.121 1.00 88.62 280 ALA A C 1
ATOM 2230 O O . ALA A 1 280 ? -7.981 4.642 -7.070 1.00 88.62 280 ALA A O 1
ATOM 2231 N N . LYS A 1 281 ? -10.192 4.766 -7.361 1.00 88.19 281 LYS A N 1
ATOM 2232 C CA . LYS A 1 281 ? -10.190 6.224 -7.565 1.00 88.19 281 LYS A CA 1
ATOM 2233 C C . LYS A 1 281 ? -9.693 6.985 -6.334 1.00 88.19 281 LYS A C 1
ATOM 2235 O O . LYS A 1 281 ? -8.881 7.901 -6.468 1.00 88.19 281 LYS A O 1
ATOM 2240 N N . ALA A 1 282 ? -10.141 6.601 -5.139 1.00 86.19 282 ALA A N 1
ATOM 2241 C CA . ALA A 1 282 ? -9.728 7.235 -3.887 1.00 86.19 282 ALA A CA 1
ATOM 2242 C C . ALA A 1 282 ? -8.256 6.957 -3.516 1.00 86.19 282 ALA A C 1
ATOM 2244 O O . ALA A 1 282 ? -7.634 7.752 -2.807 1.00 86.19 282 ALA A O 1
ATOM 2245 N N . SER A 1 283 ? -7.675 5.848 -3.983 1.00 83.00 283 SER A N 1
ATOM 2246 C CA . SER A 1 283 ? -6.277 5.487 -3.731 1.00 83.00 283 SER A CA 1
ATOM 2247 C C . SER A 1 283 ? -5.293 6.084 -4.739 1.00 83.00 283 SER A C 1
ATOM 2249 O O . SER A 1 283 ? -4.091 5.957 -4.527 1.00 83.00 283 SER A O 1
ATOM 2251 N N . ALA A 1 284 ? -5.752 6.801 -5.771 1.00 85.75 284 ALA A N 1
ATOM 2252 C CA . ALA A 1 284 ? -4.915 7.284 -6.876 1.00 85.75 284 ALA A CA 1
ATOM 2253 C C . ALA A 1 284 ? -3.684 8.116 -6.473 1.00 85.75 284 ALA A C 1
ATOM 2255 O O . ALA A 1 284 ? -2.703 8.163 -7.209 1.00 85.75 284 ALA A O 1
ATOM 2256 N N . ARG A 1 285 ? -3.732 8.782 -5.313 1.00 82.56 285 ARG A N 1
ATOM 2257 C CA . ARG A 1 285 ? -2.637 9.613 -4.779 1.00 82.56 285 ARG A CA 1
ATOM 2258 C C . ARG A 1 285 ? -1.789 8.911 -3.713 1.00 82.56 285 ARG A C 1
ATOM 2260 O O . ARG A 1 285 ? -0.890 9.532 -3.155 1.00 82.56 285 ARG A O 1
ATOM 2267 N N . LYS A 1 286 ? -2.107 7.662 -3.373 1.00 79.06 286 LYS A N 1
ATOM 2268 C CA . LYS A 1 286 ? -1.375 6.880 -2.373 1.00 79.06 286 LYS A CA 1
ATOM 2269 C C . LYS A 1 286 ? -0.178 6.195 -3.032 1.00 79.06 286 LYS A C 1
ATOM 2271 O O . LYS A 1 286 ? -0.207 5.902 -4.226 1.00 79.06 286 LYS A O 1
ATOM 2276 N N . ALA A 1 287 ? 0.871 5.961 -2.245 1.00 71.38 287 ALA A N 1
ATOM 2277 C CA . ALA A 1 287 ? 2.019 5.183 -2.693 1.00 71.38 287 ALA A CA 1
ATOM 2278 C C . ALA A 1 287 ? 1.576 3.770 -3.107 1.00 71.38 287 ALA A C 1
ATOM 2280 O O . ALA A 1 287 ? 0.622 3.232 -2.538 1.00 71.38 287 ALA A O 1
ATOM 2281 N N . ALA A 1 288 ? 2.255 3.202 -4.104 1.00 73.50 288 ALA A N 1
ATOM 2282 C CA . ALA A 1 288 ? 2.084 1.800 -4.465 1.00 73.50 288 ALA A CA 1
ATOM 2283 C C . ALA A 1 288 ? 2.494 0.893 -3.295 1.00 73.50 288 ALA A C 1
ATOM 2285 O O . ALA A 1 288 ? 3.319 1.287 -2.464 1.00 73.50 288 ALA A O 1
ATOM 2286 N N . GLY A 1 289 ? 1.900 -0.300 -3.234 1.00 65.88 289 GLY A N 1
ATOM 2287 C CA . GLY A 1 289 ? 2.350 -1.351 -2.331 1.00 65.88 289 GLY A CA 1
ATOM 2288 C C . GLY A 1 289 ? 3.674 -1.963 -2.794 1.00 65.88 289 GLY A C 1
ATOM 2289 O O . GLY A 1 289 ? 4.329 -1.475 -3.714 1.00 65.88 289 GLY A O 1
ATOM 2290 N N . SER A 1 290 ? 4.059 -3.073 -2.166 1.00 60.22 290 SER A N 1
ATOM 2291 C CA . SER A 1 290 ? 5.192 -3.911 -2.594 1.00 60.22 290 SER A CA 1
ATOM 2292 C C . SER A 1 290 ? 4.965 -4.608 -3.943 1.00 60.22 290 SER A C 1
ATOM 2294 O O . SER A 1 290 ? 5.885 -5.215 -4.487 1.00 60.22 290 SER A O 1
ATOM 2296 N N . ASP A 1 291 ? 3.746 -4.526 -4.469 1.00 65.44 291 ASP A N 1
ATOM 2297 C CA . ASP A 1 291 ? 3.299 -5.087 -5.735 1.00 65.44 291 ASP A CA 1
ATOM 2298 C C . ASP A 1 291 ? 3.454 -4.117 -6.916 1.00 65.44 291 ASP A C 1
ATOM 2300 O O . ASP A 1 291 ? 3.054 -4.455 -8.018 1.00 65.44 291 ASP A O 1
ATOM 2304 N N . ASP A 1 292 ? 3.993 -2.907 -6.718 1.00 72.81 292 ASP A N 1
ATOM 2305 C CA . ASP A 1 292 ? 4.132 -1.846 -7.736 1.00 72.81 292 ASP A CA 1
ATOM 2306 C C . ASP A 1 292 ? 2.825 -1.427 -8.452 1.00 72.81 292 ASP A C 1
ATOM 2308 O O . ASP A 1 292 ? 2.822 -0.530 -9.305 1.00 72.81 292 ASP A O 1
ATOM 2312 N N . TRP A 1 293 ? 1.677 -1.969 -8.039 1.00 81.25 293 TRP A N 1
ATOM 2313 C CA . TRP A 1 293 ? 0.358 -1.558 -8.491 1.00 81.25 293 TRP A CA 1
ATOM 2314 C C . TRP A 1 293 ? -0.067 -0.279 -7.765 1.00 81.25 293 TRP A C 1
ATOM 2316 O O . TRP A 1 293 ? -0.773 -0.273 -6.754 1.00 81.25 293 TRP A O 1
ATOM 2326 N N . SER A 1 294 ? 0.381 0.860 -8.290 1.00 85.12 294 SER A N 1
ATOM 2327 C CA . SER A 1 294 ? -0.006 2.170 -7.762 1.00 85.12 294 SER A CA 1
ATOM 2328 C C . SER A 1 294 ? -1.506 2.439 -7.920 1.00 85.12 294 SER A C 1
ATOM 2330 O O . SER A 1 294 ? -2.142 1.996 -8.876 1.00 85.12 294 SER A O 1
ATOM 2332 N N . GLY A 1 295 ? -2.079 3.269 -7.041 1.00 85.62 295 GLY A N 1
ATOM 2333 C CA . GLY A 1 295 ? -3.472 3.704 -7.189 1.00 85.62 295 GLY A CA 1
ATOM 2334 C C . GLY A 1 295 ? -3.762 4.391 -8.532 1.00 85.62 295 GLY A C 1
ATOM 2335 O O . GLY A 1 295 ? -4.904 4.395 -8.982 1.00 85.62 295 GLY A O 1
ATOM 2336 N N . ARG A 1 296 ? -2.743 4.963 -9.195 1.00 87.88 296 ARG A N 1
ATOM 2337 C CA . ARG A 1 296 ? -2.877 5.536 -10.543 1.00 87.88 296 ARG A CA 1
ATOM 2338 C C . ARG A 1 296 ? -3.174 4.456 -11.584 1.00 87.88 296 ARG A C 1
ATOM 2340 O O . ARG A 1 296 ? -4.027 4.684 -12.430 1.00 87.88 296 ARG A O 1
ATOM 2347 N N . LEU A 1 297 ? -2.514 3.300 -11.485 1.00 90.31 297 LEU A N 1
ATOM 2348 C CA . LEU A 1 297 ? -2.749 2.151 -12.364 1.00 90.31 297 LEU A CA 1
ATOM 2349 C C . LEU A 1 297 ? -4.156 1.594 -12.156 1.00 90.31 297 LEU A C 1
ATOM 2351 O O . LEU A 1 297 ? -4.915 1.480 -13.110 1.00 90.31 297 LEU A O 1
ATOM 2355 N N . TRP A 1 298 ? -4.543 1.368 -10.897 1.00 91.75 298 TRP A N 1
ATOM 2356 C CA . TRP A 1 298 ? -5.896 0.915 -10.562 1.00 91.75 298 TRP A CA 1
ATOM 2357 C C . TRP A 1 298 ? -6.976 1.872 -11.069 1.00 91.75 298 TRP A C 1
ATOM 2359 O O . TRP A 1 298 ? -8.001 1.436 -11.577 1.00 91.75 298 TRP A O 1
ATOM 2369 N N . ARG A 1 299 ? -6.759 3.1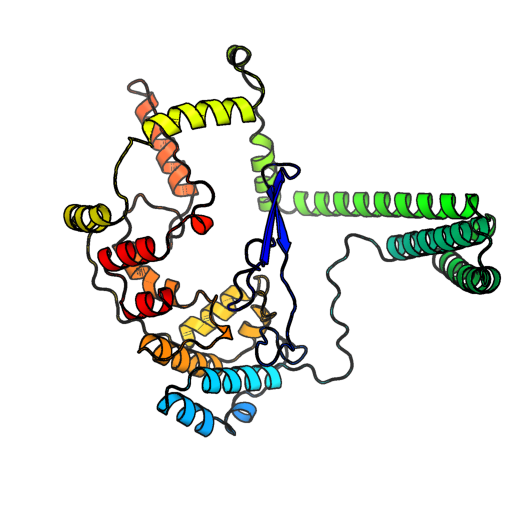86 -10.959 1.00 92.31 299 ARG A N 1
ATOM 2370 C CA . ARG A 1 299 ? -7.704 4.195 -11.454 1.00 92.31 299 ARG A CA 1
ATOM 2371 C C . ARG A 1 299 ? -7.899 4.147 -12.977 1.00 92.31 299 ARG A C 1
ATOM 2373 O O . ARG A 1 299 ? -8.951 4.589 -13.434 1.00 92.31 299 ARG A O 1
ATOM 2380 N N . GLY A 1 300 ? -6.903 3.688 -13.733 1.00 90.62 300 GLY A N 1
ATOM 2381 C CA . GLY A 1 300 ? -6.974 3.586 -15.192 1.00 90.62 300 GLY A CA 1
ATOM 2382 C C . GLY A 1 300 ? -7.826 2.415 -15.690 1.00 90.62 300 GLY A C 1
ATOM 2383 O O . GLY A 1 300 ? -8.200 2.401 -16.858 1.00 90.62 300 GLY A O 1
ATOM 2384 N N . LEU A 1 301 ? -8.154 1.454 -14.821 1.00 94.38 301 LEU A N 1
ATOM 2385 C CA . LEU A 1 301 ? -8.957 0.286 -15.177 1.00 94.38 301 LEU A CA 1
ATOM 2386 C C . LEU A 1 301 ? -10.460 0.621 -15.193 1.00 94.38 301 LEU A C 1
ATOM 2388 O O . LEU A 1 301 ? -10.919 1.434 -14.383 1.00 94.38 301 LEU A O 1
ATOM 2392 N N . PRO A 1 302 ? -11.242 0.011 -16.098 1.00 95.50 302 PRO A N 1
ATOM 2393 C CA . PRO A 1 302 ? -12.668 0.291 -16.230 1.00 95.50 302 PRO A CA 1
ATOM 2394 C C . PRO A 1 302 ? -13.507 -0.505 -15.218 1.00 95.50 302 PRO A C 1
ATOM 2396 O O . PRO A 1 302 ? -12.997 -1.386 -14.526 1.00 95.50 302 PRO A O 1
ATOM 2399 N N . LEU A 1 303 ? -14.805 -0.199 -15.116 1.00 95.94 303 LEU A N 1
ATOM 2400 C CA . LEU A 1 303 ? -15.700 -0.816 -14.126 1.00 95.94 303 LEU A CA 1
ATOM 2401 C C . LEU A 1 303 ? -15.823 -2.336 -14.320 1.00 95.94 303 LEU A C 1
ATOM 2403 O O . LEU A 1 303 ? -15.806 -3.074 -13.343 1.00 95.94 303 LEU A O 1
ATOM 2407 N N . GLU A 1 304 ? -15.832 -2.799 -15.563 1.00 96.69 304 GLU A N 1
ATOM 2408 C CA . GLU A 1 304 ? -15.973 -4.199 -15.963 1.00 96.69 304 GLU A CA 1
ATOM 2409 C C . GLU A 1 304 ? -14.816 -5.072 -15.446 1.00 96.69 304 GLU A C 1
ATOM 2411 O O . GLU A 1 304 ? -15.002 -6.230 -15.060 1.00 96.69 304 GLU A O 1
ATOM 2416 N N . PHE A 1 305 ? -13.607 -4.503 -15.378 1.00 96.50 305 PHE A N 1
ATOM 2417 C CA . PHE A 1 305 ? -12.478 -5.148 -14.709 1.00 96.50 305 PHE A CA 1
ATOM 2418 C C . PHE A 1 305 ? -12.776 -5.336 -13.213 1.00 96.50 305 PHE A C 1
ATOM 2420 O O . PHE A 1 305 ? -12.515 -6.399 -12.648 1.00 96.50 305 PHE A O 1
ATOM 2427 N N . PHE A 1 306 ? -13.343 -4.316 -12.561 1.00 96.00 306 PHE A N 1
ATOM 2428 C CA . PHE A 1 306 ? -13.681 -4.384 -11.141 1.00 96.00 306 PHE A CA 1
ATOM 2429 C C . PHE A 1 306 ? -14.850 -5.325 -10.853 1.00 96.00 306 PHE A C 1
ATOM 2431 O O . PHE A 1 306 ? -14.850 -5.942 -9.791 1.00 96.00 306 PHE A O 1
ATOM 2438 N N . ASP A 1 307 ? -15.804 -5.480 -11.769 1.00 96.62 307 ASP A N 1
ATOM 2439 C CA . ASP A 1 307 ? -16.869 -6.482 -11.650 1.00 96.62 307 ASP A CA 1
ATOM 2440 C C . ASP A 1 307 ? -16.292 -7.902 -11.691 1.00 96.62 307 ASP A C 1
ATOM 2442 O O . ASP A 1 307 ? -16.616 -8.738 -10.844 1.00 96.62 307 ASP A O 1
ATOM 2446 N N . SER A 1 308 ? -15.338 -8.147 -12.593 1.00 97.00 308 SER A N 1
ATOM 2447 C CA . SER A 1 308 ? -14.602 -9.417 -12.657 1.00 97.00 308 SER A CA 1
ATOM 2448 C C . SER A 1 308 ? -13.795 -9.660 -11.375 1.00 97.00 308 SER A C 1
ATOM 2450 O O . SER A 1 308 ? -13.831 -10.743 -10.791 1.00 97.00 308 SER A O 1
ATOM 2452 N N . LEU A 1 309 ? -13.116 -8.629 -10.866 1.00 95.06 309 LEU A N 1
ATOM 2453 C CA . LEU A 1 309 ? -12.378 -8.699 -9.604 1.00 95.06 309 LEU A CA 1
ATOM 2454 C C . LEU A 1 309 ? -13.297 -8.985 -8.405 1.00 95.06 309 LEU A C 1
ATOM 2456 O O . LEU A 1 309 ? -12.942 -9.752 -7.507 1.00 95.06 309 LEU A O 1
ATOM 2460 N N . ALA A 1 310 ? -14.479 -8.373 -8.387 1.00 94.75 310 ALA A N 1
ATOM 2461 C CA . ALA A 1 310 ? -15.495 -8.588 -7.370 1.00 94.75 310 ALA A CA 1
ATOM 2462 C C . ALA A 1 310 ? -16.024 -10.030 -7.390 1.00 94.75 310 ALA A C 1
ATOM 2464 O O . ALA A 1 310 ? -16.203 -10.622 -6.326 1.00 94.75 310 ALA A O 1
ATOM 2465 N N . ALA A 1 311 ? -16.194 -10.629 -8.573 1.00 96.69 311 ALA A N 1
ATOM 2466 C CA . ALA A 1 311 ? -16.590 -12.029 -8.707 1.00 96.69 311 ALA A CA 1
ATOM 2467 C C . ALA A 1 311 ? -15.584 -12.986 -8.041 1.00 96.69 311 ALA A C 1
ATOM 2469 O O . ALA A 1 311 ? -15.993 -13.865 -7.279 1.00 96.69 311 ALA A O 1
ATOM 2470 N N . ILE A 1 312 ? -14.275 -12.766 -8.235 1.00 94.75 312 ILE A N 1
ATOM 2471 C CA . ILE A 1 312 ? -13.224 -13.548 -7.559 1.00 94.75 312 ILE A CA 1
ATOM 2472 C C . ILE A 1 312 ? -13.331 -13.381 -6.036 1.00 94.75 312 ILE A C 1
ATOM 2474 O O . ILE A 1 312 ? -13.339 -14.369 -5.304 1.00 94.75 312 ILE A O 1
ATOM 2478 N N . TRP A 1 313 ? -13.460 -12.145 -5.542 1.00 91.50 313 TRP A N 1
ATOM 2479 C CA . TRP A 1 313 ? -13.607 -11.880 -4.106 1.00 91.50 313 TRP A CA 1
ATOM 2480 C C . TRP A 1 313 ? -14.834 -12.561 -3.496 1.00 91.50 313 TRP A C 1
ATOM 2482 O O . TRP A 1 313 ? -14.750 -13.108 -2.399 1.00 91.50 313 TRP A O 1
ATOM 2492 N N . ASN A 1 314 ? -15.964 -12.564 -4.199 1.00 93.50 314 ASN A N 1
ATOM 2493 C CA . ASN A 1 314 ? -17.178 -13.215 -3.718 1.00 93.50 314 ASN A CA 1
ATOM 2494 C C . ASN A 1 314 ? -17.035 -14.743 -3.659 1.00 93.50 314 ASN A C 1
ATOM 2496 O O . ASN A 1 314 ? -17.618 -15.359 -2.772 1.00 93.50 314 ASN A O 1
ATOM 2500 N N . LEU A 1 315 ? -16.242 -15.368 -4.539 1.00 93.31 315 LEU A N 1
ATOM 2501 C CA . LEU A 1 315 ? -15.898 -16.791 -4.405 1.00 93.31 315 LEU A CA 1
ATOM 2502 C C . LEU A 1 315 ? -15.011 -17.056 -3.189 1.00 93.31 315 LEU A C 1
ATOM 2504 O O . LEU A 1 315 ? -15.253 -18.012 -2.455 1.00 93.31 315 LEU A O 1
ATOM 2508 N N . VAL A 1 316 ? -14.018 -16.195 -2.947 1.00 89.62 316 VAL A N 1
ATOM 2509 C CA . VAL A 1 316 ? -13.160 -16.273 -1.754 1.00 89.62 316 VAL A CA 1
ATOM 2510 C C . VAL A 1 316 ? -14.004 -16.191 -0.480 1.00 89.62 316 VAL A C 1
ATOM 2512 O O . VAL A 1 316 ? -13.864 -17.031 0.404 1.00 89.62 316 VAL A O 1
ATOM 2515 N N . LEU A 1 317 ? -14.943 -15.241 -0.412 1.00 86.69 317 LEU A N 1
ATOM 2516 C CA . LEU A 1 317 ? -15.882 -15.109 0.708 1.00 86.69 317 LEU A CA 1
ATOM 2517 C C . LEU A 1 317 ? -16.839 -16.309 0.832 1.00 86.69 317 LEU A C 1
ATOM 2519 O O . LEU A 1 317 ? -17.324 -16.601 1.917 1.00 86.69 317 LEU A O 1
ATOM 2523 N N . LYS A 1 318 ? -17.091 -17.051 -0.248 1.00 89.25 318 LYS A N 1
ATOM 2524 C CA . LYS A 1 318 ? -17.847 -18.316 -0.208 1.00 89.25 318 LYS A CA 1
ATOM 2525 C C . LYS A 1 318 ? -16.988 -19.530 0.166 1.00 89.25 318 LYS A C 1
ATOM 2527 O O . LYS A 1 318 ? -17.494 -20.648 0.169 1.00 89.25 318 LYS A O 1
ATOM 2532 N N . GLY A 1 319 ? -15.709 -19.328 0.485 1.00 86.12 319 GLY A N 1
ATOM 2533 C CA . GLY A 1 319 ? -14.811 -20.359 1.000 1.00 86.12 319 GLY A CA 1
ATOM 2534 C C . GLY A 1 319 ? -13.731 -20.832 0.026 1.00 86.12 319 GLY A C 1
ATOM 2535 O O . GLY A 1 319 ? -12.881 -21.623 0.445 1.00 86.12 319 GLY A O 1
ATOM 2536 N N . ALA A 1 320 ? -13.698 -20.337 -1.218 1.00 89.00 320 ALA A N 1
ATOM 2537 C CA . ALA A 1 320 ? -12.628 -20.657 -2.170 1.00 89.00 320 ALA A CA 1
ATOM 2538 C C . ALA A 1 320 ? -11.247 -20.186 -1.664 1.00 89.00 320 ALA A C 1
ATOM 2540 O O . ALA A 1 320 ? -11.144 -19.387 -0.728 1.00 89.00 320 ALA A O 1
ATOM 2541 N N . SER A 1 321 ? -10.161 -20.691 -2.257 1.00 86.62 321 SER A N 1
ATOM 2542 C CA . SER A 1 321 ? -8.797 -20.283 -1.887 1.00 86.62 321 SER A CA 1
ATOM 2543 C C . SER A 1 321 ? -8.566 -18.794 -2.148 1.00 86.62 321 SER A C 1
ATOM 2545 O O . SER A 1 321 ? -9.079 -18.247 -3.119 1.00 86.62 321 SER A O 1
ATOM 2547 N N . ILE A 1 322 ? -7.761 -18.125 -1.326 1.00 83.94 322 ILE A N 1
ATOM 2548 C CA . ILE A 1 322 ? -7.327 -16.749 -1.602 1.00 83.94 322 ILE A CA 1
ATOM 2549 C C . ILE A 1 322 ? -6.189 -16.821 -2.634 1.00 83.94 322 ILE A C 1
ATOM 2551 O O . ILE A 1 322 ? -5.261 -17.605 -2.413 1.00 83.94 322 ILE A O 1
ATOM 2555 N N . PRO A 1 323 ? -6.213 -16.040 -3.734 1.00 84.19 323 PRO A N 1
ATOM 2556 C CA . PRO A 1 323 ? -5.063 -15.942 -4.629 1.00 84.19 323 PRO A CA 1
ATOM 2557 C C . PRO A 1 323 ? -3.803 -15.581 -3.841 1.00 84.19 323 PRO A C 1
ATOM 2559 O O . PRO A 1 323 ? -3.833 -14.682 -2.998 1.00 84.19 323 PRO A O 1
ATOM 2562 N N . ALA A 1 324 ? -2.679 -16.241 -4.111 1.00 76.94 324 ALA A N 1
ATOM 2563 C CA . ALA A 1 324 ? -1.476 -16.100 -3.284 1.00 76.94 324 ALA A CA 1
ATOM 2564 C C . ALA A 1 324 ? -0.969 -14.644 -3.231 1.00 76.94 324 ALA A C 1
ATOM 2566 O O . ALA A 1 324 ? -0.461 -14.185 -2.209 1.00 76.94 324 ALA A O 1
ATOM 2567 N N . ALA A 1 325 ? -1.179 -13.897 -4.319 1.00 69.00 325 ALA A N 1
ATOM 2568 C CA . ALA A 1 325 ? -0.839 -12.481 -4.442 1.00 69.00 325 ALA A CA 1
ATOM 2569 C C . ALA A 1 325 ? -1.722 -11.536 -3.597 1.00 69.00 325 ALA A C 1
ATOM 2571 O O . ALA A 1 325 ? -1.462 -10.338 -3.557 1.00 69.00 325 ALA A O 1
ATOM 2572 N N . TRP A 1 326 ? -2.796 -12.021 -2.966 1.00 75.75 326 TRP A N 1
ATOM 2573 C CA . TRP A 1 326 ? -3.727 -11.195 -2.182 1.00 75.75 326 TRP A CA 1
ATOM 2574 C C . TRP A 1 326 ? -3.529 -11.306 -0.673 1.00 75.75 326 TRP A C 1
ATOM 2576 O O . TRP A 1 326 ? -4.182 -10.576 0.078 1.00 75.75 326 TRP A O 1
ATOM 2586 N N . LEU A 1 327 ? -2.628 -12.184 -0.228 1.00 64.81 327 LEU A N 1
ATOM 2587 C CA . LEU A 1 327 ? -2.238 -12.342 1.171 1.00 64.81 327 LEU A CA 1
ATOM 2588 C C . LEU A 1 327 ? -1.534 -11.047 1.633 1.00 64.81 327 LEU A C 1
ATOM 2590 O O . LEU A 1 327 ? -0.318 -10.912 1.541 1.00 64.81 327 LEU A O 1
ATOM 2594 N N . GLY A 1 328 ? -2.337 -10.047 2.022 1.00 56.16 328 GLY A N 1
ATOM 2595 C CA . GLY A 1 328 ? -1.913 -8.680 2.354 1.00 56.16 328 GLY A CA 1
ATOM 2596 C C . GLY A 1 328 ? -2.921 -7.554 2.035 1.00 56.16 328 GLY A C 1
ATOM 2597 O O . GLY A 1 328 ? -2.693 -6.411 2.435 1.00 56.16 328 GLY A O 1
ATOM 2598 N N . ALA A 1 329 ? -4.038 -7.816 1.339 1.00 52.44 329 ALA A N 1
ATOM 2599 C CA . ALA A 1 329 ? -4.952 -6.763 0.863 1.00 52.44 329 ALA A CA 1
ATOM 2600 C C . ALA A 1 329 ? -6.176 -6.489 1.780 1.00 52.44 329 ALA A C 1
ATOM 2602 O O . ALA A 1 329 ? -6.894 -7.391 2.197 1.00 52.44 329 ALA A O 1
ATOM 2603 N N . THR A 1 330 ? -6.483 -5.206 2.039 1.00 56.56 330 THR A N 1
ATOM 2604 C CA . THR A 1 330 ? -7.512 -4.713 2.997 1.00 56.56 330 THR A CA 1
ATOM 2605 C C . THR A 1 330 ? -8.855 -4.294 2.358 1.00 56.56 330 THR A C 1
ATOM 2607 O O . THR A 1 330 ? -9.404 -3.225 2.662 1.00 56.56 330 THR A O 1
ATOM 2610 N N . ALA A 1 331 ? -9.420 -5.098 1.451 1.00 57.75 331 ALA A N 1
ATOM 2611 C CA . ALA A 1 331 ? -10.677 -4.752 0.764 1.00 57.75 331 ALA A CA 1
ATOM 2612 C C . ALA A 1 331 ? -11.939 -4.945 1.640 1.00 57.75 331 ALA A C 1
ATOM 2614 O O . ALA A 1 331 ? -12.800 -4.064 1.671 1.00 57.75 331 ALA A O 1
ATOM 2615 N N . VAL A 1 332 ? -12.008 -6.037 2.409 1.00 61.09 332 VAL A N 1
ATOM 2616 C CA . VAL A 1 332 ? -13.219 -6.496 3.128 1.00 61.09 332 VAL A CA 1
ATOM 2617 C C . VAL A 1 332 ? -13.669 -5.549 4.254 1.00 61.09 332 VAL A C 1
ATOM 2619 O O . VAL A 1 332 ? -14.862 -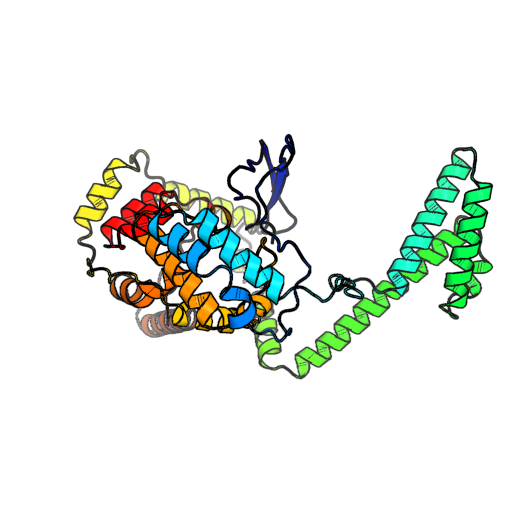5.334 4.453 1.00 61.09 332 VAL A O 1
ATOM 2622 N N . VAL A 1 333 ? -12.729 -4.888 4.940 1.00 64.69 333 VAL A N 1
ATOM 2623 C CA . VAL A 1 333 ? -13.000 -4.067 6.142 1.00 64.69 333 VAL A CA 1
ATOM 2624 C C . VAL A 1 333 ? -13.988 -2.910 5.894 1.00 64.69 333 VAL A C 1
ATOM 2626 O O . VAL A 1 333 ? -14.680 -2.485 6.812 1.00 64.69 333 VAL A O 1
ATOM 2629 N N . GLN A 1 334 ? -14.111 -2.398 4.663 1.00 65.44 334 GLN A N 1
ATOM 2630 C CA . GLN A 1 334 ? -14.999 -1.260 4.372 1.00 65.44 334 GLN A CA 1
ATOM 2631 C C . GLN A 1 334 ? -16.481 -1.622 4.283 1.00 65.44 334 GLN A C 1
ATOM 2633 O O . GLN A 1 334 ? -17.318 -0.810 4.669 1.00 65.44 334 GLN A O 1
ATOM 2638 N N . GLN A 1 335 ? -16.816 -2.821 3.808 1.00 68.56 335 GLN A N 1
ATOM 2639 C CA . GLN A 1 335 ? -18.215 -3.275 3.774 1.00 68.56 335 GLN A CA 1
ATOM 2640 C C . GLN A 1 335 ? -18.763 -3.491 5.185 1.00 68.56 335 GLN A C 1
ATOM 2642 O O . GLN A 1 335 ? -19.965 -3.443 5.421 1.00 68.56 335 GLN A O 1
ATOM 2647 N N . LEU A 1 336 ? -17.851 -3.631 6.143 1.00 72.00 336 LEU A N 1
ATOM 2648 C CA . LEU A 1 336 ? -18.155 -3.762 7.550 1.00 72.00 336 LEU A CA 1
ATOM 2649 C C . LEU A 1 336 ? -18.279 -2.424 8.265 1.00 72.00 336 LEU A C 1
ATOM 2651 O O . LEU A 1 336 ? -18.527 -2.438 9.459 1.00 72.00 336 LEU A O 1
ATOM 2655 N N . ALA A 1 337 ? -18.157 -1.277 7.587 1.00 76.38 337 ALA A N 1
ATOM 2656 C CA . ALA A 1 337 ? -18.245 0.034 8.233 1.00 76.38 337 ALA A CA 1
ATOM 2657 C C . ALA A 1 337 ? -19.517 0.186 9.088 1.00 76.38 337 ALA A C 1
ATOM 2659 O O . ALA A 1 337 ? -19.427 0.616 10.233 1.00 76.38 337 ALA A O 1
ATOM 2660 N N . GLY A 1 338 ? -20.678 -0.237 8.570 1.00 80.06 338 GLY A N 1
ATOM 2661 C CA . GLY A 1 338 ? -21.938 -0.204 9.321 1.00 80.06 338 GLY A CA 1
ATOM 2662 C C . GLY A 1 338 ? -21.925 -1.110 10.557 1.00 80.06 338 GLY A C 1
ATOM 2663 O O . GLY A 1 338 ? -22.300 -0.675 11.643 1.00 80.06 338 GLY A O 1
ATOM 2664 N N . TRP A 1 339 ? -21.426 -2.342 10.412 1.00 84.81 339 TRP A N 1
ATOM 2665 C CA . TRP A 1 339 ? -21.281 -3.293 11.521 1.00 84.81 339 TRP A CA 1
ATOM 2666 C C . TRP A 1 339 ? -20.279 -2.793 12.576 1.00 84.81 339 TRP A C 1
ATOM 2668 O O . TRP A 1 339 ? -20.596 -2.755 13.760 1.00 84.81 339 TRP A O 1
ATOM 2678 N N . ILE A 1 340 ? -19.114 -2.306 12.144 1.00 81.81 340 ILE A N 1
ATOM 2679 C CA . ILE A 1 340 ? -18.065 -1.699 12.974 1.00 81.81 340 ILE A CA 1
ATOM 2680 C C . ILE A 1 340 ? -18.648 -0.545 13.805 1.00 81.81 340 ILE A C 1
ATOM 2682 O O . ILE A 1 340 ? -18.450 -0.496 15.018 1.00 81.81 340 ILE A O 1
ATOM 2686 N N . THR A 1 341 ? -19.406 0.367 13.190 1.00 80.81 341 THR A N 1
ATOM 2687 C CA . THR A 1 341 ? -20.023 1.494 13.907 1.00 80.81 341 THR A CA 1
ATOM 2688 C C . THR A 1 341 ? -21.070 1.044 14.930 1.00 80.81 341 THR A C 1
ATOM 2690 O O . THR A 1 341 ? -21.188 1.687 15.971 1.00 80.81 341 THR A O 1
ATOM 2693 N N . ALA A 1 342 ? -21.810 -0.036 14.658 1.00 82.00 342 ALA A N 1
ATOM 2694 C CA . ALA A 1 342 ? -22.839 -0.560 15.558 1.00 82.00 342 ALA A CA 1
ATOM 2695 C C . ALA A 1 342 ? -22.260 -1.332 16.756 1.00 82.00 342 ALA A C 1
ATOM 2697 O O . ALA A 1 342 ? -22.821 -1.290 17.849 1.00 82.00 342 ALA A O 1
ATOM 2698 N N . VAL A 1 343 ? -21.153 -2.045 16.549 1.00 82.44 343 VAL A N 1
ATOM 2699 C CA . VAL A 1 343 ? -20.568 -2.950 17.545 1.00 82.44 343 VAL A CA 1
ATOM 2700 C C . VAL A 1 343 ? -19.593 -2.238 18.480 1.00 82.44 343 VAL A C 1
ATOM 2702 O O . VAL A 1 343 ? -19.536 -2.556 19.670 1.00 82.44 343 VAL A O 1
ATOM 2705 N N . PHE A 1 344 ? -18.820 -1.270 17.979 1.00 83.38 344 PHE A N 1
ATOM 2706 C CA . PHE A 1 344 ? -17.837 -0.576 18.807 1.00 83.38 344 PHE A CA 1
ATOM 2707 C C . PHE A 1 344 ? -18.449 0.602 19.582 1.00 83.38 344 PHE A C 1
ATOM 2709 O O . PHE A 1 344 ? -19.173 1.423 19.008 1.00 83.38 344 PHE A O 1
ATOM 2716 N N . PRO A 1 345 ? -18.112 0.747 20.880 1.00 81.44 345 PRO A N 1
ATOM 2717 C CA . PRO A 1 345 ? -18.710 1.758 21.746 1.00 81.44 345 PRO A CA 1
ATOM 2718 C C . PRO A 1 345 ? -18.416 3.173 21.235 1.00 81.44 345 PRO A C 1
ATOM 2720 O O . PRO A 1 345 ? -17.371 3.390 20.616 1.00 81.44 345 PRO A O 1
ATOM 2723 N N . PRO A 1 346 ? -19.287 4.161 21.512 1.00 80.19 346 PRO A N 1
ATOM 2724 C CA . PRO A 1 346 ? -19.125 5.541 21.040 1.00 80.19 346 PRO A CA 1
ATOM 2725 C C . PRO A 1 346 ? -17.838 6.210 21.543 1.00 80.19 346 PRO A C 1
ATOM 2727 O O . PRO A 1 346 ? -17.350 7.150 20.922 1.00 80.19 346 PRO A O 1
ATOM 2730 N N . ASP A 1 347 ? -17.265 5.705 22.636 1.00 80.94 347 ASP A N 1
ATOM 2731 C CA . ASP A 1 347 ? -16.040 6.238 23.230 1.00 80.94 347 ASP A CA 1
ATOM 2732 C C . ASP A 1 347 ? -14.750 5.703 22.585 1.00 80.94 347 ASP A C 1
ATOM 2734 O O . ASP A 1 347 ? -13.662 6.174 22.910 1.00 80.94 347 ASP A O 1
ATOM 2738 N N . LEU A 1 348 ? -14.842 4.751 21.647 1.00 83.19 348 LEU A N 1
ATOM 2739 C CA . LEU A 1 348 ? -13.706 4.329 20.826 1.00 83.19 348 LEU A CA 1
ATOM 2740 C C . LEU A 1 348 ? -13.574 5.261 19.612 1.00 83.19 348 LEU A C 1
ATOM 2742 O O . LEU A 1 348 ? -14.546 5.486 18.909 1.00 83.19 348 LEU A O 1
ATOM 2746 N N . TYR A 1 349 ? -12.393 5.798 19.319 1.00 80.06 349 TYR A N 1
ATOM 2747 C CA . TYR A 1 349 ? -12.220 6.749 18.198 1.00 80.06 349 TYR A CA 1
ATOM 2748 C C . TYR A 1 349 ? -11.217 6.272 17.144 1.00 80.06 349 TYR A C 1
ATOM 2750 O O . TYR A 1 349 ? -11.312 6.654 15.980 1.00 80.06 349 TYR A O 1
ATOM 2758 N N . GLY A 1 350 ? -10.254 5.432 17.528 1.00 79.38 350 GLY A N 1
ATOM 2759 C CA . GLY A 1 350 ? -9.201 4.968 16.629 1.00 79.38 350 GLY A CA 1
ATOM 2760 C C . GLY A 1 350 ? -9.727 4.016 15.554 1.00 79.38 350 GLY A C 1
ATOM 2761 O O . GLY A 1 350 ? -10.356 3.014 15.872 1.00 79.38 350 GLY A O 1
ATOM 2762 N N . GLY A 1 351 ? -9.437 4.314 14.284 1.00 73.56 351 GLY A N 1
ATOM 2763 C CA . GLY A 1 351 ? -9.695 3.406 13.157 1.00 73.56 351 GLY A CA 1
ATOM 2764 C C . GLY A 1 351 ? -11.165 3.238 12.756 1.00 73.56 351 GLY A C 1
ATOM 2765 O O . GLY A 1 351 ? -11.454 2.398 11.906 1.00 73.56 351 GLY A O 1
ATOM 2766 N N . LEU A 1 352 ? -12.086 4.023 13.326 1.00 78.69 352 LEU A N 1
ATOM 2767 C CA . LEU A 1 352 ? -13.519 3.925 13.046 1.00 78.69 352 LEU A CA 1
ATOM 2768 C C . LEU A 1 352 ? -13.985 4.996 12.041 1.00 78.69 352 LEU A C 1
ATOM 2770 O O . LEU A 1 352 ? -13.531 6.142 12.109 1.00 78.69 352 LEU A O 1
ATOM 2774 N N . PRO A 1 353 ? -14.911 4.666 11.120 1.00 73.50 353 PRO A N 1
ATOM 2775 C CA . PRO A 1 353 ? -15.467 5.636 10.181 1.00 73.50 353 PRO A CA 1
ATOM 2776 C C . PRO A 1 353 ? -16.131 6.825 10.889 1.00 73.50 353 PRO A C 1
ATOM 2778 O O . PRO A 1 353 ? -16.918 6.643 11.816 1.00 73.50 353 PRO A O 1
ATOM 2781 N N . GLY A 1 354 ? -15.838 8.043 10.422 1.00 77.25 354 GLY A N 1
ATOM 2782 C CA . GLY A 1 354 ? -16.491 9.269 10.896 1.00 77.25 354 GLY A CA 1
ATOM 2783 C C . GLY A 1 354 ? -16.075 9.746 12.291 1.00 77.25 354 GLY A C 1
ATOM 2784 O O . GLY A 1 354 ? -16.696 10.670 12.799 1.00 77.25 354 GLY A 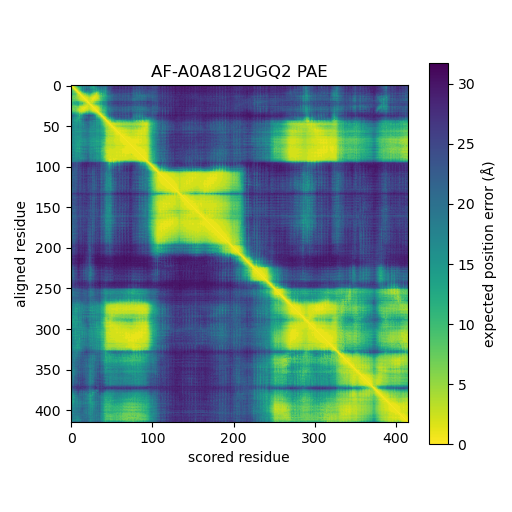O 1
ATOM 2785 N N . ARG A 1 355 ? -15.046 9.147 12.906 1.00 81.38 355 ARG A N 1
ATOM 2786 C CA . ARG A 1 355 ? -14.499 9.571 14.205 1.00 81.38 355 ARG A CA 1
ATOM 2787 C C . ARG A 1 355 ? -13.081 10.102 14.018 1.00 81.38 355 ARG A C 1
ATOM 2789 O O . ARG A 1 355 ? -12.298 9.503 13.277 1.00 81.38 355 ARG A O 1
ATOM 2796 N N . CYS A 1 356 ? -12.737 11.215 14.664 1.00 80.62 356 CYS A N 1
ATOM 2797 C CA . CYS A 1 356 ? -11.394 11.790 14.568 1.00 80.62 356 CYS A CA 1
ATOM 2798 C C . CYS A 1 356 ? -10.784 12.084 15.946 1.00 80.62 356 CYS A C 1
ATOM 2800 O O . CYS A 1 356 ? -11.459 12.118 16.971 1.00 80.62 356 CYS A O 1
ATOM 2802 N N . ALA A 1 357 ? -9.464 12.285 15.977 1.00 77.06 357 ALA A N 1
ATOM 2803 C CA . ALA A 1 357 ? -8.752 12.596 17.215 1.00 77.06 357 ALA A CA 1
ATOM 2804 C C . ALA A 1 357 ? -9.143 13.968 17.799 1.00 77.06 357 ALA A C 1
ATOM 2806 O O . ALA A 1 357 ? -9.026 14.176 19.005 1.00 77.06 357 ALA A O 1
ATOM 2807 N N . GLU A 1 358 ? -9.620 14.898 16.966 1.00 75.81 358 GLU A N 1
ATOM 2808 C CA . GLU A 1 358 ? -10.039 16.236 17.404 1.00 75.81 358 GLU A CA 1
ATOM 2809 C C . GLU A 1 358 ? -11.254 16.158 18.337 1.00 75.81 358 GLU A C 1
ATOM 2811 O O . GLU A 1 358 ? -11.276 16.852 19.353 1.00 75.81 358 GLU A O 1
ATOM 2816 N N . ASP A 1 359 ? -12.187 15.238 18.079 1.00 78.62 359 ASP A N 1
ATOM 2817 C CA . ASP A 1 359 ? -13.345 14.990 18.945 1.00 78.62 359 ASP A CA 1
ATOM 2818 C C . ASP A 1 359 ? -12.923 14.526 20.348 1.00 78.62 359 ASP A C 1
ATOM 2820 O O . ASP A 1 359 ? -13.485 14.960 21.358 1.00 78.62 359 ASP A O 1
ATOM 2824 N N . ILE A 1 360 ? -11.890 13.675 20.429 1.00 81.56 360 ILE A N 1
ATOM 2825 C CA . ILE A 1 360 ? -11.318 13.211 21.702 1.00 81.56 360 ILE A CA 1
ATOM 2826 C C . ILE A 1 360 ? -10.735 14.394 22.467 1.00 81.56 360 ILE A C 1
ATOM 2828 O O . ILE A 1 360 ? -11.000 14.550 23.659 1.00 81.56 360 ILE A O 1
ATOM 2832 N N . HIS A 1 361 ? -9.947 15.231 21.787 1.00 78.25 361 HIS A N 1
ATOM 2833 C CA . HIS A 1 361 ? -9.352 16.414 22.397 1.00 78.25 361 HIS A CA 1
ATOM 2834 C C . HIS A 1 361 ? -10.428 17.367 22.906 1.00 78.25 361 HIS A C 1
ATOM 2836 O O . HIS A 1 361 ? -10.347 17.797 24.052 1.00 78.25 361 HIS A O 1
ATOM 2842 N N . PHE A 1 362 ? -11.458 17.638 22.104 1.00 78.81 362 PHE A N 1
ATOM 2843 C CA . PHE A 1 362 ? -12.569 18.488 22.510 1.00 78.81 362 PHE A CA 1
ATOM 2844 C C . PHE A 1 362 ? -13.274 17.943 23.758 1.00 78.81 362 PHE A C 1
ATOM 2846 O O . PHE A 1 362 ? -13.439 18.673 24.735 1.00 78.81 362 PHE A O 1
ATOM 2853 N N . ARG A 1 363 ? -13.626 16.648 23.775 1.00 77.44 363 ARG A N 1
ATOM 2854 C CA . ARG A 1 363 ? -14.277 16.001 24.928 1.00 77.44 363 ARG A CA 1
ATOM 2855 C C . ARG A 1 363 ? -13.402 16.007 26.176 1.00 77.44 363 ARG A C 1
ATOM 2857 O O . ARG A 1 363 ? -13.896 16.340 27.251 1.00 77.44 363 ARG A O 1
ATOM 2864 N N . LEU A 1 364 ? -12.118 15.673 26.040 1.00 79.81 364 LEU A N 1
ATOM 2865 C CA . LEU A 1 364 ? -11.172 15.698 27.151 1.00 79.81 364 LEU A CA 1
ATOM 2866 C C . LEU A 1 364 ? -11.042 17.119 27.697 1.00 79.81 364 LEU A C 1
ATOM 2868 O O . LEU A 1 364 ? -11.250 17.330 28.883 1.00 79.81 364 LEU A O 1
ATOM 2872 N N . THR A 1 365 ? -10.768 18.105 26.843 1.00 78.69 365 THR A N 1
ATOM 2873 C CA . THR A 1 365 ? -10.655 19.511 27.239 1.00 78.69 365 THR A CA 1
ATOM 2874 C C . THR A 1 365 ? -11.928 20.007 27.917 1.00 78.69 365 THR A C 1
ATOM 2876 O O . THR A 1 365 ? -11.839 20.620 28.976 1.00 78.69 365 THR A O 1
ATOM 2879 N N . HIS A 1 366 ? -13.106 19.695 27.377 1.00 77.88 366 HIS A N 1
ATOM 2880 C CA . HIS A 1 366 ? -14.380 20.029 28.007 1.00 77.88 366 HIS A CA 1
ATOM 2881 C C . HIS A 1 366 ? -14.517 19.394 29.399 1.00 77.88 366 HIS A C 1
ATOM 2883 O O . HIS A 1 366 ? -14.825 20.099 30.357 1.00 77.88 366 HIS A O 1
ATOM 2889 N N . ALA A 1 367 ? -14.228 18.096 29.543 1.00 72.12 367 ALA A N 1
ATOM 2890 C CA . ALA A 1 367 ? -14.251 17.417 30.839 1.00 72.12 367 ALA A CA 1
ATOM 2891 C C . ALA A 1 367 ? -13.273 18.061 31.838 1.00 72.12 367 ALA A C 1
ATOM 2893 O O . ALA A 1 367 ? -13.643 18.311 32.981 1.00 72.12 367 ALA A O 1
ATOM 2894 N N . LEU A 1 368 ? -12.062 18.416 31.392 1.00 75.69 368 LEU A N 1
ATOM 2895 C CA . LEU A 1 368 ? -11.081 19.144 32.203 1.00 75.69 368 LEU A CA 1
ATOM 2896 C C . LEU A 1 368 ? -11.615 20.510 32.656 1.00 75.69 368 LEU A C 1
ATOM 2898 O O . LEU A 1 368 ? -11.423 20.880 33.811 1.00 75.69 368 LEU A O 1
ATOM 2902 N N . PHE A 1 369 ? -12.275 21.258 31.767 1.00 76.25 369 PHE A N 1
ATOM 2903 C CA . PHE A 1 369 ? -12.839 22.575 32.076 1.00 76.25 369 PHE A CA 1
ATOM 2904 C C . PHE A 1 369 ? -14.011 22.498 33.055 1.00 76.25 369 PHE A C 1
ATOM 2906 O O . PHE A 1 369 ? -14.037 23.270 34.010 1.00 76.25 369 PHE A O 1
ATOM 2913 N N . VAL A 1 370 ? -14.939 21.558 32.853 1.00 72.56 370 VAL A N 1
ATOM 2914 C CA . VAL A 1 370 ? -16.084 21.346 33.751 1.00 72.56 370 VAL A CA 1
ATOM 2915 C C . VAL A 1 370 ? -15.611 20.909 35.140 1.00 72.56 370 VAL A C 1
ATOM 2917 O O . VAL A 1 370 ? -16.070 21.456 36.141 1.00 72.56 370 VAL A O 1
ATOM 2920 N N . GLN A 1 371 ? -14.638 19.994 35.226 1.00 68.25 371 GLN A N 1
ATOM 2921 C CA . GLN A 1 371 ? -14.132 19.514 36.518 1.00 68.25 371 GLN A CA 1
ATOM 2922 C C . GLN A 1 371 ? -13.310 20.565 37.276 1.00 68.25 371 GLN A C 1
ATOM 2924 O O . GLN A 1 371 ? -13.250 20.531 38.506 1.00 68.25 371 GLN A O 1
ATOM 2929 N N . ARG A 1 372 ? -12.712 21.534 36.565 1.00 58.56 372 ARG A N 1
ATOM 2930 C CA . ARG A 1 372 ? -11.940 22.638 37.159 1.00 58.56 372 ARG A CA 1
ATOM 2931 C C . ARG A 1 372 ? -12.766 23.493 38.128 1.00 58.56 372 ARG A C 1
ATOM 2933 O O . ARG A 1 372 ? -12.182 24.193 38.947 1.00 58.56 372 ARG A O 1
ATOM 2940 N N . ALA A 1 373 ? -14.095 23.412 38.054 1.00 58.12 373 ALA A N 1
ATOM 2941 C CA . ALA A 1 373 ? -15.020 24.086 38.957 1.00 58.12 373 ALA A CA 1
ATOM 2942 C C . ALA A 1 373 ? -15.339 23.305 40.255 1.00 58.12 373 ALA A C 1
ATOM 2944 O O . ALA A 1 373 ? -16.045 23.850 41.099 1.00 58.12 373 ALA A O 1
ATOM 2945 N N . GLY A 1 374 ? -14.860 22.060 40.440 1.00 56.62 374 GLY A N 1
ATOM 2946 C CA . GLY A 1 374 ? -15.420 21.156 41.463 1.00 56.62 374 GLY A CA 1
ATOM 2947 C C . GLY A 1 374 ? -14.478 20.230 42.248 1.00 56.62 374 GLY A C 1
ATOM 2948 O O . GLY A 1 374 ? -14.977 19.509 43.108 1.00 56.62 374 GLY A O 1
ATOM 2949 N N . GLY A 1 375 ? -13.158 20.210 42.017 1.00 60.50 375 GLY A N 1
ATOM 2950 C CA . GLY A 1 375 ? -12.232 19.421 42.853 1.00 60.50 375 GLY A CA 1
ATOM 2951 C C . GLY A 1 375 ? -11.000 18.859 42.131 1.00 60.50 375 GLY A C 1
ATOM 2952 O O . GLY A 1 375 ? -10.770 19.176 40.962 1.00 60.50 375 GLY A O 1
ATOM 2953 N N . PRO A 1 376 ? -10.177 18.041 42.822 1.00 56.88 376 PRO A N 1
ATOM 2954 C CA . PRO A 1 376 ? -8.985 17.433 42.239 1.00 56.88 376 PRO A CA 1
ATOM 2955 C C . PRO A 1 376 ? -9.352 16.425 41.144 1.00 56.88 376 PRO A C 1
ATOM 2957 O O . PRO A 1 376 ? -10.274 15.624 41.290 1.00 56.88 376 PRO A O 1
ATOM 2960 N N . LEU A 1 377 ? -8.591 16.453 40.051 1.00 62.06 377 LEU A N 1
ATOM 2961 C CA . LEU A 1 377 ? -8.760 15.575 38.901 1.00 62.06 377 LEU A CA 1
ATOM 2962 C C . LEU A 1 377 ? -7.548 14.649 38.765 1.00 62.06 377 LEU A C 1
ATOM 2964 O O . LEU A 1 377 ? -6.408 15.110 38.754 1.00 62.06 377 LEU A O 1
ATOM 2968 N N . ALA A 1 378 ? -7.807 13.357 38.576 1.00 65.38 378 ALA A N 1
ATOM 2969 C CA . ALA A 1 378 ? -6.808 12.371 38.183 1.00 65.38 378 ALA A CA 1
ATOM 2970 C C . ALA A 1 378 ? -7.160 11.781 36.810 1.00 65.38 378 ALA A C 1
ATOM 2972 O O . ALA A 1 378 ? -8.330 11.561 36.500 1.00 65.38 378 ALA A O 1
ATOM 2973 N N . GLY A 1 379 ? -6.141 11.516 35.993 1.00 63.75 379 GLY A N 1
ATOM 2974 C CA . GLY A 1 379 ? -6.278 10.861 34.694 1.00 63.75 379 GLY A CA 1
ATOM 2975 C C . GLY A 1 379 ? -5.251 9.744 34.537 1.00 63.75 379 GLY A C 1
ATOM 2976 O O . GLY A 1 379 ? -4.176 9.792 35.131 1.00 63.75 379 GLY A O 1
ATOM 2977 N N . CYS A 1 380 ? -5.582 8.739 33.730 1.00 70.88 380 CYS A N 1
ATOM 2978 C CA . CYS A 1 380 ? -4.682 7.644 33.381 1.00 70.88 380 CYS A CA 1
ATOM 2979 C C . CYS A 1 380 ? -4.528 7.588 31.859 1.00 70.88 380 CYS A C 1
ATOM 2981 O O . CYS A 1 380 ? -5.519 7.658 31.131 1.00 70.88 380 CYS A O 1
ATOM 2983 N N . LYS A 1 381 ? -3.288 7.451 31.384 1.00 75.50 381 LYS A N 1
ATOM 2984 C CA . LYS A 1 381 ? -2.975 7.141 29.989 1.00 75.50 381 LYS A CA 1
ATOM 2985 C C . LYS A 1 381 ? -2.369 5.745 29.951 1.00 75.50 381 LYS A C 1
ATOM 2987 O O . LYS A 1 381 ? -1.297 5.530 30.507 1.00 75.50 381 LYS A O 1
ATOM 2992 N N . ALA A 1 382 ? -3.052 4.828 29.282 1.00 76.81 382 ALA A N 1
ATOM 2993 C CA . ALA A 1 382 ? -2.510 3.524 28.935 1.00 76.81 382 ALA A CA 1
ATOM 2994 C C . ALA A 1 382 ? -2.089 3.538 27.462 1.00 76.81 382 ALA A C 1
ATOM 2996 O O . ALA A 1 382 ? -2.780 4.124 26.628 1.00 76.81 382 ALA A O 1
ATOM 2997 N N . ASP A 1 383 ? -0.961 2.906 27.158 1.00 78.12 383 ASP A N 1
ATOM 2998 C CA . ASP A 1 383 ? -0.478 2.720 25.793 1.00 78.12 383 ASP A CA 1
ATOM 2999 C C . ASP A 1 383 ? 0.038 1.288 25.621 1.00 78.12 383 ASP A C 1
ATOM 3001 O O . ASP A 1 383 ? 0.617 0.714 26.547 1.00 78.12 383 ASP A O 1
ATOM 3005 N N . VAL A 1 384 ? -0.199 0.704 24.447 1.00 75.31 384 VAL A N 1
ATOM 3006 C CA . VAL A 1 384 ? 0.167 -0.681 24.132 1.00 75.31 384 VAL A CA 1
ATOM 3007 C C . VAL A 1 384 ? 1.320 -0.657 23.140 1.00 75.31 384 VAL A C 1
ATOM 3009 O O . VAL A 1 384 ? 1.146 -0.365 21.954 1.00 75.31 384 VAL A O 1
ATOM 3012 N N . LYS A 1 385 ? 2.519 -0.991 23.627 1.00 70.81 385 LYS A N 1
ATOM 3013 C CA . LYS A 1 385 ? 3.732 -1.017 22.806 1.00 70.81 385 LYS A CA 1
ATOM 3014 C C . LYS A 1 385 ? 3.571 -2.024 21.669 1.00 70.81 385 LYS A C 1
ATOM 3016 O O . LYS A 1 385 ? 3.352 -3.203 21.922 1.00 70.81 385 LYS A O 1
ATOM 3021 N N . LYS A 1 386 ? 3.750 -1.559 20.426 1.00 69.69 386 LYS A N 1
ATOM 3022 C CA . LYS A 1 386 ? 3.722 -2.403 19.219 1.00 69.69 386 LYS A CA 1
ATOM 3023 C C . LYS A 1 386 ? 2.462 -3.281 19.147 1.00 69.69 386 LYS A C 1
ATOM 3025 O O . LYS A 1 386 ? 2.545 -4.488 18.935 1.00 69.69 386 LYS A O 1
ATOM 3030 N N . CYS A 1 387 ? 1.290 -2.672 19.346 1.00 74.81 387 CYS A N 1
ATOM 3031 C CA . CYS A 1 387 ? 0.000 -3.372 19.413 1.00 74.81 387 CYS A CA 1
ATOM 3032 C C . CYS A 1 387 ? -0.211 -4.366 18.254 1.00 74.81 387 CYS A C 1
ATOM 3034 O O . CYS A 1 387 ? -0.564 -5.513 18.496 1.00 74.81 387 CYS A O 1
ATOM 3036 N N . PHE A 1 388 ? 0.090 -3.973 17.010 1.00 73.12 388 PHE A N 1
ATOM 3037 C CA . PHE A 1 388 ? -0.067 -4.860 15.850 1.00 73.12 388 PHE A CA 1
ATOM 3038 C C . PHE A 1 388 ? 0.974 -5.987 15.780 1.00 73.12 388 PHE A C 1
ATOM 3040 O O . PHE A 1 388 ? 0.638 -7.069 15.315 1.00 73.12 388 PHE A O 1
ATOM 3047 N N . ASP A 1 389 ? 2.196 -5.770 16.279 1.00 69.19 389 ASP A N 1
ATOM 3048 C CA . ASP A 1 389 ? 3.250 -6.800 16.275 1.00 69.19 389 ASP A CA 1
ATOM 3049 C C . ASP A 1 389 ? 3.084 -7.813 17.420 1.00 69.19 389 ASP A C 1
ATOM 3051 O O . ASP A 1 389 ? 3.651 -8.901 17.384 1.00 69.19 389 ASP A O 1
ATOM 3055 N N . THR A 1 390 ? 2.358 -7.430 18.473 1.00 73.56 390 THR A N 1
ATOM 3056 C CA . THR A 1 390 ? 2.182 -8.221 19.705 1.00 73.56 390 THR A CA 1
ATOM 3057 C C . THR A 1 390 ? 0.784 -8.816 19.855 1.00 73.56 390 THR A C 1
ATOM 3059 O O . THR A 1 390 ? 0.553 -9.607 20.771 1.00 73.56 390 THR A O 1
ATOM 3062 N N . ALA A 1 391 ? -0.151 -8.462 18.972 1.00 76.50 391 ALA A N 1
ATOM 3063 C CA . ALA A 1 391 ? -1.486 -9.039 18.954 1.00 76.50 391 ALA A CA 1
ATOM 3064 C C . ALA A 1 391 ? -1.426 -10.527 18.578 1.00 76.50 391 ALA A C 1
ATOM 3066 O O . ALA A 1 391 ? -0.886 -10.888 17.538 1.00 76.50 391 ALA A O 1
ATOM 3067 N N . ASP A 1 392 ? -2.027 -11.387 19.404 1.00 77.75 392 ASP A N 1
ATOM 3068 C CA . ASP A 1 392 ? -2.243 -12.798 19.067 1.00 77.75 392 ASP A CA 1
ATOM 3069 C C . ASP A 1 392 ? -3.408 -12.904 18.062 1.00 77.75 392 ASP A C 1
ATOM 3071 O O . ASP A 1 392 ? -4.554 -12.598 18.432 1.00 77.75 392 ASP A O 1
ATOM 3075 N N . PRO A 1 393 ? -3.164 -13.352 16.813 1.00 79.31 393 PRO A N 1
ATOM 3076 C CA . PRO A 1 393 ? -4.207 -13.455 15.795 1.00 79.31 393 PRO A CA 1
ATOM 3077 C C . PRO A 1 393 ? -5.372 -14.355 16.218 1.00 79.31 393 PRO A C 1
ATOM 3079 O O . PRO A 1 393 ? -6.529 -14.034 15.949 1.00 79.31 393 PRO A O 1
ATOM 3082 N N . LYS A 1 394 ? -5.105 -15.438 16.960 1.00 80.06 394 LYS A N 1
ATOM 3083 C CA . LYS A 1 394 ? -6.147 -16.375 17.406 1.00 80.06 394 LYS A CA 1
ATOM 3084 C C . LYS A 1 394 ? -7.063 -15.730 18.438 1.00 80.06 394 LYS A C 1
ATOM 3086 O O . LYS A 1 394 ? -8.278 -15.926 18.394 1.00 80.06 394 LYS A O 1
ATOM 3091 N N . LEU A 1 395 ? -6.506 -14.934 19.355 1.00 81.12 395 LEU A N 1
ATOM 3092 C CA . LEU A 1 395 ? -7.312 -14.170 20.313 1.00 81.12 395 LEU A CA 1
ATOM 3093 C C . LEU A 1 395 ? -8.107 -13.066 19.610 1.00 81.12 395 LEU A C 1
ATOM 3095 O O . LEU A 1 395 ? -9.279 -12.873 19.932 1.00 81.12 395 LEU A O 1
ATOM 3099 N N . ALA A 1 396 ? -7.516 -12.386 18.624 1.00 84.56 396 ALA A N 1
ATOM 3100 C CA . ALA A 1 396 ? -8.213 -11.377 17.831 1.00 84.56 396 ALA A CA 1
ATOM 3101 C C . ALA A 1 396 ? -9.422 -11.974 17.087 1.00 84.56 396 ALA A C 1
ATOM 3103 O O . ALA A 1 396 ? -10.519 -11.422 17.175 1.00 84.56 396 ALA A O 1
ATOM 3104 N N . ILE A 1 397 ? -9.260 -13.136 16.444 1.00 85.81 397 ILE A N 1
ATOM 3105 C CA . ILE A 1 397 ? -10.351 -13.863 15.774 1.00 85.81 397 ILE A CA 1
ATOM 3106 C C . ILE A 1 397 ? -11.438 -14.273 16.777 1.00 85.81 397 ILE A C 1
ATOM 3108 O O . ILE A 1 397 ? -12.624 -14.099 16.501 1.00 85.81 397 ILE A O 1
ATOM 3112 N N . LEU A 1 398 ? -11.073 -14.770 17.966 1.00 84.12 398 LEU A N 1
ATOM 3113 C CA . LEU A 1 398 ? -12.050 -15.106 19.011 1.00 84.12 398 LEU A CA 1
ATOM 3114 C C . LEU A 1 398 ? -12.855 -13.884 19.475 1.00 84.12 398 LEU A C 1
ATOM 3116 O O . LEU A 1 398 ? -14.072 -13.988 19.639 1.00 84.12 398 LEU A O 1
ATOM 3120 N N . CYS A 1 399 ? -12.200 -12.736 19.659 1.00 86.06 399 CYS A N 1
ATOM 3121 C CA . CYS A 1 399 ? -12.867 -11.480 19.996 1.00 86.06 399 CYS A CA 1
ATOM 3122 C C . CYS A 1 399 ? -13.810 -11.027 18.875 1.00 86.06 399 CYS A C 1
ATOM 3124 O O . CYS A 1 399 ? -14.970 -10.727 19.145 1.00 86.06 399 CYS A O 1
ATOM 3126 N N . LEU A 1 400 ? -13.347 -11.026 17.620 1.00 86.75 400 LEU A N 1
ATOM 3127 C CA . LEU A 1 400 ? -14.163 -10.658 16.460 1.00 86.75 400 LEU A CA 1
ATOM 3128 C C . LEU A 1 400 ? -15.386 -11.571 16.313 1.00 86.75 400 LEU A C 1
ATOM 3130 O O . LEU A 1 400 ? -16.497 -11.082 16.118 1.00 86.75 400 LEU A O 1
ATOM 3134 N N . ARG A 1 401 ? -15.212 -12.884 16.497 1.00 87.12 401 ARG A N 1
ATOM 3135 C CA . ARG A 1 401 ? -16.318 -13.849 16.483 1.00 87.12 401 ARG A CA 1
ATOM 3136 C C . ARG A 1 401 ? -17.327 -13.573 17.596 1.00 87.12 401 ARG A C 1
ATOM 3138 O O . ARG A 1 401 ? -18.530 -13.583 17.353 1.00 87.12 401 ARG A O 1
ATOM 3145 N N . ALA A 1 402 ? -16.866 -13.277 18.812 1.00 84.38 402 ALA A N 1
ATOM 3146 C CA . ALA A 1 402 ? -17.756 -12.948 19.928 1.00 84.38 402 ALA A CA 1
ATOM 3147 C C . ALA A 1 402 ? -18.552 -11.650 19.704 1.00 84.38 402 ALA A C 1
ATOM 3149 O O . ALA A 1 402 ? -19.697 -11.556 20.153 1.00 84.38 402 ALA A O 1
ATOM 3150 N N . LEU A 1 403 ? -17.960 -10.697 18.980 1.00 84.75 403 LEU A N 1
ATOM 3151 C CA . LEU A 1 403 ? -18.574 -9.444 18.536 1.00 84.75 403 LEU A CA 1
ATOM 3152 C C . LEU A 1 403 ? -19.532 -9.618 17.338 1.00 84.75 403 LEU A C 1
ATOM 3154 O O . LEU A 1 403 ? -20.200 -8.665 16.943 1.00 84.75 403 LEU A O 1
ATOM 3158 N N . GLY A 1 404 ? -19.626 -10.824 16.770 1.00 86.25 404 GLY A N 1
ATOM 3159 C CA . GLY A 1 404 ? -20.514 -11.132 15.651 1.00 86.25 404 GLY A CA 1
ATOM 3160 C C . GLY A 1 404 ? -19.947 -10.756 14.285 1.00 86.25 404 GLY A C 1
ATOM 3161 O O . GLY A 1 404 ? -20.721 -10.408 13.400 1.00 86.25 404 GLY A O 1
ATOM 3162 N N . ALA A 1 405 ? -18.622 -10.780 14.107 1.00 85.75 405 ALA A N 1
ATOM 3163 C CA . ALA A 1 405 ? -18.016 -10.604 12.789 1.00 85.75 405 ALA A CA 1
ATOM 3164 C C . ALA A 1 405 ? -18.487 -11.712 11.822 1.00 85.75 405 ALA A C 1
ATOM 3166 O O . ALA A 1 405 ? -18.681 -12.847 12.263 1.00 85.75 405 ALA A O 1
ATOM 3167 N N . PRO A 1 406 ? -18.667 -11.417 10.521 1.00 84.06 406 PRO A N 1
ATOM 3168 C CA . PRO A 1 406 ? -19.118 -12.423 9.565 1.00 84.06 406 PRO A CA 1
ATOM 3169 C C . PRO A 1 406 ? -18.095 -13.557 9.412 1.00 84.06 406 PRO A C 1
ATOM 3171 O O . PRO A 1 406 ? -16.922 -13.300 9.144 1.00 84.06 406 PRO A O 1
ATOM 3174 N N . GLU A 1 407 ? -18.546 -14.809 9.530 1.00 84.69 407 GLU A N 1
ATOM 3175 C CA . GLU A 1 407 ? -17.673 -15.994 9.494 1.00 84.69 407 GLU A CA 1
ATOM 3176 C C . GLU A 1 407 ? -16.810 -16.087 8.221 1.00 84.69 407 GLU A C 1
ATOM 3178 O O . GLU A 1 407 ? -15.608 -16.289 8.364 1.00 84.69 407 GLU A O 1
ATOM 3183 N N . PRO A 1 408 ? -17.324 -15.785 7.006 1.00 79.94 408 PRO A N 1
ATOM 3184 C CA . PRO A 1 408 ? -16.497 -15.680 5.800 1.00 79.94 408 PRO A CA 1
ATOM 3185 C C . PRO A 1 408 ? -15.253 -14.799 5.928 1.00 79.94 408 PRO A C 1
ATOM 3187 O O . PRO A 1 408 ? -14.203 -15.097 5.366 1.00 79.94 408 PRO A O 1
ATOM 3190 N N . MET A 1 409 ? -15.362 -13.686 6.657 1.00 81.00 409 MET A N 1
ATOM 3191 C CA . MET A 1 409 ? -14.228 -12.798 6.900 1.00 81.00 409 MET A CA 1
ATOM 3192 C C . MET A 1 409 ? -13.245 -13.441 7.875 1.00 81.00 409 MET A C 1
ATOM 3194 O O . MET A 1 409 ? -12.038 -13.325 7.682 1.00 81.00 409 MET A O 1
ATOM 3198 N N . LEU A 1 410 ? -13.748 -14.091 8.925 1.00 84.19 410 LEU A N 1
ATOM 3199 C CA . LEU A 1 410 ? -12.907 -14.751 9.919 1.00 84.19 410 LEU A CA 1
ATOM 3200 C C . LEU A 1 410 ? -12.135 -15.911 9.298 1.00 84.19 410 LEU A C 1
ATOM 3202 O O . LEU A 1 410 ? -10.940 -16.017 9.546 1.00 84.19 410 LEU A O 1
ATOM 3206 N N . ASP A 1 411 ? -12.772 -16.688 8.424 1.00 81.06 411 ASP A N 1
ATOM 3207 C CA . ASP A 1 411 ? -12.129 -17.767 7.672 1.00 81.06 411 ASP A CA 1
ATOM 3208 C C . ASP A 1 411 ? -11.016 -17.243 6.759 1.00 81.06 411 ASP A C 1
ATOM 3210 O O . ASP A 1 411 ? -9.987 -17.890 6.596 1.00 81.06 411 ASP A O 1
ATOM 3214 N N . VAL A 1 412 ? -11.198 -16.056 6.173 1.00 75.62 412 VAL A N 1
ATOM 3215 C CA . VAL A 1 412 ? -10.162 -15.390 5.369 1.00 75.62 412 VAL A CA 1
ATOM 3216 C C . VAL A 1 412 ? -9.001 -14.884 6.232 1.00 75.62 412 VAL A C 1
ATOM 3218 O O . VAL A 1 412 ? -7.877 -14.864 5.750 1.00 75.62 412 VAL A O 1
ATOM 3221 N N . ILE A 1 413 ? -9.253 -14.466 7.477 1.00 76.25 413 ILE A N 1
ATOM 3222 C CA . ILE A 1 413 ? -8.217 -13.977 8.407 1.00 76.25 413 ILE A CA 1
ATOM 3223 C C . ILE A 1 413 ? -7.444 -15.133 9.063 1.00 76.25 413 ILE A C 1
ATOM 3225 O O . ILE A 1 413 ? -6.279 -14.959 9.407 1.00 76.25 413 ILE A O 1
ATOM 3229 N N . ASP A 1 414 ? -8.094 -16.279 9.279 1.00 77.94 414 ASP A N 1
ATOM 3230 C CA . ASP A 1 414 ? -7.501 -17.459 9.931 1.00 77.94 414 ASP A CA 1
ATOM 3231 C C . ASP A 1 414 ? -6.590 -18.277 8.994 1.00 77.94 414 ASP A C 1
ATOM 3233 O O . ASP A 1 414 ? -5.758 -19.053 9.468 1.00 77.94 414 ASP A O 1
ATOM 3237 N N . ARG A 1 415 ? -6.746 -18.105 7.674 1.00 69.62 415 ARG A N 1
ATOM 3238 C CA . ARG A 1 415 ? -5.920 -18.718 6.618 1.00 69.62 415 ARG A CA 1
ATOM 3239 C C . ARG A 1 415 ? -4.651 -17.912 6.363 1.00 69.62 415 ARG A C 1
ATOM 3241 O O . ARG A 1 415 ? -3.595 -18.563 6.190 1.00 69.62 415 ARG A O 1
#

Nearest PDB structures (foldseek):
  8gym-assembly1_a5  TM=3.006E-01  e=6.533E+00  Tetrahymena thermophila SB210

Organism: Symbiodinium pilosum (NCBI:txid2952)

Secondary structure (DSSP, 8-state):
--TTSS--TT---SEEEEEE-SSSSEEEEEE----S---S---S-SS-B-TT----HHHHHGGGHHHHHHHHHTT-HHHHHHHHHHHHHHHHB--TT---------SS-HHHHHHHHHHHHHHHHHHHHHTT-TTHHHHHHHHHHHHHHHHHH-GGGGGGGT--HHHHHHHHHHHHHHHHHHHHHHHHHHHHHHHHT-HHHHHHHHHHHTT-PPPPGGGGGS-S-HHHHHHHHHHHHHHHH--TT--TTHHHHHHHHHTT---PPPPP----HHHHHHHHHHHTTSPP-TT---HHHHHHS-HHHHHHHHHHHHHHHTTPPPPGGGTT---GGGTTHHHHHHHS-TT--TT-TT--HHHHHHHHHHHHHHHTTTS---------TTHHHH--HHHHHHHHHHTT--HHHHHHHH-

Solvent-accessible surface area (backbone atoms only — not comparable to full-atom values): 25070 Å² total; per-residue (Å²): 141,63,91,84,69,78,74,48,93,90,55,62,62,77,42,75,49,76,43,88,32,103,64,102,46,65,43,73,48,72,42,63,80,86,80,74,84,90,74,86,87,69,61,52,69,96,54,66,67,37,43,80,56,85,69,64,62,64,78,67,41,64,87,47,47,65,62,39,52,50,25,59,74,71,48,35,35,50,61,31,46,54,53,55,53,47,50,51,47,64,61,25,36,56,82,89,81,76,84,73,77,80,69,75,88,60,93,61,52,73,64,32,53,52,30,51,50,50,28,53,52,49,52,53,49,55,52,38,54,77,66,69,49,86,71,50,69,63,53,49,54,57,47,52,56,52,51,49,53,50,24,71,76,35,69,94,37,55,65,57,77,77,42,60,73,70,58,32,36,52,51,29,48,52,54,22,52,53,43,48,51,52,52,49,49,53,48,50,51,56,44,50,57,54,36,74,75,30,65,76,57,38,54,55,51,53,62,60,62,67,74,72,68,86,80,62,88,83,57,76,85,47,76,85,48,68,64,61,53,49,52,54,50,48,54,57,51,44,59,70,68,57,64,84,88,72,72,76,70,76,52,47,60,55,46,56,66,70,62,69,58,63,65,52,85,50,71,87,86,75,61,47,14,66,62,51,44,54,47,23,54,72,33,38,86,47,81,45,57,94,30,67,65,24,17,42,44,51,47,51,55,58,60,70,58,27,39,54,52,16,53,47,51,43,42,32,49,72,68,38,61,74,35,80,87,51,74,86,67,83,70,71,66,63,82,36,46,68,52,51,61,72,54,48,59,90,89,64,43,84,94,45,90,98,47,53,72,63,59,54,50,51,52,51,52,49,52,54,58,62,42,69,78,75,61,93,84,86,86,85,87,88,85,68,82,58,52,84,84,67,57,55,67,71,59,50,49,54,51,41,50,66,43,30,51,49,62,50,58,50,57,63,70,74,104

Sequence (415 aa):
TIDFGVASVGIGAHSRTQRLGPADHDLVAYDIPLTGTRRGWRWQPRRLLDGEKKFDWRATWTEVEDDFAAFLQEGNTEAAWRLLSGKAEDALALDSSTGHAAKPPTVQTLRERKLRRAARRLAAVLQKERAGLMDVDYEKGKLAGYLRHIADAYLDLGDLLQYQGEEQLAYLQHAAEAEETRANQARLEGWKEKVKTDLPRLSRWVKASLAERPTPMADFAVDPDPQAKAEQAAKVWGQLWHRDGRPHGLRLRDLLARLHLPRAAAPEVQVSGEVLHRRAKASARKAAGSDDWSGRLWRGLPLEFFDSLAAIWNLVLKGASIPAAWLGATAVVQQLAGWITAVFPPDLYGGLPGRCAEDIHFRLTHALFVQRAGGPLAGCKADVKKCFDTADPKLAILCLRALGAPEPMLDVIDR

Mean predicted aligned error: 17.88 Å

pLDDT: mean 76.08, std 16.27, range [28.11, 97.88]